Protein AF-A0A950UQK8-F1 (afdb_monomer)

Sequence (560 aa):
MSLSPPRFLVRRRLIAIAVALPVVETLILWLVGMESALGIAPQASAPAPFDVFHDLRWLLVYHRSWIGLVLEAAAFVVFRTLVTTLMVRAAWPEGEKLPPLRRTVTGSAGFVVVAALLLSPWVALLFGMAVVSISWLFFVALPGALAVMALVHHGAIERGWWRHMPPLRTVGWVGLSFLVLSVDGALLSVTPPLFRLPIAAVAGLFNAWAWFGIVHAVAGRPTPRFIPAPAGLVAVVVVVVGGAAIGFETVTSRAQLNHAAHAVSVRRPESGKPVLIVSGFGTHWSGDETRRLPGAFDERRFSYRGVGADGLPLWYEENDTHRSLVDLVRAMGAQVNAFHQQTGRTVSIVAESEGSLVAKTYLAATPTAPVDELVMLSPLVRPARVYYPPNGHEGWGVAAGVELKGLTAGLKVISPIDLTPDTPLLRSIADNAPAVRDLLTCPLPGVEQLALFPLADAVASPHPTAVGIPASVVPAFHGGLLSSGAVHKTIALRLDGHKLPSYDIWSSVERVVRVSSSAWQVPPLPLSLNPAWGHPSGDTPSCASMAATLQQWVDAPTPG

Secondary structure (DSSP, 8-state):
---PPPTTTT-HHHHHHHHHHHHHHHHHHHHTT-GGGGGGGGGGGPSTTHHHHHHHHHHHHH--SHHHHHHHHHHHHHHHHHHHHHHHHHTPPTTS-PPPHHHHHHHHHHHHHHHHHHHHHHHHHHHHHHHH--THHHHHHHHHHHHHHHHHGGGGTSTTGGGSPPPHHHHHHHHHHHHHHHHHHHHHHHS-HHHHHHHHHHHHHHHHHHHHHHHHHHTT-PPP--S-HHHHHHHHHHHHHHHHHHHHHHHHHHHHHHHHHH-------SS-EEEEEE--TT--B-S-----SSSSEEEEEPPSS-B-TTSPBPPB-GGGGGS-HHHHHHHHHHHHHHHHHHHSSPEEEEEETHHHHHHHHHHHS-TT-SEEEEEEES--SS--SS--PPTT---TTHHHHHHHHHHHHHHTTT-S----TTSHHHHHHHHTHHHHTTGGGS--TT-EEEEEEEGGGGGSSPSP----S-EEEES--SS-GGG-HHHHHHHHHHHTTPPPPP-HHHHHHHHHHHHHHGGGSPPP--GGG-GGGT--SSSS--HHHHHHHHHHHHHSPPP-

Radius of gyration: 25.71 Å; Cα contacts (8 Å, |Δi|>4): 1001; chains: 1; bounding box: 66×49×79 Å

Foldseek 3Di:
DPPDPDPLVVLVQLLCLLLVQLLVVLVVCVVVVLLLQNLQSLQCLAQPPSNLLSLLLVLLQFAFDPVSSVVSVVVVLQVQLVSLLSLLQSLADDPFDDDDSVVLSVQSSVLSVVLNVQLNLLSLLLVLLQFQLALLSVLLSVLLNLLSRLARSCSSQDDLSQQFGQDVQLSVLSVVLLQLSLVLLLCSQPDPPVCSSVSSSVSSSSSSVSSNRRSVRNGPDDTDGDDGSVVSSVVSCCCSLVVSLVVVCVLVVVLVVLLVVQQDPDDQQPDAAAEEEAAAAQDWFPQDPGDQFPDNYRYAYQELVAADPLLHHDTGGRLSNLAALLVLLLRVLSNQVSSCVVNVAAYAYEYARHRLLSVLLNCLLPLPRSHQEYEYEAYRAQHQLGAEDPPPRTGRSPVSLVSQQVVQVVCVVPHVGRSRCPRNHSNNSNLASQQRRLSQLDDRPNHAYEYEHALSSLLSGAPDRDRNHHYAYDPDRGGSCSSDPVSSNQVNCVVVVHDGDHRPVSVVSSSSSNSSSSNVHRRGDFLQPGVSNVRDPDRHDDSNRSSVVSNCSNVDDDPD

Mean predicted aligned error: 7.01 Å

Nearest PDB structures (foldseek):
  3c5w-assembly1_P  TM=5.590E-01  e=2.310E-02  Homo sapiens
  3c5v-assembly1_A  TM=4.623E-01  e=3.802E-01  Homo sapiens
  5cwo-assembly2_B  TM=3.146E-01  e=9.529E+00  synthetic construct
  8tno-assembly2_B  TM=1.914E-01  e=2.348E+00  synthetic construct
  8wg4-assembly1_A  TM=2.113E-01  e=7.201E+00  Mus musculus

Structure (mmCIF, N/CA/C/O backbone):
data_AF-A0A950UQK8-F1
#
_entry.id   AF-A0A950UQK8-F1
#
loop_
_atom_site.group_PDB
_atom_site.id
_atom_site.type_symbol
_atom_site.label_atom_id
_atom_site.label_alt_id
_atom_site.label_comp_id
_atom_site.label_asym_id
_atom_site.label_entity_id
_atom_site.label_seq_id
_atom_site.pdbx_PDB_ins_code
_atom_site.Cartn_x
_atom_site.Cartn_y
_atom_site.Cartn_z
_atom_site.occupancy
_atom_site.B_iso_or_equiv
_atom_site.auth_seq_id
_atom_site.auth_comp_id
_atom_site.auth_asym_id
_atom_site.auth_atom_id
_atom_site.pdbx_PDB_model_num
ATOM 1 N N . MET A 1 1 ? 13.025 -27.886 -45.174 1.00 33.84 1 MET A N 1
ATOM 2 C CA . MET A 1 1 ? 12.678 -26.547 -44.647 1.00 33.84 1 MET A CA 1
ATOM 3 C C . MET A 1 1 ? 13.383 -26.371 -43.312 1.00 33.84 1 MET A C 1
ATOM 5 O O . MET A 1 1 ? 12.973 -26.982 -42.338 1.00 33.84 1 MET A O 1
ATOM 9 N N . SER A 1 2 ? 14.493 -25.630 -43.283 1.00 32.38 2 SER A N 1
ATOM 10 C CA . SER A 1 2 ? 15.154 -25.260 -42.027 1.00 32.38 2 SER A CA 1
ATOM 11 C C . SER A 1 2 ? 14.316 -24.160 -41.377 1.00 32.38 2 SER A C 1
ATOM 13 O O . SER A 1 2 ? 14.207 -23.067 -41.933 1.00 32.38 2 SER A O 1
ATOM 15 N N . LEU A 1 3 ? 13.643 -24.469 -40.269 1.00 33.81 3 LEU A N 1
ATOM 16 C CA . LEU A 1 3 ? 12.956 -23.469 -39.456 1.00 33.81 3 LEU A CA 1
ATOM 17 C C . LEU A 1 3 ? 14.035 -22.617 -38.787 1.00 33.81 3 LEU A C 1
ATOM 19 O O . LEU A 1 3 ? 14.560 -22.979 -37.735 1.00 33.81 3 LEU A O 1
ATOM 23 N N . SER A 1 4 ? 14.401 -21.502 -39.419 1.00 44.94 4 SER A N 1
ATOM 24 C CA . SER A 1 4 ? 15.221 -20.487 -38.767 1.00 44.94 4 SER A CA 1
ATOM 25 C C . SER A 1 4 ? 14.539 -20.107 -37.449 1.00 44.94 4 SER A C 1
ATOM 27 O O . SER A 1 4 ? 13.348 -19.774 -37.471 1.00 44.94 4 SER A O 1
ATOM 29 N N . PRO A 1 5 ? 15.239 -20.169 -36.304 1.00 51.97 5 PRO A N 1
ATOM 30 C CA . PRO A 1 5 ? 14.638 -19.818 -35.028 1.00 51.97 5 PRO A CA 1
ATOM 31 C C . PRO A 1 5 ? 14.075 -18.389 -35.101 1.00 51.97 5 PRO A C 1
ATOM 33 O O . PRO A 1 5 ? 14.669 -17.539 -35.778 1.00 51.97 5 PRO A O 1
ATOM 36 N N . PRO A 1 6 ? 12.943 -18.094 -34.430 1.00 61.78 6 PRO A N 1
ATOM 37 C CA . PRO A 1 6 ? 12.400 -16.743 -34.390 1.00 61.78 6 PRO A CA 1
ATOM 38 C C . PRO A 1 6 ? 13.512 -15.751 -34.033 1.00 61.78 6 PRO A C 1
ATOM 40 O O . PRO A 1 6 ? 14.268 -16.000 -33.095 1.00 61.78 6 PRO A O 1
ATOM 43 N N . ARG A 1 7 ? 13.615 -14.628 -34.766 1.00 69.31 7 ARG A N 1
ATOM 44 C CA . ARG A 1 7 ? 14.711 -13.631 -34.652 1.00 69.31 7 ARG A CA 1
ATOM 45 C C . ARG A 1 7 ? 15.016 -13.192 -33.207 1.00 69.31 7 ARG A C 1
ATOM 47 O O . ARG A 1 7 ? 16.131 -12.784 -32.902 1.00 69.31 7 ARG A O 1
ATOM 54 N N . PHE A 1 8 ? 14.038 -13.312 -32.312 1.00 71.75 8 PHE A N 1
ATOM 55 C CA . PHE A 1 8 ? 14.167 -13.113 -30.871 1.00 71.75 8 PHE A CA 1
ATOM 56 C C . PHE A 1 8 ? 15.116 -14.111 -30.171 1.00 71.75 8 PHE A C 1
ATOM 58 O O . PHE A 1 8 ? 15.968 -13.687 -29.395 1.00 71.75 8 PHE A O 1
ATOM 65 N N . LEU A 1 9 ? 15.040 -15.416 -30.470 1.00 71.44 9 LEU A N 1
ATOM 66 C CA . LEU A 1 9 ? 15.818 -16.466 -29.783 1.00 71.44 9 LEU A CA 1
ATOM 67 C C . LEU A 1 9 ? 17.330 -16.371 -30.041 1.00 71.44 9 LEU A C 1
ATOM 69 O O . LEU A 1 9 ? 18.135 -16.939 -29.305 1.00 71.44 9 LEU A O 1
ATOM 73 N N . VAL A 1 10 ? 17.734 -15.620 -31.067 1.00 76.00 10 VAL A N 1
ATOM 74 C CA . VAL A 1 10 ? 19.145 -15.348 -31.376 1.00 76.00 10 VAL A CA 1
ATOM 75 C C . VAL A 1 10 ? 19.724 -14.259 -30.453 1.00 76.00 10 VAL A C 1
ATOM 77 O O . VAL A 1 10 ? 20.942 -14.151 -30.293 1.00 76.00 10 VAL A O 1
ATOM 80 N N . ARG A 1 11 ? 18.882 -13.487 -29.748 1.00 85.44 11 ARG A N 1
ATOM 81 C CA . ARG A 1 11 ? 19.290 -12.387 -28.854 1.00 85.44 11 ARG A CA 1
ATOM 82 C C . ARG A 1 11 ? 19.714 -12.882 -27.466 1.00 85.44 11 ARG A C 1
ATOM 84 O O . ARG A 1 11 ? 19.197 -12.437 -26.443 1.00 85.44 11 ARG A O 1
ATOM 91 N N . ARG A 1 12 ? 20.727 -13.756 -27.415 1.00 91.75 12 ARG A N 1
ATOM 92 C CA . ARG A 1 12 ? 21.231 -14.380 -26.172 1.00 91.75 12 ARG A CA 1
ATOM 93 C C . ARG A 1 12 ? 21.592 -13.373 -25.078 1.00 91.75 12 ARG A C 1
ATOM 95 O O . ARG A 1 12 ? 21.318 -13.625 -23.914 1.00 91.75 12 ARG A O 1
ATOM 102 N N . ARG A 1 13 ? 22.176 -12.225 -25.445 1.00 93.12 13 ARG A N 1
ATOM 103 C CA . ARG A 1 13 ? 22.549 -11.170 -24.484 1.00 93.12 13 ARG A CA 1
ATOM 104 C C . ARG A 1 13 ? 21.331 -10.515 -23.831 1.00 93.12 13 ARG A C 1
ATOM 106 O O . ARG A 1 13 ? 21.347 -10.309 -22.627 1.00 93.12 13 ARG A O 1
ATOM 113 N N . LEU A 1 14 ? 20.290 -10.221 -24.613 1.00 96.00 14 LEU A N 1
ATOM 114 C CA . LEU A 1 14 ? 19.048 -9.634 -24.104 1.00 96.00 14 LEU A CA 1
ATOM 115 C C . LEU A 1 14 ? 18.368 -10.593 -23.122 1.00 96.00 14 LEU A C 1
ATOM 117 O O . LEU A 1 14 ? 18.035 -10.201 -22.011 1.00 96.00 14 LEU A O 1
ATOM 121 N N . ILE A 1 15 ? 18.247 -11.862 -23.521 1.00 97.38 15 ILE A N 1
ATOM 122 C CA . ILE A 1 15 ? 17.676 -12.925 -22.689 1.00 97.38 15 ILE A CA 1
ATOM 123 C C . ILE A 1 15 ? 18.478 -13.093 -21.395 1.00 97.38 15 ILE A C 1
ATOM 125 O O . ILE A 1 15 ? 17.893 -13.081 -20.320 1.00 97.38 15 ILE A O 1
ATOM 129 N N . ALA A 1 16 ? 19.807 -13.199 -21.482 1.00 96.62 16 ALA A N 1
ATOM 130 C CA . ALA A 1 16 ? 20.654 -13.409 -20.311 1.00 96.62 16 ALA A CA 1
ATOM 131 C C . ALA A 1 16 ? 20.479 -12.301 -19.262 1.00 96.62 16 ALA A C 1
ATOM 133 O O . ALA A 1 16 ? 20.294 -12.607 -18.090 1.00 96.62 16 ALA A O 1
ATOM 134 N N . ILE A 1 17 ? 20.485 -11.029 -19.676 1.00 95.81 17 ILE A N 1
ATOM 135 C CA . ILE A 1 17 ? 20.321 -9.902 -18.745 1.00 95.81 17 ILE A CA 1
ATOM 136 C C . ILE A 1 17 ? 18.895 -9.879 -18.180 1.00 95.81 17 ILE A C 1
ATOM 138 O O . ILE A 1 17 ? 18.715 -9.717 -16.974 1.00 95.81 17 ILE A O 1
ATOM 142 N N . ALA A 1 18 ? 17.880 -10.061 -19.032 1.00 98.06 18 ALA A N 1
ATOM 143 C CA . ALA A 1 18 ? 16.486 -9.961 -18.609 1.00 98.06 18 ALA A CA 1
ATOM 144 C C . ALA A 1 18 ? 16.057 -11.103 -17.683 1.00 98.06 18 ALA A C 1
ATOM 146 O O . ALA A 1 18 ? 15.212 -10.885 -16.822 1.00 98.06 18 ALA A O 1
ATOM 147 N N . VAL A 1 19 ? 16.661 -12.283 -17.825 1.00 98.50 19 VAL A N 1
ATOM 148 C CA . VAL A 1 19 ? 16.455 -13.438 -16.941 1.00 98.50 19 VAL A CA 1
ATOM 149 C C . VAL A 1 19 ? 17.264 -13.316 -15.655 1.00 98.50 19 VAL A C 1
ATOM 151 O O . VAL A 1 19 ? 16.740 -13.603 -14.582 1.00 98.50 19 VAL A O 1
ATOM 154 N N . ALA A 1 20 ? 18.524 -12.880 -15.736 1.00 98.19 20 ALA A N 1
ATOM 155 C CA . ALA A 1 20 ? 19.404 -12.847 -14.571 1.00 98.19 20 ALA A CA 1
ATOM 156 C C . ALA A 1 20 ? 18.876 -11.929 -13.462 1.00 98.19 20 ALA A C 1
ATOM 158 O O . ALA A 1 20 ? 18.896 -12.331 -12.304 1.00 98.19 20 ALA A O 1
ATOM 159 N N . LEU A 1 21 ? 18.385 -10.731 -13.798 1.00 98.00 21 LEU A N 1
ATOM 160 C CA . LEU A 1 21 ? 17.964 -9.749 -12.792 1.00 98.00 21 LEU A CA 1
ATOM 161 C C . LEU A 1 21 ? 16.798 -10.251 -11.908 1.00 98.00 21 LEU A C 1
ATOM 163 O O . LEU A 1 21 ? 17.007 -10.331 -10.698 1.00 98.00 21 LEU A O 1
ATOM 167 N N . PRO A 1 22 ? 15.635 -10.684 -12.444 1.00 98.31 22 PRO A N 1
ATOM 168 C CA . PRO A 1 22 ? 14.558 -11.225 -11.615 1.00 98.31 22 PRO A CA 1
ATOM 169 C C . PRO A 1 22 ? 14.953 -12.477 -10.834 1.00 98.31 22 PRO A C 1
ATOM 171 O O . PRO A 1 22 ? 14.518 -12.645 -9.699 1.00 98.31 22 PRO A O 1
ATOM 174 N N . VAL A 1 23 ? 15.768 -13.366 -11.416 1.00 98.56 23 VAL A N 1
ATOM 175 C CA . VAL A 1 23 ? 16.213 -14.598 -10.741 1.00 98.56 23 VAL A CA 1
ATOM 176 C C . VAL A 1 23 ? 17.109 -14.273 -9.550 1.00 98.56 23 VAL A C 1
ATOM 178 O O . VAL A 1 23 ? 16.911 -14.831 -8.471 1.00 98.56 23 VAL A O 1
ATOM 181 N N . VAL A 1 24 ? 18.071 -13.364 -9.729 1.00 98.25 24 VAL A N 1
ATOM 182 C CA . VAL A 1 24 ? 18.973 -12.924 -8.658 1.00 98.25 24 VAL A CA 1
ATOM 183 C C . VAL A 1 24 ? 18.189 -12.217 -7.559 1.00 98.25 24 VAL A C 1
ATOM 185 O O . VAL A 1 24 ? 18.371 -12.548 -6.391 1.00 98.25 24 VAL A O 1
ATOM 188 N N . GLU A 1 25 ? 17.282 -11.305 -7.908 1.00 98.00 25 GLU A N 1
ATOM 189 C CA . GLU A 1 25 ? 16.465 -10.615 -6.909 1.00 98.00 25 GLU A CA 1
ATOM 190 C C . GLU A 1 25 ? 15.546 -11.584 -6.156 1.00 98.00 25 GLU A C 1
ATOM 192 O O . GLU A 1 25 ? 15.537 -11.587 -4.929 1.00 98.00 25 GLU A O 1
ATOM 197 N N . THR A 1 26 ? 14.862 -12.488 -6.861 1.00 97.69 26 THR A N 1
ATOM 198 C CA . THR A 1 26 ? 14.027 -13.533 -6.240 1.00 97.69 26 THR A CA 1
ATOM 199 C C . THR A 1 26 ? 14.838 -14.395 -5.271 1.00 97.69 26 THR A C 1
ATOM 201 O O . THR A 1 26 ? 14.363 -14.702 -4.178 1.00 97.69 26 THR A O 1
ATOM 204 N N . LEU A 1 27 ? 16.067 -14.769 -5.644 1.00 97.06 27 LEU A N 1
ATOM 205 C CA . LEU A 1 27 ? 16.968 -15.530 -4.780 1.00 97.06 27 LEU A CA 1
ATOM 206 C C . LEU A 1 27 ? 17.356 -14.733 -3.528 1.00 97.06 27 LEU A C 1
ATOM 208 O O . LEU A 1 27 ? 17.284 -15.275 -2.430 1.00 97.06 27 LEU A O 1
ATOM 212 N N . ILE A 1 28 ? 17.730 -13.459 -3.674 1.00 96.31 28 ILE A N 1
ATOM 213 C CA . ILE A 1 28 ? 18.092 -12.591 -2.544 1.00 96.31 28 ILE A CA 1
ATOM 214 C C . ILE A 1 28 ? 16.907 -12.437 -1.588 1.00 96.31 28 ILE A C 1
ATOM 216 O O . ILE A 1 28 ? 17.054 -12.679 -0.392 1.00 96.31 28 ILE A O 1
ATOM 220 N N . LEU A 1 29 ? 15.726 -12.091 -2.107 1.00 94.19 29 LEU A N 1
ATOM 221 C CA . LEU A 1 29 ? 14.520 -11.913 -1.296 1.00 94.19 29 LEU A CA 1
ATOM 222 C C . LEU A 1 29 ? 14.137 -13.196 -0.564 1.00 94.19 29 LEU A C 1
ATOM 224 O O . LEU A 1 29 ? 13.754 -13.148 0.604 1.00 94.19 29 LEU A O 1
ATOM 228 N N . TRP A 1 30 ? 14.282 -14.344 -1.225 1.00 91.44 30 TRP A N 1
ATOM 229 C CA . TRP A 1 30 ? 14.035 -15.634 -0.600 1.00 91.44 30 TRP A CA 1
ATOM 230 C C . TRP A 1 30 ? 15.038 -15.940 0.521 1.00 91.44 30 TRP A C 1
ATOM 232 O O . TRP A 1 30 ? 14.618 -16.335 1.605 1.00 91.44 30 TRP A O 1
ATOM 242 N N . LEU A 1 31 ? 16.338 -15.711 0.300 1.00 92.88 31 LEU A N 1
ATOM 243 C CA . LEU A 1 31 ? 17.385 -15.958 1.301 1.00 92.88 31 LEU A CA 1
ATOM 244 C C . LEU A 1 31 ? 17.282 -15.034 2.523 1.00 92.88 31 LEU A C 1
ATOM 246 O O . LEU A 1 31 ? 17.641 -15.443 3.624 1.00 92.88 31 LEU A O 1
ATOM 250 N N . VAL A 1 32 ? 16.789 -13.808 2.336 1.00 90.31 32 VAL A N 1
ATOM 251 C CA . VAL A 1 32 ? 16.598 -12.817 3.411 1.00 90.31 32 VAL A CA 1
ATOM 252 C C . VAL A 1 32 ? 15.221 -12.962 4.089 1.00 90.31 32 VAL A C 1
ATOM 254 O O . VAL A 1 32 ? 14.932 -12.260 5.050 1.00 90.31 32 VAL A O 1
ATOM 257 N N . GLY A 1 33 ? 14.360 -13.879 3.629 1.00 87.31 33 GLY A N 1
ATOM 258 C CA . GLY A 1 33 ? 13.033 -14.113 4.221 1.00 87.31 33 GLY A CA 1
ATOM 259 C C . GLY A 1 33 ? 11.972 -13.067 3.848 1.00 87.31 33 GLY A C 1
ATOM 260 O O . GLY A 1 33 ? 10.885 -13.036 4.420 1.00 87.31 33 GLY A O 1
ATOM 261 N N . MET A 1 34 ? 12.235 -12.225 2.848 1.00 87.81 34 MET A N 1
ATOM 262 C CA . MET A 1 34 ? 11.324 -11.173 2.384 1.00 87.81 34 MET A CA 1
ATOM 263 C C . MET A 1 34 ? 10.265 -11.696 1.400 1.00 87.81 34 MET A C 1
ATOM 265 O O . MET A 1 34 ? 10.113 -11.194 0.284 1.00 87.81 34 MET A O 1
ATOM 269 N N . GLU A 1 35 ? 9.494 -12.705 1.807 1.00 86.62 35 GLU A N 1
ATOM 270 C CA . GLU A 1 35 ? 8.572 -13.401 0.896 1.00 86.62 35 GLU A CA 1
ATOM 271 C C . GLU A 1 35 ? 7.468 -12.496 0.330 1.00 86.62 35 GLU A C 1
ATOM 273 O O . GLU A 1 35 ? 7.089 -12.606 -0.834 1.00 86.62 35 GLU A O 1
ATOM 278 N N . SER A 1 36 ? 7.001 -11.535 1.126 1.00 85.00 36 SER A N 1
ATOM 279 C CA . SER A 1 36 ? 5.980 -10.559 0.715 1.00 85.00 36 SER A CA 1
ATOM 280 C C . SER A 1 36 ? 6.441 -9.585 -0.378 1.00 85.00 36 SER A C 1
ATOM 282 O O . SER A 1 36 ? 5.597 -8.942 -1.002 1.00 85.00 36 SER A O 1
ATOM 284 N N . ALA A 1 37 ? 7.751 -9.491 -0.635 1.00 91.75 37 ALA A N 1
ATOM 285 C CA . ALA A 1 37 ? 8.328 -8.701 -1.720 1.00 91.75 37 ALA A CA 1
ATOM 286 C C . ALA A 1 37 ? 8.614 -9.537 -2.982 1.00 91.75 37 ALA A C 1
ATOM 288 O O . ALA A 1 37 ? 8.940 -8.975 -4.021 1.00 91.75 37 ALA A O 1
ATOM 289 N N . LEU A 1 38 ? 8.453 -10.867 -2.960 1.00 93.12 38 LEU A N 1
ATOM 290 C CA . LEU A 1 38 ? 8.748 -11.704 -4.135 1.00 93.12 38 LEU A CA 1
ATOM 291 C C . LEU A 1 38 ? 7.942 -11.293 -5.374 1.00 93.12 38 LEU A C 1
ATOM 293 O O . LEU A 1 38 ? 8.436 -11.400 -6.492 1.00 93.12 38 LEU A O 1
ATOM 297 N N . GLY A 1 39 ? 6.727 -10.774 -5.178 1.00 93.31 39 GLY A N 1
ATOM 298 C CA . GLY A 1 39 ? 5.852 -10.366 -6.272 1.00 93.31 39 GLY A CA 1
ATOM 299 C C . GLY A 1 39 ? 6.403 -9.228 -7.141 1.00 93.31 39 GLY A C 1
ATOM 300 O O . GLY A 1 39 ? 5.963 -9.075 -8.279 1.00 93.31 39 GLY A O 1
ATOM 301 N N . ILE A 1 40 ? 7.365 -8.439 -6.643 1.00 95.69 40 ILE A N 1
ATOM 302 C CA . ILE A 1 40 ? 7.918 -7.291 -7.380 1.00 95.69 40 ILE A CA 1
ATOM 303 C C . ILE A 1 40 ? 9.186 -7.632 -8.175 1.00 95.69 40 ILE A C 1
ATOM 305 O O . ILE A 1 40 ? 9.461 -6.951 -9.162 1.00 95.69 40 ILE A O 1
ATOM 309 N N . ALA A 1 41 ? 9.886 -8.723 -7.838 1.00 96.94 41 ALA A N 1
ATOM 310 C CA . ALA A 1 41 ? 11.154 -9.128 -8.461 1.00 96.94 41 ALA A CA 1
ATOM 311 C C . ALA A 1 41 ? 11.120 -9.271 -10.003 1.00 96.94 41 ALA A C 1
ATOM 313 O O . ALA A 1 41 ? 12.096 -8.895 -10.658 1.00 96.94 41 ALA A O 1
ATOM 314 N N . PRO A 1 42 ? 10.025 -9.736 -10.647 1.00 98.00 42 PRO A N 1
ATOM 315 C CA . PRO A 1 42 ? 9.900 -9.727 -12.109 1.00 98.00 42 PRO A CA 1
ATOM 316 C C . PRO A 1 42 ? 10.138 -8.360 -12.758 1.00 98.00 42 PRO A C 1
ATOM 318 O O . PRO A 1 42 ? 10.544 -8.287 -13.918 1.00 98.00 42 PRO A O 1
ATOM 321 N N . GLN A 1 43 ? 9.908 -7.266 -12.032 1.00 98.19 43 GLN A N 1
ATOM 322 C CA . GLN A 1 43 ? 10.031 -5.915 -12.572 1.00 98.19 43 GLN A CA 1
ATOM 323 C C . GLN A 1 43 ? 11.476 -5.422 -12.665 1.00 98.19 43 GLN A C 1
ATOM 325 O O . GLN A 1 43 ? 11.731 -4.467 -13.396 1.00 98.19 43 GLN A O 1
ATOM 330 N N . ALA A 1 44 ? 12.433 -6.112 -12.035 1.00 97.94 44 ALA A N 1
ATOM 331 C CA . ALA A 1 44 ? 13.855 -5.770 -12.057 1.00 97.94 44 ALA A CA 1
ATOM 332 C C . ALA A 1 44 ? 14.420 -5.574 -13.476 1.00 97.94 44 ALA A C 1
ATOM 334 O O . ALA A 1 44 ? 15.304 -4.737 -13.693 1.00 97.94 44 ALA A O 1
ATOM 335 N N . SER A 1 45 ? 13.903 -6.336 -14.448 1.00 98.19 45 SER A N 1
ATOM 336 C CA . SER A 1 45 ? 14.273 -6.263 -15.868 1.00 98.19 45 SER A CA 1
ATOM 337 C C . SER A 1 45 ? 13.130 -5.878 -16.808 1.00 98.19 45 SER A C 1
ATOM 339 O O . SER A 1 45 ? 13.304 -5.958 -18.030 1.00 98.19 45 SER A O 1
ATOM 341 N N . ALA A 1 46 ? 11.972 -5.487 -16.272 1.00 98.00 46 ALA A N 1
ATOM 342 C CA . ALA A 1 46 ? 10.807 -5.156 -17.081 1.00 98.00 46 ALA A CA 1
ATOM 343 C C . ALA A 1 46 ? 11.091 -3.990 -18.046 1.00 98.00 46 ALA A C 1
ATOM 345 O O . ALA A 1 46 ? 12.027 -3.214 -17.838 1.00 98.00 46 ALA A O 1
ATOM 346 N N . PRO A 1 47 ? 10.309 -3.850 -19.129 1.00 96.75 47 PRO A N 1
ATOM 347 C CA . PRO A 1 47 ? 10.423 -2.700 -20.007 1.00 96.75 47 PRO A CA 1
ATOM 348 C C . PRO A 1 47 ? 10.284 -1.378 -19.260 1.00 96.75 47 PRO A C 1
ATOM 350 O O . PRO A 1 47 ? 9.427 -1.223 -18.390 1.00 96.75 47 PRO A O 1
ATOM 353 N N . ALA A 1 48 ? 11.094 -0.399 -19.643 1.00 93.88 48 ALA A N 1
ATOM 354 C CA . ALA A 1 48 ? 10.987 0.935 -19.082 1.00 93.88 48 ALA A CA 1
ATOM 355 C C . ALA A 1 48 ? 9.571 1.525 -19.277 1.00 93.88 48 ALA A C 1
ATOM 357 O O . ALA A 1 48 ? 9.017 1.396 -20.371 1.00 93.88 48 ALA A O 1
ATOM 358 N N . PRO A 1 49 ? 8.987 2.204 -18.265 1.00 96.12 49 PRO A N 1
ATOM 359 C CA . PRO A 1 49 ? 9.564 2.539 -16.961 1.00 96.12 49 PRO A CA 1
ATOM 360 C C . PRO A 1 49 ? 9.061 1.658 -15.797 1.00 96.12 49 PRO A C 1
ATOM 362 O O . PRO A 1 49 ? 9.105 2.100 -14.649 1.00 96.12 49 PRO A O 1
ATOM 365 N N . PHE A 1 50 ? 8.579 0.431 -16.044 1.00 98.44 50 PHE A N 1
ATOM 366 C CA . PHE A 1 50 ? 8.197 -0.488 -14.953 1.00 98.44 50 PHE A CA 1
ATOM 367 C C . PHE A 1 50 ? 9.375 -0.775 -14.013 1.00 98.44 50 PHE A C 1
ATOM 369 O O . PHE A 1 50 ? 9.208 -0.887 -12.803 1.00 98.44 50 PHE A O 1
ATOM 376 N N . ASP A 1 51 ? 10.578 -0.827 -14.570 1.00 97.75 51 ASP A N 1
ATOM 377 C CA . ASP A 1 51 ? 11.817 -1.069 -13.847 1.00 97.75 51 ASP A CA 1
ATOM 378 C C . ASP A 1 51 ? 12.295 0.141 -13.016 1.00 97.75 51 ASP A C 1
ATOM 380 O O . ASP A 1 51 ? 12.822 -0.016 -11.918 1.00 97.75 51 ASP A O 1
ATOM 384 N N . VAL A 1 52 ? 12.034 1.364 -13.482 1.00 98.44 52 VAL A N 1
ATOM 385 C CA . VAL A 1 52 ? 12.205 2.597 -12.693 1.00 98.44 52 VAL A CA 1
ATOM 386 C C . VAL A 1 52 ? 11.205 2.640 -11.534 1.00 98.44 52 VAL A C 1
ATOM 388 O O . VAL A 1 52 ? 11.574 2.968 -10.410 1.00 98.44 52 VAL A O 1
ATOM 391 N N . PHE A 1 53 ? 9.944 2.279 -11.787 1.00 98.50 53 PHE A N 1
ATOM 392 C CA . PHE A 1 53 ? 8.910 2.200 -10.751 1.00 98.50 53 PHE A CA 1
ATOM 393 C C . PHE A 1 53 ? 9.221 1.143 -9.686 1.00 98.50 53 PHE A C 1
ATOM 395 O O . PHE A 1 53 ? 8.946 1.337 -8.503 1.00 98.50 53 PHE A O 1
ATOM 402 N N . HIS A 1 54 ? 9.797 0.017 -10.100 1.00 98.38 54 HIS A N 1
ATOM 403 C CA . HIS A 1 54 ? 10.330 -1.001 -9.207 1.00 98.38 54 HIS A CA 1
ATOM 404 C C . HIS A 1 54 ? 11.382 -0.435 -8.252 1.00 98.38 54 HIS A C 1
ATOM 406 O O . HIS A 1 54 ? 11.205 -0.499 -7.036 1.00 98.38 54 HIS A O 1
ATOM 412 N N . ASP A 1 55 ? 12.431 0.184 -8.786 1.00 98.06 55 ASP A N 1
ATOM 413 C CA . ASP A 1 55 ? 13.539 0.672 -7.964 1.00 98.06 55 ASP A CA 1
ATOM 414 C C . ASP A 1 55 ? 13.135 1.817 -7.040 1.00 98.06 55 ASP A C 1
ATOM 416 O O . ASP A 1 55 ? 13.597 1.882 -5.904 1.00 98.06 55 ASP A O 1
ATOM 420 N N . LEU A 1 56 ? 12.244 2.704 -7.494 1.00 98.19 56 LEU A N 1
ATOM 421 C CA . LEU A 1 56 ? 11.723 3.785 -6.659 1.00 98.19 56 LEU A CA 1
ATOM 422 C C . LEU A 1 56 ? 11.014 3.264 -5.407 1.00 98.19 56 LEU A C 1
ATOM 424 O O . LEU A 1 56 ? 11.137 3.872 -4.347 1.00 98.19 56 LEU A O 1
ATOM 428 N N . ARG A 1 57 ? 10.287 2.143 -5.507 1.00 97.62 57 ARG A N 1
ATOM 429 C CA . ARG A 1 57 ? 9.616 1.528 -4.351 1.00 97.62 57 ARG A CA 1
ATOM 430 C C . ARG A 1 57 ? 10.621 1.011 -3.328 1.00 97.62 57 ARG A C 1
ATOM 432 O O . ARG A 1 57 ? 10.386 1.168 -2.134 1.00 97.62 57 ARG A O 1
ATOM 439 N N . TRP A 1 58 ? 11.742 0.453 -3.780 1.00 97.56 58 TRP A N 1
ATOM 440 C CA . TRP A 1 58 ? 12.854 0.092 -2.902 1.00 97.56 58 TRP A CA 1
ATOM 441 C C . TRP A 1 58 ? 13.508 1.331 -2.292 1.00 97.56 58 TRP A C 1
ATOM 443 O O . TRP A 1 58 ? 13.617 1.417 -1.071 1.00 97.56 58 TRP A O 1
ATOM 453 N N . LEU A 1 59 ? 13.869 2.316 -3.120 1.00 97.38 59 LEU A N 1
ATOM 454 C CA . LEU A 1 59 ? 14.534 3.543 -2.686 1.00 97.38 59 LEU A CA 1
ATOM 455 C C . LEU A 1 59 ? 13.710 4.275 -1.626 1.00 97.38 59 LEU A C 1
ATOM 457 O O . LEU A 1 59 ? 14.237 4.596 -0.569 1.00 97.38 59 LEU A O 1
ATOM 461 N N . LEU A 1 60 ? 12.412 4.494 -1.857 1.00 96.69 60 LEU A N 1
ATOM 462 C CA . LEU A 1 60 ? 11.553 5.246 -0.938 1.00 96.69 60 LEU A CA 1
ATOM 463 C C . LEU A 1 60 ? 11.273 4.523 0.388 1.00 96.69 60 LEU A C 1
ATOM 465 O O . LEU A 1 60 ? 10.995 5.192 1.379 1.00 96.69 60 LEU A O 1
ATOM 469 N N . VAL A 1 61 ? 11.404 3.196 0.452 1.00 96.81 61 VAL A N 1
ATOM 470 C CA . VAL A 1 61 ? 11.292 2.444 1.716 1.00 96.81 61 VAL A CA 1
ATOM 471 C C . VAL A 1 61 ? 12.635 2.352 2.449 1.00 96.81 61 VAL A C 1
ATOM 473 O O . VAL A 1 61 ? 12.672 2.484 3.672 1.00 96.81 61 VAL A O 1
ATOM 476 N N . TYR A 1 62 ? 13.736 2.147 1.720 1.00 95.38 62 TYR A N 1
ATOM 477 C CA . TYR A 1 62 ? 15.026 1.722 2.278 1.00 95.38 62 TYR A CA 1
ATOM 478 C C . TYR A 1 62 ? 16.121 2.801 2.337 1.00 95.38 62 TYR A C 1
ATOM 480 O O . TYR A 1 62 ? 17.289 2.474 2.514 1.00 95.38 62 TYR A O 1
ATOM 488 N N . HIS A 1 63 ? 15.775 4.082 2.282 1.00 92.31 63 HIS A N 1
ATOM 489 C CA . HIS A 1 63 ? 16.736 5.152 2.570 1.00 92.31 63 HIS A CA 1
ATOM 490 C C . HIS A 1 63 ? 16.578 5.634 4.020 1.00 92.31 63 HIS A C 1
ATOM 492 O O . HIS A 1 63 ? 15.462 5.712 4.538 1.00 92.31 63 HIS A O 1
ATOM 498 N N . ARG A 1 64 ? 17.691 5.971 4.687 1.00 93.81 64 ARG A N 1
ATOM 499 C CA . ARG A 1 64 ? 17.702 6.372 6.113 1.00 93.81 64 ARG A CA 1
ATOM 500 C C . ARG A 1 64 ? 18.027 7.838 6.381 1.00 93.81 64 ARG A C 1
ATOM 502 O O . ARG A 1 64 ? 17.726 8.320 7.465 1.00 93.81 64 ARG A O 1
ATOM 509 N N . SER A 1 65 ? 18.677 8.520 5.447 1.00 95.81 65 SER A N 1
ATOM 510 C CA . SER A 1 65 ? 19.149 9.902 5.595 1.00 95.81 65 SER A CA 1
ATOM 511 C C . SER A 1 65 ? 19.122 10.623 4.254 1.00 95.81 65 SER A C 1
ATOM 513 O O . SER A 1 65 ? 19.060 9.974 3.207 1.00 95.81 65 SER A O 1
ATOM 515 N N . TRP A 1 66 ? 19.217 11.952 4.256 1.00 96.00 66 TRP A N 1
ATOM 516 C CA . TRP A 1 66 ? 19.260 12.732 3.012 1.00 96.00 66 TRP A CA 1
ATOM 517 C C . TRP A 1 66 ? 20.531 12.478 2.200 1.00 96.00 66 TRP A C 1
ATOM 519 O O . TRP A 1 66 ? 20.475 12.370 0.977 1.00 96.00 66 TRP A O 1
ATOM 529 N N . ILE A 1 67 ? 21.679 12.331 2.870 1.00 96.06 67 ILE A N 1
ATOM 530 C CA . ILE A 1 67 ? 22.943 11.985 2.202 1.00 96.06 67 ILE A CA 1
ATOM 531 C C . ILE A 1 67 ? 22.855 10.573 1.618 1.00 96.06 67 ILE A C 1
ATOM 533 O O . ILE A 1 67 ? 23.224 10.367 0.462 1.00 96.06 67 ILE A O 1
ATOM 537 N N . GLY A 1 68 ? 22.330 9.619 2.397 1.00 94.81 68 GLY A N 1
ATOM 538 C CA . GLY A 1 68 ? 22.083 8.253 1.939 1.00 94.81 68 GLY A CA 1
ATOM 539 C C . GLY A 1 68 ? 21.179 8.237 0.712 1.00 94.81 68 GLY A C 1
ATOM 540 O O . GLY A 1 68 ? 21.562 7.671 -0.304 1.00 94.81 68 GLY A O 1
ATOM 541 N N . LEU A 1 69 ? 20.066 8.974 0.751 1.00 95.19 69 LEU A N 1
ATOM 542 C CA . LEU A 1 69 ? 19.151 9.125 -0.379 1.00 95.19 69 LEU A CA 1
ATOM 543 C C . LEU A 1 69 ? 19.863 9.646 -1.630 1.00 95.19 69 LEU A C 1
ATOM 545 O O . LEU A 1 69 ? 19.650 9.102 -2.705 1.00 95.19 69 LEU A O 1
ATOM 549 N N . VAL A 1 70 ? 20.705 10.680 -1.524 1.00 96.62 70 VAL A N 1
ATOM 550 C CA . VAL A 1 70 ? 21.437 11.215 -2.688 1.00 96.62 70 VAL A CA 1
ATOM 551 C C . VAL A 1 70 ? 22.377 10.162 -3.278 1.00 96.62 70 VAL A C 1
ATOM 553 O O . VAL A 1 70 ? 22.420 9.997 -4.498 1.00 96.62 70 VAL A O 1
ATOM 556 N N . LEU A 1 71 ? 23.113 9.433 -2.433 1.00 97.31 71 LEU A N 1
ATOM 557 C CA . LEU A 1 71 ? 24.038 8.387 -2.874 1.00 97.31 71 LEU A CA 1
ATOM 558 C C . LEU A 1 71 ? 23.301 7.183 -3.479 1.00 97.31 71 LEU A C 1
ATOM 560 O O . LEU A 1 71 ? 23.686 6.702 -4.545 1.00 97.31 71 LEU A O 1
ATOM 564 N N . GLU A 1 72 ? 22.226 6.726 -2.841 1.00 96.69 72 GLU A N 1
ATOM 565 C CA . GLU A 1 72 ? 21.384 5.618 -3.298 1.00 96.69 72 GLU A CA 1
ATOM 566 C C . GLU A 1 72 ? 20.627 5.985 -4.576 1.00 96.69 72 GLU A C 1
ATOM 568 O O . GLU A 1 72 ? 20.607 5.192 -5.513 1.00 96.69 72 GLU A O 1
ATOM 573 N N . ALA A 1 73 ? 20.092 7.205 -4.681 1.00 97.00 73 ALA A N 1
ATOM 574 C CA . ALA A 1 73 ? 19.473 7.715 -5.901 1.00 97.00 73 ALA A CA 1
ATOM 575 C C . ALA A 1 73 ? 20.495 7.822 -7.041 1.00 97.00 73 ALA A C 1
ATOM 577 O O . ALA A 1 73 ? 20.188 7.463 -8.178 1.00 97.00 73 ALA A O 1
ATOM 578 N N . ALA A 1 74 ? 21.726 8.263 -6.761 1.00 97.88 74 ALA A N 1
ATOM 579 C CA . ALA A 1 74 ? 22.795 8.282 -7.756 1.00 97.88 74 ALA A CA 1
ATOM 580 C C . ALA A 1 74 ? 23.166 6.861 -8.213 1.00 97.88 74 ALA A C 1
ATOM 582 O O . ALA A 1 74 ? 23.279 6.617 -9.417 1.00 97.88 74 ALA A O 1
ATOM 583 N N . ALA A 1 75 ? 23.302 5.913 -7.281 1.00 97.44 75 ALA A N 1
ATOM 584 C CA . ALA A 1 75 ? 23.562 4.508 -7.587 1.00 97.44 75 ALA A CA 1
ATOM 585 C C . ALA A 1 75 ? 22.423 3.885 -8.409 1.00 97.44 75 ALA A C 1
ATOM 587 O O . ALA A 1 75 ? 22.690 3.246 -9.427 1.00 97.44 75 ALA A O 1
ATOM 588 N N . PHE A 1 76 ? 21.170 4.146 -8.029 1.00 96.81 76 PHE A N 1
ATOM 589 C CA . PHE A 1 76 ? 19.964 3.787 -8.774 1.00 96.81 76 PHE A CA 1
ATOM 590 C C . PHE A 1 76 ? 20.018 4.327 -10.209 1.00 96.81 76 PHE A C 1
ATOM 592 O O . PHE A 1 76 ? 19.909 3.553 -11.160 1.00 96.81 76 PHE A O 1
ATOM 599 N N . VAL A 1 77 ? 20.260 5.631 -10.389 1.00 98.12 77 VAL A N 1
ATOM 600 C CA . VAL A 1 77 ? 20.331 6.250 -11.720 1.00 98.12 77 VAL A CA 1
ATOM 601 C C . VAL A 1 77 ? 21.443 5.617 -12.551 1.00 98.12 77 VAL A C 1
ATOM 603 O O . VAL A 1 77 ? 21.214 5.301 -13.720 1.00 98.12 77 VAL A O 1
ATOM 606 N N . VAL A 1 78 ? 22.629 5.391 -11.979 1.00 98.38 78 VAL A N 1
ATOM 607 C CA . VAL A 1 78 ? 23.753 4.752 -12.683 1.00 98.38 78 VAL A CA 1
ATOM 608 C C . VAL A 1 78 ? 23.400 3.322 -13.086 1.00 98.38 78 VAL A C 1
ATOM 610 O O . VAL A 1 78 ? 23.480 2.990 -14.271 1.00 98.38 78 VAL A O 1
ATOM 613 N N . PHE A 1 79 ? 22.971 2.491 -12.136 1.00 97.88 79 PHE A N 1
ATOM 614 C CA . PHE A 1 79 ? 22.600 1.097 -12.371 1.00 97.88 79 PHE A CA 1
ATOM 615 C C . PHE A 1 79 ? 21.519 0.984 -13.448 1.00 97.88 79 PHE A C 1
ATOM 617 O O . PHE A 1 79 ? 21.706 0.306 -14.462 1.00 97.88 79 PHE A O 1
ATOM 624 N N . ARG A 1 80 ? 20.422 1.725 -13.282 1.00 97.88 80 ARG A N 1
ATOM 625 C CA . ARG A 1 80 ? 19.277 1.685 -14.188 1.00 97.88 80 ARG A CA 1
ATOM 626 C C . ARG A 1 80 ? 19.627 2.234 -15.569 1.00 97.88 80 ARG A C 1
ATOM 628 O O . ARG A 1 80 ? 19.236 1.652 -16.576 1.00 97.88 80 ARG A O 1
ATOM 635 N N . THR A 1 81 ? 20.455 3.279 -15.653 1.00 98.25 81 THR A N 1
ATOM 636 C CA . THR A 1 81 ? 20.984 3.775 -16.937 1.00 98.25 81 THR A CA 1
ATOM 637 C C . THR A 1 81 ? 21.779 2.700 -17.672 1.00 98.25 81 THR A C 1
ATOM 639 O O . THR A 1 81 ? 21.618 2.545 -18.888 1.00 98.25 81 THR A O 1
ATOM 642 N N . LEU A 1 82 ? 22.638 1.963 -16.960 1.00 98.00 82 LEU A N 1
ATOM 643 C CA . LEU A 1 82 ? 23.449 0.892 -17.539 1.00 98.00 82 LEU A CA 1
ATOM 644 C C . LEU A 1 82 ? 22.564 -0.250 -18.042 1.00 98.00 82 LEU A C 1
ATOM 646 O O . LEU A 1 82 ? 22.681 -0.624 -19.211 1.00 98.00 82 LEU A O 1
ATOM 650 N N . VAL A 1 83 ? 21.649 -0.754 -17.208 1.00 97.81 83 VAL A N 1
ATOM 651 C CA . VAL A 1 83 ? 20.725 -1.840 -17.573 1.00 97.81 83 VAL A CA 1
ATOM 652 C C . VAL A 1 83 ? 19.872 -1.441 -18.774 1.00 97.81 83 VAL A C 1
ATOM 654 O O . VAL A 1 83 ? 19.892 -2.139 -19.788 1.00 97.81 83 VAL A O 1
ATOM 657 N N . THR A 1 84 ? 19.214 -0.282 -18.730 1.00 97.44 84 THR A N 1
ATOM 658 C CA . THR A 1 84 ? 18.380 0.216 -19.834 1.00 97.44 84 THR A CA 1
ATOM 659 C C . THR A 1 84 ? 19.187 0.388 -21.117 1.00 97.44 84 THR A C 1
ATOM 661 O O . THR A 1 84 ? 18.757 -0.049 -22.186 1.00 97.44 84 THR A O 1
ATOM 664 N N . THR A 1 85 ? 20.403 0.937 -21.032 1.00 97.25 85 THR A N 1
ATOM 665 C CA . THR A 1 85 ? 21.295 1.056 -22.196 1.00 97.25 85 THR A CA 1
ATOM 666 C C . THR A 1 85 ? 21.626 -0.314 -22.786 1.00 97.25 85 THR A C 1
ATOM 668 O O . THR A 1 85 ? 21.597 -0.480 -24.008 1.00 97.25 85 THR A O 1
ATOM 671 N N . LEU A 1 86 ? 21.949 -1.300 -21.945 1.00 96.88 86 LEU A N 1
ATOM 672 C CA . LEU A 1 86 ? 22.263 -2.656 -22.391 1.00 96.88 86 LEU A CA 1
ATOM 673 C C . LEU A 1 86 ? 21.046 -3.329 -23.037 1.00 96.88 86 LEU A C 1
ATOM 675 O O . LEU A 1 86 ? 21.196 -3.882 -24.128 1.00 96.88 86 LEU A O 1
ATOM 679 N N . MET A 1 87 ? 19.858 -3.219 -22.434 1.00 97.00 87 MET A N 1
ATOM 680 C CA . MET A 1 87 ? 18.609 -3.763 -22.982 1.00 97.00 87 MET A CA 1
ATOM 681 C C . MET A 1 87 ? 18.281 -3.149 -24.342 1.00 97.00 87 MET A C 1
ATOM 683 O O . MET A 1 87 ? 18.121 -3.879 -25.320 1.00 97.00 87 MET A O 1
ATOM 687 N N . VAL A 1 88 ? 18.272 -1.814 -24.443 1.00 95.69 88 VAL A N 1
ATOM 688 C CA . VAL A 1 88 ? 17.966 -1.093 -25.691 1.00 95.69 88 VAL A CA 1
ATOM 689 C C . VAL A 1 88 ? 18.938 -1.481 -26.803 1.00 95.69 88 VAL A C 1
ATOM 691 O O . VAL A 1 88 ? 18.524 -1.746 -27.931 1.00 95.69 88 VAL A O 1
ATOM 694 N N . ARG A 1 89 ? 20.241 -1.552 -26.503 1.00 95.19 89 ARG A N 1
ATOM 695 C CA . ARG A 1 89 ? 21.254 -1.919 -27.504 1.00 95.19 89 ARG A CA 1
ATOM 696 C C . ARG A 1 89 ? 21.178 -3.393 -27.894 1.00 95.19 89 ARG A C 1
ATOM 698 O O . ARG A 1 89 ? 21.357 -3.703 -29.068 1.00 95.19 89 ARG A O 1
ATOM 705 N N . ALA A 1 90 ? 20.914 -4.291 -26.944 1.00 95.44 90 ALA A N 1
ATOM 706 C CA . ALA A 1 90 ? 20.770 -5.722 -27.211 1.00 95.44 90 ALA A CA 1
ATOM 707 C C . ALA A 1 90 ? 19.488 -6.048 -27.999 1.00 95.44 90 ALA A C 1
ATOM 709 O O . ALA A 1 90 ? 19.469 -7.014 -28.763 1.00 95.44 90 ALA A O 1
ATOM 710 N N . ALA A 1 91 ? 18.449 -5.227 -27.840 1.00 95.19 91 ALA A N 1
ATOM 711 C CA . ALA A 1 91 ? 17.173 -5.326 -28.537 1.00 95.19 91 ALA A CA 1
ATOM 712 C C . ALA A 1 91 ? 17.126 -4.564 -29.875 1.00 95.19 91 ALA A C 1
ATOM 714 O O . ALA A 1 91 ? 16.107 -4.627 -30.560 1.00 95.19 91 ALA A O 1
ATOM 715 N N . TRP A 1 92 ? 18.185 -3.845 -30.266 1.00 94.69 92 TRP A N 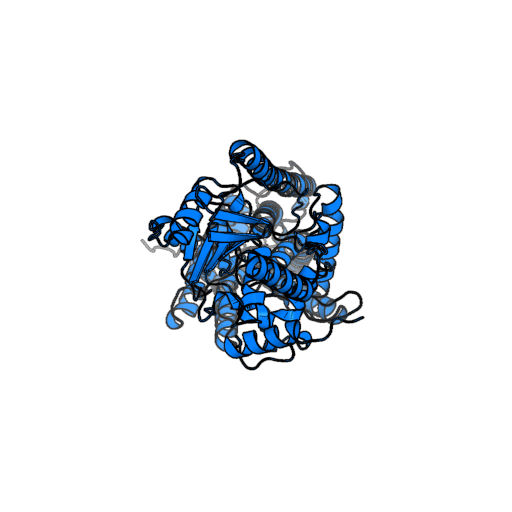1
ATOM 716 C CA . TRP A 1 92 ? 18.158 -2.985 -31.453 1.00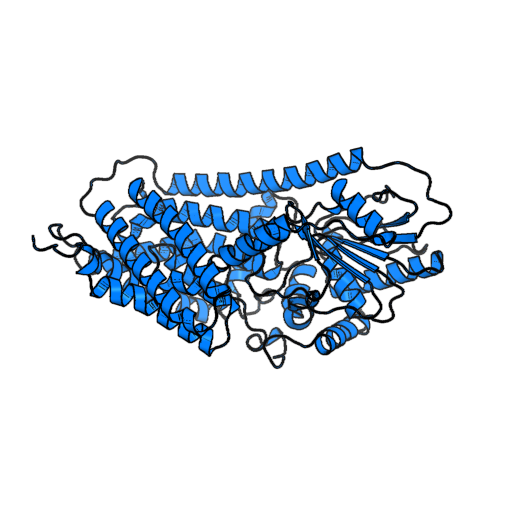 94.69 92 TRP A CA 1
ATOM 717 C C . TRP A 1 92 ? 17.980 -3.782 -32.764 1.00 94.69 92 TRP A C 1
ATOM 719 O O . TRP A 1 92 ? 18.634 -4.823 -32.926 1.00 94.69 92 TRP A O 1
ATOM 729 N N . PRO A 1 93 ? 17.145 -3.323 -33.722 1.00 91.69 93 PRO A N 1
ATOM 730 C CA . PRO A 1 93 ? 16.891 -4.061 -34.957 1.00 91.69 93 PRO A CA 1
ATOM 731 C C . PRO A 1 93 ? 18.135 -4.264 -35.819 1.00 91.69 93 PRO A C 1
ATOM 733 O O . PRO A 1 93 ? 18.972 -3.375 -35.964 1.00 91.69 93 PRO A O 1
ATOM 736 N N . GLU A 1 94 ? 18.235 -5.446 -36.425 1.00 85.44 94 GLU A N 1
ATOM 737 C CA . GLU A 1 94 ? 19.225 -5.722 -37.468 1.00 85.44 94 GLU A CA 1
ATOM 738 C C . GLU A 1 94 ? 18.866 -4.936 -38.735 1.00 85.44 94 GLU A C 1
ATOM 740 O O . GLU A 1 94 ? 17.715 -4.948 -39.166 1.00 85.44 94 GLU A O 1
ATOM 745 N N . GLY A 1 95 ? 19.844 -4.240 -39.319 1.00 83.31 95 GLY A N 1
ATOM 746 C CA . GLY A 1 95 ? 19.655 -3.393 -40.504 1.00 83.31 95 GLY A CA 1
ATOM 747 C C . GLY A 1 95 ? 19.393 -1.914 -40.200 1.00 83.31 95 GLY A C 1
ATOM 748 O O . GLY A 1 95 ? 19.604 -1.077 -41.071 1.00 83.31 95 GLY A O 1
ATOM 749 N N . GLU A 1 96 ? 19.034 -1.570 -38.962 1.00 88.38 96 GLU A N 1
ATOM 750 C CA . GLU A 1 96 ? 18.897 -0.178 -38.528 1.00 88.38 96 GLU A CA 1
ATOM 751 C C . GLU A 1 96 ? 20.216 0.374 -37.978 1.00 88.38 96 GLU A C 1
ATOM 753 O O . GLU A 1 96 ? 20.971 -0.315 -37.282 1.00 88.38 96 GLU A O 1
ATOM 758 N N . LYS A 1 97 ? 20.493 1.659 -38.228 1.00 89.62 97 LYS A N 1
ATOM 759 C CA . LYS A 1 97 ? 21.716 2.299 -37.724 1.00 89.62 97 LYS A CA 1
ATOM 760 C C . LYS A 1 97 ? 21.653 2.445 -36.203 1.00 89.62 97 LYS A C 1
ATOM 762 O O . LYS A 1 97 ? 20.957 3.314 -35.677 1.00 89.62 97 LYS A O 1
ATOM 767 N N . LEU A 1 98 ? 22.435 1.631 -35.497 1.00 90.44 98 LEU A N 1
ATOM 768 C CA . LEU A 1 98 ? 22.549 1.692 -34.042 1.00 90.44 98 LEU A CA 1
ATOM 769 C C . LEU A 1 98 ? 23.098 3.062 -33.587 1.00 90.44 98 LEU A C 1
ATOM 771 O O . LEU A 1 98 ? 24.144 3.501 -34.081 1.00 90.44 98 LEU A O 1
ATOM 775 N N . PRO A 1 99 ? 22.454 3.745 -32.622 1.00 90.62 99 PRO A N 1
ATOM 776 C CA . PRO A 1 99 ? 22.963 4.993 -32.081 1.00 90.62 99 PRO A CA 1
ATOM 777 C C . PRO A 1 99 ? 24.340 4.818 -31.415 1.00 90.62 99 PRO A C 1
ATOM 779 O O . PRO A 1 99 ? 24.627 3.761 -30.837 1.00 90.62 99 PRO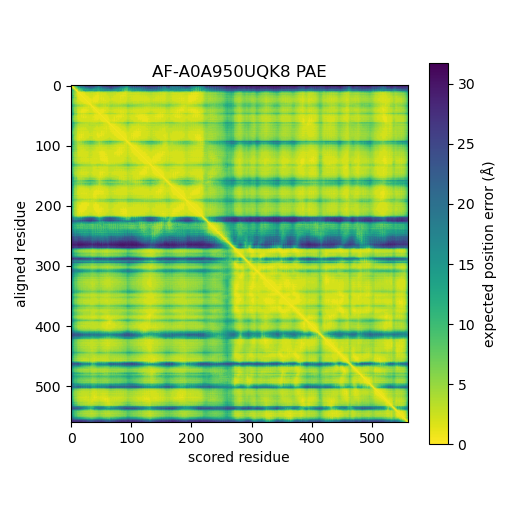 A O 1
ATOM 782 N N . PRO A 1 100 ? 25.197 5.859 -31.427 1.00 93.56 100 PRO A N 1
ATOM 783 C CA . PRO A 1 100 ? 26.451 5.847 -30.678 1.00 93.56 100 PRO A CA 1
ATOM 784 C C . PRO A 1 100 ? 26.218 5.565 -29.189 1.00 93.56 100 PRO A C 1
ATOM 786 O O . PRO A 1 100 ? 25.258 6.078 -28.615 1.00 93.56 100 PRO A O 1
ATOM 789 N N . LEU A 1 101 ? 27.121 4.819 -28.542 1.00 94.81 101 LEU A N 1
ATOM 790 C CA . LEU A 1 101 ? 26.967 4.415 -27.135 1.00 94.81 101 LEU A CA 1
ATOM 791 C C . LEU A 1 101 ? 26.710 5.610 -26.211 1.00 94.81 101 LEU A C 1
ATOM 793 O O . LEU A 1 101 ? 25.728 5.610 -25.476 1.00 94.81 101 LEU A O 1
ATOM 797 N N . ARG A 1 102 ? 27.526 6.668 -26.323 1.00 94.88 102 ARG A N 1
ATOM 798 C CA . ARG A 1 102 ? 27.367 7.907 -25.543 1.00 94.88 102 ARG A CA 1
ATOM 799 C C . ARG A 1 102 ? 25.951 8.474 -25.641 1.00 94.88 102 ARG A C 1
ATOM 801 O O . ARG A 1 102 ? 25.419 8.962 -24.658 1.00 94.88 102 ARG A O 1
ATOM 808 N N . ARG A 1 103 ? 25.340 8.402 -26.826 1.00 91.56 103 ARG A N 1
ATOM 809 C CA . ARG A 1 103 ? 23.988 8.907 -27.076 1.00 91.56 103 ARG A CA 1
ATOM 810 C C . ARG A 1 103 ? 22.922 8.033 -26.420 1.00 91.56 103 ARG A C 1
ATOM 812 O O . ARG A 1 103 ? 21.959 8.590 -25.906 1.00 91.56 103 ARG A O 1
ATOM 819 N N . THR A 1 104 ? 23.074 6.711 -26.451 1.00 93.00 104 THR A N 1
ATOM 820 C CA . THR A 1 104 ? 22.153 5.806 -25.748 1.00 93.00 104 THR A CA 1
ATOM 821 C C . THR A 1 104 ? 22.264 5.987 -24.236 1.00 93.00 104 THR A C 1
ATOM 823 O O . THR A 1 104 ? 21.238 6.080 -23.574 1.00 93.00 104 THR A O 1
ATOM 826 N N . VAL A 1 105 ? 23.486 6.123 -23.709 1.00 96.38 105 VAL A N 1
ATOM 827 C CA . VAL A 1 105 ? 23.734 6.339 -22.274 1.00 96.38 105 VAL A CA 1
ATOM 828 C C . VAL A 1 105 ? 23.113 7.650 -21.803 1.00 96.38 105 VAL A C 1
ATOM 830 O O . VAL A 1 105 ? 22.331 7.641 -20.861 1.00 96.38 105 VAL A O 1
ATOM 833 N N . THR A 1 106 ? 23.394 8.776 -22.469 1.00 94.62 106 THR A N 1
ATOM 834 C CA . THR A 1 106 ? 22.846 10.070 -22.029 1.00 94.62 106 THR A CA 1
ATOM 835 C C . THR A 1 106 ? 21.332 10.159 -22.202 1.00 94.62 106 THR A C 1
ATOM 837 O O . THR A 1 106 ? 20.666 10.764 -21.368 1.00 94.62 106 THR A O 1
ATOM 840 N N . GLY A 1 107 ? 20.779 9.541 -23.252 1.00 93.06 107 GLY A N 1
ATOM 841 C CA . GLY A 1 107 ? 19.331 9.430 -23.441 1.00 93.06 107 GLY A CA 1
ATOM 842 C C . GLY A 1 107 ? 18.666 8.601 -22.343 1.00 93.06 107 GLY A C 1
ATOM 843 O O . GLY A 1 107 ? 17.696 9.057 -21.748 1.00 93.06 107 GLY A O 1
ATOM 844 N N . SER A 1 108 ? 19.238 7.435 -22.025 1.00 95.69 108 SER A N 1
ATOM 845 C CA . SER A 1 108 ? 18.743 6.558 -20.957 1.00 95.69 108 SER A CA 1
ATOM 846 C C . SER A 1 108 ? 18.844 7.234 -19.593 1.00 95.69 108 SER A C 1
ATOM 848 O O . SER A 1 108 ? 17.876 7.203 -18.849 1.00 95.69 108 SER A O 1
ATOM 850 N N . ALA A 1 109 ? 19.954 7.913 -19.288 1.00 96.69 109 ALA A N 1
ATOM 851 C CA . ALA A 1 109 ? 20.122 8.636 -18.027 1.00 96.69 109 ALA A CA 1
ATOM 852 C C . ALA A 1 109 ? 19.086 9.752 -17.861 1.00 96.69 109 ALA A C 1
ATOM 854 O O . ALA A 1 109 ? 18.409 9.824 -16.838 1.00 96.69 109 ALA A O 1
ATOM 855 N N . GLY A 1 110 ? 18.918 10.593 -18.889 1.00 95.75 110 GLY A N 1
ATOM 856 C CA . GLY A 1 110 ? 17.906 11.648 -18.870 1.00 95.75 110 GLY A CA 1
ATOM 857 C C . GLY A 1 110 ? 16.492 11.086 -18.723 1.00 95.75 110 GLY A C 1
ATOM 858 O O . GLY A 1 110 ? 15.696 11.618 -17.955 1.00 95.75 110 GLY A O 1
ATOM 859 N N . PHE A 1 111 ? 16.192 9.982 -19.411 1.00 95.81 111 PHE A N 1
ATOM 860 C CA . PHE A 1 111 ? 14.917 9.290 -19.271 1.00 95.81 111 PHE A CA 1
ATOM 861 C C . PHE A 1 111 ? 14.706 8.725 -17.861 1.00 95.81 111 PHE A C 1
ATOM 863 O O . PHE A 1 111 ? 13.649 8.961 -17.294 1.00 95.81 111 PHE A O 1
ATOM 870 N N . VAL A 1 112 ? 15.687 8.023 -17.286 1.00 97.69 112 VAL A N 1
ATOM 871 C CA . VAL A 1 112 ? 15.590 7.426 -15.944 1.00 97.69 112 VAL A CA 1
ATOM 872 C C . VAL A 1 112 ? 15.306 8.496 -14.897 1.00 97.69 112 VAL A C 1
ATOM 874 O O . VAL A 1 112 ? 14.397 8.319 -14.095 1.00 97.69 112 VAL A O 1
ATOM 877 N N . VAL A 1 113 ? 16.014 9.630 -14.944 1.00 97.44 113 VAL A N 1
ATOM 878 C CA . VAL A 1 113 ? 15.777 10.753 -14.021 1.00 97.44 113 VAL A CA 1
ATOM 879 C C . VAL A 1 113 ? 14.364 11.314 -14.186 1.00 97.44 113 VAL A C 1
ATOM 881 O O . VAL A 1 113 ? 13.653 11.486 -13.200 1.00 97.44 113 VAL A O 1
ATOM 884 N N . VAL A 1 114 ? 13.922 11.570 -15.420 1.00 96.00 114 VAL A N 1
ATOM 885 C CA . VAL A 1 114 ? 12.577 12.117 -15.665 1.00 96.00 114 VAL A CA 1
ATOM 886 C C . VAL A 1 114 ? 11.487 11.122 -15.265 1.00 96.00 114 VAL A C 1
ATOM 888 O O . VAL A 1 114 ? 10.529 11.509 -14.605 1.00 96.00 114 VAL A O 1
ATOM 891 N N . ALA A 1 115 ? 11.627 9.847 -15.625 1.00 96.62 115 ALA A N 1
ATOM 892 C CA . ALA A 1 115 ? 10.690 8.800 -15.242 1.00 96.62 115 ALA A CA 1
ATOM 893 C C . ALA A 1 115 ? 10.626 8.651 -13.719 1.00 96.62 115 ALA A C 1
ATOM 895 O O . ALA A 1 115 ? 9.530 8.541 -13.181 1.00 96.62 115 ALA A O 1
ATOM 896 N N . ALA A 1 116 ? 11.768 8.722 -13.029 1.00 97.75 116 ALA A N 1
ATOM 897 C CA . ALA A 1 116 ? 11.815 8.675 -11.576 1.00 97.75 116 ALA A CA 1
ATOM 898 C C . ALA A 1 116 ? 11.022 9.836 -10.953 1.00 97.75 116 ALA A C 1
ATOM 900 O O . ALA A 1 116 ? 10.152 9.614 -10.118 1.00 97.75 116 ALA A O 1
ATOM 901 N N . LEU A 1 117 ? 11.233 11.066 -11.430 1.00 96.19 117 LEU A N 1
ATOM 902 C CA . LEU A 1 117 ? 10.491 12.238 -10.953 1.00 96.19 117 LEU A CA 1
ATOM 903 C C . LEU A 1 117 ? 8.981 12.137 -11.221 1.00 96.19 117 LEU A C 1
ATOM 905 O O . LEU A 1 117 ? 8.181 12.485 -10.360 1.00 96.19 117 LEU A O 1
ATOM 909 N N . LEU A 1 118 ? 8.581 11.655 -12.401 1.00 95.06 118 LEU A N 1
ATOM 910 C CA . LEU A 1 118 ? 7.166 11.515 -12.764 1.00 95.06 118 LEU A CA 1
ATOM 911 C C . LEU A 1 118 ? 6.462 10.376 -12.016 1.00 95.06 118 LEU A C 1
ATOM 913 O O . LEU A 1 118 ? 5.243 10.417 -11.850 1.00 95.06 118 LEU A O 1
ATOM 917 N N . LEU A 1 119 ? 7.210 9.348 -11.611 1.00 97.12 119 LEU A N 1
ATOM 918 C CA . LEU A 1 119 ? 6.674 8.171 -10.935 1.00 97.12 119 LEU A CA 1
ATOM 919 C C . LEU A 1 119 ? 6.709 8.273 -9.405 1.00 97.12 119 LEU A C 1
ATOM 921 O O . LEU A 1 119 ? 5.892 7.613 -8.761 1.00 97.12 119 LEU A O 1
ATOM 925 N N . SER A 1 120 ? 7.592 9.104 -8.839 1.00 97.19 120 SER A N 1
ATOM 926 C CA . SER A 1 120 ? 7.752 9.288 -7.386 1.00 97.19 120 SER A CA 1
ATOM 927 C C . SER A 1 120 ? 6.431 9.565 -6.660 1.00 97.19 120 SER A C 1
ATOM 929 O O . SER A 1 120 ? 6.133 8.821 -5.724 1.00 97.19 120 SER A O 1
ATOM 931 N N . PRO A 1 121 ? 5.550 10.475 -7.141 1.00 95.12 121 PRO A N 1
ATOM 932 C CA . PRO A 1 121 ? 4.309 10.781 -6.430 1.00 95.12 121 PRO A CA 1
ATOM 933 C C . PRO A 1 121 ? 3.401 9.564 -6.251 1.00 95.12 121 PRO A C 1
ATOM 935 O O . PRO A 1 121 ? 2.788 9.371 -5.203 1.00 95.12 121 PRO A O 1
ATOM 938 N N . TRP A 1 122 ? 3.331 8.702 -7.266 1.00 95.81 122 TRP A N 1
ATOM 939 C CA . TRP A 1 122 ? 2.508 7.497 -7.219 1.00 95.81 122 TRP A CA 1
ATOM 940 C C . TRP A 1 122 ? 3.120 6.441 -6.298 1.00 95.81 122 TRP A C 1
ATOM 942 O O . TRP A 1 122 ? 2.391 5.764 -5.577 1.00 95.81 122 TRP A O 1
ATOM 952 N N . VAL A 1 123 ? 4.452 6.330 -6.265 1.00 97.56 123 VAL A N 1
ATOM 953 C CA . VAL A 1 123 ? 5.141 5.467 -5.296 1.00 97.56 123 VAL A CA 1
ATOM 954 C C . VAL A 1 123 ? 4.940 5.976 -3.870 1.00 97.56 123 VAL A C 1
ATOM 956 O O . VAL A 1 123 ? 4.683 5.165 -2.983 1.00 97.56 123 VAL A O 1
ATOM 959 N N . ALA A 1 124 ? 4.975 7.289 -3.643 1.00 95.81 124 ALA A N 1
ATOM 960 C CA . ALA A 1 124 ? 4.673 7.880 -2.345 1.00 95.81 124 ALA A CA 1
ATOM 961 C C . ALA A 1 124 ? 3.236 7.565 -1.900 1.00 95.81 124 ALA A C 1
ATOM 963 O O . ALA A 1 124 ? 3.032 7.177 -0.754 1.00 95.81 124 ALA A O 1
ATOM 964 N N . LEU A 1 125 ? 2.242 7.609 -2.797 1.00 93.56 125 LEU A N 1
ATOM 965 C CA . LEU A 1 125 ? 0.877 7.162 -2.476 1.00 93.56 125 LEU A CA 1
ATOM 966 C C . LEU A 1 125 ? 0.812 5.663 -2.131 1.00 93.56 125 LEU A C 1
ATOM 968 O O . LEU A 1 125 ? 0.132 5.291 -1.172 1.00 93.56 125 LEU A O 1
ATOM 972 N N . LEU A 1 126 ? 1.543 4.798 -2.849 1.00 95.94 126 LEU A N 1
ATOM 973 C CA . LEU A 1 126 ? 1.650 3.375 -2.490 1.00 95.94 126 LEU A CA 1
ATOM 974 C C . LEU A 1 126 ? 2.342 3.162 -1.138 1.00 95.94 126 LEU A C 1
ATOM 976 O O . LEU A 1 126 ? 1.971 2.267 -0.379 1.00 95.94 126 LEU A O 1
ATOM 980 N N . PHE A 1 127 ? 3.336 3.987 -0.821 1.00 96.00 127 PHE A N 1
ATOM 981 C CA . PHE A 1 127 ? 3.980 4.006 0.483 1.00 96.00 127 PHE A CA 1
ATOM 982 C C . PHE A 1 127 ? 2.980 4.427 1.568 1.00 96.00 127 PHE A C 1
ATOM 984 O O . PHE A 1 127 ? 2.861 3.741 2.580 1.00 96.00 127 PHE A O 1
ATOM 991 N N . GLY A 1 128 ? 2.196 5.485 1.338 1.00 93.56 128 GLY A N 1
ATOM 992 C CA . GLY A 1 128 ? 1.128 5.920 2.243 1.00 93.56 128 GLY A CA 1
ATOM 993 C C . GLY A 1 128 ? 0.107 4.813 2.490 1.00 93.56 128 GLY A C 1
ATOM 994 O O . GLY A 1 128 ? -0.236 4.526 3.633 1.00 93.56 128 GLY A O 1
ATOM 995 N N . MET A 1 129 ? -0.288 4.086 1.445 1.00 92.88 129 MET A N 1
ATOM 996 C CA . MET A 1 129 ? -1.130 2.897 1.584 1.00 92.88 129 MET A CA 1
ATOM 997 C C . MET A 1 129 ? -0.491 1.830 2.463 1.00 92.88 129 MET A C 1
ATOM 999 O O . MET A 1 129 ? -1.187 1.211 3.251 1.00 92.88 129 MET A O 1
ATOM 1003 N N . ALA A 1 130 ? 0.815 1.602 2.374 1.00 94.38 130 ALA A N 1
ATOM 1004 C CA . ALA A 1 130 ? 1.483 0.642 3.244 1.00 94.38 130 ALA A CA 1
ATOM 1005 C C . ALA A 1 130 ? 1.561 1.105 4.713 1.00 94.38 130 ALA A C 1
ATOM 1007 O O . ALA A 1 130 ? 1.730 0.263 5.597 1.00 94.38 130 ALA A O 1
ATOM 1008 N N . VAL A 1 131 ? 1.398 2.404 4.992 1.00 93.19 131 VAL A N 1
ATOM 1009 C CA . VAL A 1 131 ? 1.236 2.938 6.356 1.00 93.19 131 VAL A CA 1
ATOM 1010 C C . VAL A 1 131 ? -0.170 2.657 6.892 1.00 93.19 131 VAL A C 1
ATOM 1012 O O . VAL A 1 131 ? -0.297 2.156 8.004 1.00 93.19 131 VAL A O 1
ATOM 1015 N N . VAL A 1 132 ? -1.227 2.945 6.126 1.00 89.31 132 VAL A N 1
ATOM 1016 C CA . VAL A 1 132 ? -2.613 2.937 6.653 1.00 89.31 132 VAL A CA 1
ATOM 1017 C C . VAL A 1 132 ? -3.479 1.766 6.199 1.00 89.31 132 VAL A C 1
ATOM 1019 O O . VAL A 1 132 ? -4.497 1.479 6.809 1.00 89.31 132 VAL A O 1
ATOM 1022 N N . SER A 1 133 ? -3.070 1.057 5.153 1.00 90.50 133 SER A N 1
ATOM 1023 C CA . SER A 1 133 ? -3.813 -0.021 4.492 1.00 90.50 133 SER A CA 1
ATOM 1024 C C . SER A 1 133 ? -5.173 0.404 3.914 1.00 90.50 133 SER A C 1
ATOM 1026 O O . SER A 1 133 ? -6.159 -0.322 3.996 1.00 90.50 133 SER A O 1
ATOM 1028 N N . ILE A 1 134 ? -5.230 1.592 3.300 1.00 87.38 134 ILE A N 1
ATOM 1029 C CA . ILE A 1 134 ? -6.443 2.122 2.654 1.00 87.38 134 ILE A CA 1
ATOM 1030 C C . ILE A 1 134 ? -6.348 1.936 1.135 1.00 87.38 134 ILE A C 1
ATOM 1032 O O . ILE A 1 134 ? -5.524 2.572 0.473 1.00 87.38 134 ILE A O 1
ATOM 1036 N N . SER A 1 135 ? -7.229 1.109 0.564 1.00 88.88 135 SER A N 1
ATOM 1037 C CA . SER A 1 135 ? -7.200 0.740 -0.862 1.00 88.88 135 SER A CA 1
ATOM 1038 C C . SER A 1 135 ? -7.421 1.902 -1.837 1.00 88.88 135 SER A C 1
ATOM 1040 O O . SER A 1 135 ? -6.933 1.843 -2.963 1.00 88.88 135 SER A O 1
ATOM 1042 N N . TRP A 1 136 ? -8.064 2.998 -1.421 1.00 85.75 136 TRP A N 1
ATOM 1043 C CA . TRP A 1 136 ? -8.223 4.202 -2.251 1.00 85.75 136 TRP A CA 1
ATOM 1044 C C . TRP A 1 136 ? -6.895 4.719 -2.807 1.00 85.75 136 TRP A C 1
ATOM 1046 O O . TRP A 1 136 ? -6.807 5.030 -3.993 1.00 85.75 136 TRP A O 1
ATOM 1056 N N . LEU A 1 137 ? -5.837 4.718 -1.991 1.00 88.62 137 LEU A N 1
ATOM 1057 C CA . LEU A 1 137 ? -4.507 5.150 -2.421 1.00 88.62 137 LEU A CA 1
ATOM 1058 C C . LEU A 1 137 ? -3.959 4.276 -3.559 1.00 88.62 137 LEU A C 1
ATOM 1060 O O . LEU A 1 137 ? -3.266 4.790 -4.431 1.00 88.62 137 LEU A O 1
ATOM 1064 N N . PHE A 1 138 ? -4.322 2.990 -3.618 1.00 91.75 138 PHE A N 1
ATOM 1065 C CA . PHE A 1 138 ? -3.954 2.091 -4.718 1.00 91.75 138 PHE A CA 1
ATOM 1066 C C . PHE A 1 138 ? -4.655 2.480 -6.014 1.00 91.75 138 PHE A C 1
ATOM 1068 O O . PHE A 1 138 ? -4.022 2.565 -7.067 1.00 91.75 138 PHE A O 1
ATOM 1075 N N . PHE A 1 139 ? -5.962 2.736 -5.931 1.00 88.62 139 PHE A N 1
ATOM 1076 C CA . PHE A 1 139 ? -6.787 3.097 -7.082 1.00 88.62 139 PHE A CA 1
ATOM 1077 C C . PHE A 1 139 ? -6.469 4.489 -7.634 1.00 88.62 139 PHE A C 1
ATOM 1079 O O . PHE A 1 139 ? -6.771 4.754 -8.793 1.00 88.62 139 PHE A O 1
ATOM 1086 N N . VAL A 1 140 ? -5.808 5.352 -6.859 1.00 87.19 140 VAL A N 1
ATOM 1087 C CA . VAL A 1 140 ? -5.198 6.586 -7.377 1.00 87.19 140 VAL A CA 1
ATOM 1088 C C . VAL A 1 140 ? -3.806 6.305 -7.947 1.00 87.19 140 VAL A C 1
ATOM 1090 O O . VAL A 1 140 ? -3.512 6.658 -9.089 1.00 87.19 140 VAL A O 1
ATOM 1093 N N . ALA A 1 141 ? -2.951 5.641 -7.166 1.00 92.12 141 ALA A N 1
ATOM 1094 C CA . ALA A 1 141 ? -1.543 5.461 -7.487 1.00 92.12 141 ALA A CA 1
ATOM 1095 C C . ALA A 1 141 ? -1.303 4.639 -8.753 1.00 92.12 141 ALA A C 1
ATOM 1097 O O . ALA A 1 141 ? -0.578 5.076 -9.647 1.00 92.12 141 ALA A O 1
ATOM 1098 N N . LEU A 1 142 ? -1.892 3.445 -8.837 1.00 94.62 142 LEU A N 1
ATOM 1099 C CA . LEU A 1 142 ? -1.572 2.509 -9.908 1.00 94.62 142 LEU A CA 1
ATOM 1100 C C . LEU A 1 142 ? -2.083 2.998 -11.273 1.00 94.62 142 LEU A C 1
ATOM 1102 O O . LEU A 1 142 ? -1.281 3.014 -12.208 1.00 94.62 142 LEU A O 1
ATOM 1106 N N . PRO A 1 143 ? -3.340 3.460 -11.433 1.00 93.12 143 PRO A N 1
ATOM 1107 C CA . PRO A 1 143 ? -3.783 4.031 -12.704 1.00 93.12 143 PRO A CA 1
ATOM 1108 C C . PRO A 1 143 ? -2.966 5.257 -13.127 1.00 93.12 143 PRO A C 1
ATOM 1110 O O . PRO A 1 143 ? -2.608 5.366 -14.301 1.00 93.12 143 PRO A O 1
ATOM 1113 N N . GLY A 1 144 ? -2.611 6.136 -12.182 1.00 91.88 144 GLY A N 1
ATOM 1114 C CA . GLY A 1 144 ? -1.737 7.283 -12.440 1.00 91.88 144 GLY A CA 1
ATOM 1115 C C . GLY A 1 144 ? -0.357 6.863 -12.946 1.00 91.88 144 GLY A C 1
ATOM 1116 O O . GLY A 1 144 ? 0.080 7.315 -14.007 1.00 91.88 144 GLY A O 1
ATOM 1117 N N . ALA A 1 145 ? 0.290 5.924 -12.252 1.00 95.81 145 ALA A N 1
ATOM 1118 C CA . ALA A 1 145 ? 1.578 5.371 -12.657 1.00 95.81 145 ALA A CA 1
ATOM 1119 C C . ALA A 1 145 ? 1.510 4.698 -14.038 1.00 95.81 145 ALA A C 1
ATOM 1121 O O . ALA A 1 145 ? 2.360 4.967 -14.886 1.00 95.81 145 ALA A O 1
ATOM 1122 N N . LEU A 1 146 ? 0.483 3.883 -14.307 1.00 95.62 146 LEU A N 1
ATOM 1123 C CA . LEU A 1 146 ? 0.305 3.204 -15.596 1.00 95.62 146 LEU A CA 1
ATOM 1124 C C . LEU A 1 146 ? 0.080 4.184 -16.744 1.00 95.62 146 LEU A C 1
ATOM 1126 O O . LEU A 1 146 ? 0.615 3.983 -17.834 1.00 95.62 146 LEU A O 1
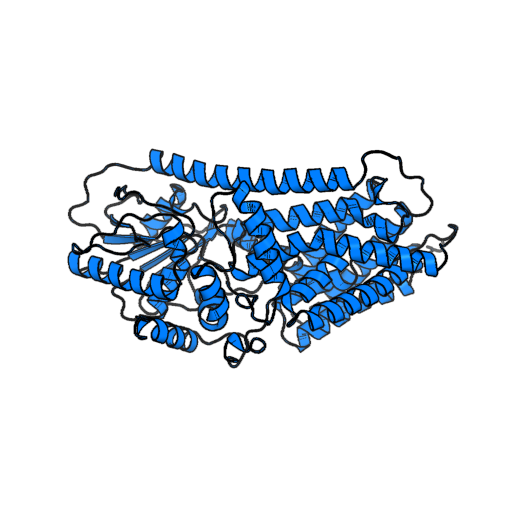ATOM 1130 N N . ALA A 1 147 ? -0.673 5.256 -16.511 1.00 92.69 147 ALA A N 1
ATOM 1131 C CA . ALA A 1 147 ? -0.874 6.292 -17.510 1.00 92.69 147 ALA A CA 1
ATOM 1132 C C . ALA A 1 147 ? 0.436 7.042 -17.811 1.00 92.69 147 ALA A C 1
ATOM 1134 O O . ALA A 1 147 ? 0.772 7.241 -18.980 1.00 92.69 147 ALA A O 1
ATOM 1135 N N . VAL A 1 148 ? 1.234 7.371 -16.785 1.00 93.31 148 VAL A N 1
ATOM 1136 C CA . VAL A 1 148 ? 2.591 7.919 -16.966 1.00 93.31 148 VAL A CA 1
ATOM 1137 C C . VAL A 1 148 ? 3.467 6.942 -17.756 1.00 93.31 148 VAL A C 1
ATOM 1139 O O . VAL A 1 148 ? 4.069 7.337 -18.755 1.00 93.31 148 VAL A O 1
ATOM 1142 N N . MET A 1 149 ? 3.503 5.662 -17.375 1.00 95.38 149 MET A N 1
ATOM 1143 C CA . MET A 1 149 ? 4.268 4.618 -18.069 1.00 95.38 149 MET A CA 1
ATOM 1144 C C . MET A 1 149 ? 3.867 4.513 -19.544 1.00 95.38 149 MET A C 1
ATOM 1146 O O . MET A 1 149 ? 4.728 4.525 -20.428 1.00 95.38 149 MET A O 1
ATOM 1150 N N . ALA A 1 150 ? 2.565 4.482 -19.827 1.00 93.50 150 ALA A N 1
ATOM 1151 C CA . ALA A 1 150 ? 2.035 4.422 -21.181 1.00 93.50 150 ALA A CA 1
ATOM 1152 C C . ALA A 1 150 ? 2.441 5.640 -22.017 1.00 93.50 150 ALA A C 1
ATOM 1154 O O . ALA A 1 150 ? 2.689 5.473 -23.206 1.00 93.50 150 ALA A O 1
ATOM 1155 N N . LEU A 1 151 ? 2.579 6.827 -21.419 1.00 91.06 151 LEU A N 1
ATOM 1156 C CA . LEU A 1 151 ? 2.983 8.047 -22.121 1.00 91.06 151 LEU A CA 1
ATOM 1157 C C . LEU A 1 151 ? 4.491 8.162 -22.360 1.00 91.06 151 LEU A C 1
ATOM 1159 O O . LEU A 1 151 ? 4.882 8.784 -23.345 1.00 91.06 151 LEU A O 1
ATOM 1163 N N . VAL A 1 152 ? 5.336 7.613 -21.478 1.00 93.00 152 VAL A N 1
ATOM 1164 C CA . VAL A 1 152 ? 6.785 7.898 -21.505 1.00 93.00 152 VAL A CA 1
ATOM 1165 C C . VAL A 1 152 ? 7.674 6.706 -21.871 1.00 93.00 152 VAL A C 1
ATOM 1167 O O . VAL A 1 152 ? 8.854 6.916 -22.133 1.00 93.00 152 VAL A O 1
ATOM 1170 N N . HIS A 1 153 ? 7.159 5.472 -21.931 1.00 93.62 153 HIS A N 1
ATOM 1171 C CA . HIS A 1 153 ? 7.955 4.242 -22.129 1.00 93.62 153 HIS A CA 1
ATOM 1172 C C . HIS A 1 153 ? 8.927 4.246 -23.327 1.00 93.62 153 HIS A C 1
ATOM 1174 O O . HIS A 1 153 ? 9.964 3.583 -23.285 1.00 93.62 153 HIS A O 1
ATOM 1180 N N . HIS A 1 154 ? 8.647 4.990 -24.403 1.00 91.50 154 HIS A N 1
ATOM 1181 C CA . HIS A 1 154 ? 9.545 5.107 -25.563 1.00 91.50 154 HIS A CA 1
ATOM 1182 C C . HIS A 1 154 ? 10.756 6.020 -25.318 1.00 91.50 154 HIS A C 1
ATOM 1184 O O . HIS A 1 154 ? 11.682 6.047 -26.134 1.00 91.50 154 HIS A O 1
ATOM 1190 N N . GLY A 1 155 ? 10.790 6.753 -24.203 1.00 90.38 155 GLY A N 1
ATOM 1191 C CA . GLY A 1 155 ? 11.761 7.816 -23.952 1.00 90.38 155 GLY A CA 1
ATOM 1192 C C . GLY A 1 155 ? 13.209 7.372 -23.763 1.00 90.38 155 GLY A C 1
ATOM 1193 O O . GLY A 1 155 ? 14.122 8.155 -24.028 1.00 90.38 155 GLY A O 1
ATOM 1194 N N . ALA A 1 156 ? 13.444 6.110 -23.396 1.00 89.19 156 ALA A N 1
ATOM 1195 C CA . ALA A 1 156 ? 14.787 5.525 -23.367 1.00 89.19 156 ALA A CA 1
ATOM 1196 C C . ALA A 1 156 ? 15.354 5.237 -24.774 1.00 89.19 156 ALA A C 1
ATOM 1198 O O . ALA A 1 156 ? 16.561 5.050 -24.942 1.00 89.19 156 ALA A O 1
ATOM 1199 N N . ILE A 1 157 ? 14.487 5.181 -25.789 1.00 91.56 157 ILE A N 1
ATOM 1200 C CA . ILE A 1 157 ? 14.816 4.733 -27.148 1.00 91.56 157 ILE A CA 1
ATOM 1201 C C . ILE A 1 157 ? 14.844 5.927 -28.107 1.00 91.56 157 ILE A C 1
ATOM 1203 O O . ILE A 1 157 ? 15.769 6.061 -28.913 1.00 91.56 157 ILE A O 1
ATOM 1207 N N . GLU A 1 158 ? 13.848 6.810 -28.009 1.00 87.38 158 GLU A N 1
ATOM 1208 C CA . GLU A 1 158 ? 13.653 7.938 -28.917 1.00 87.38 158 GLU A CA 1
ATOM 1209 C C . GLU A 1 158 ? 14.124 9.272 -28.320 1.00 87.38 158 GLU A C 1
ATOM 1211 O O . GLU A 1 158 ? 13.869 9.620 -27.167 1.00 87.38 158 GLU A O 1
ATOM 1216 N N . ARG A 1 159 ? 14.781 10.091 -29.148 1.00 82.00 159 ARG A N 1
ATOM 1217 C CA . ARG A 1 159 ? 15.130 11.467 -28.781 1.00 82.00 159 ARG A CA 1
ATOM 1218 C C . ARG A 1 159 ? 13.938 12.396 -28.928 1.00 82.00 159 ARG A C 1
ATOM 1220 O O . ARG A 1 159 ? 13.268 12.390 -29.950 1.00 82.00 159 ARG A O 1
ATOM 1227 N N . GLY A 1 160 ? 13.770 13.292 -27.958 1.00 81.38 160 GLY A N 1
ATOM 1228 C CA . GLY A 1 160 ? 12.668 14.250 -27.999 1.00 81.38 160 GLY A CA 1
ATOM 1229 C C . GLY A 1 160 ? 11.307 13.577 -27.847 1.00 81.38 160 GLY A C 1
ATOM 1230 O O . GLY A 1 160 ? 10.319 14.150 -28.285 1.00 81.38 160 GLY A O 1
ATOM 1231 N N . TRP A 1 161 ? 11.265 12.399 -27.213 1.00 84.25 161 TRP A N 1
ATOM 1232 C CA . TRP A 1 161 ? 10.060 11.619 -26.922 1.00 84.25 161 TRP A CA 1
ATOM 1233 C C . TRP A 1 161 ? 8.933 12.456 -26.310 1.00 84.25 161 TRP A C 1
ATOM 1235 O O . TRP A 1 161 ? 7.770 12.231 -26.599 1.00 84.25 161 TRP A O 1
ATOM 1245 N N . TRP A 1 162 ? 9.269 13.491 -25.539 1.00 83.38 162 TRP A N 1
ATOM 1246 C CA . TRP A 1 162 ? 8.305 14.415 -24.941 1.00 83.38 162 TRP A CA 1
ATOM 1247 C C . TRP A 1 162 ? 7.512 15.250 -25.965 1.00 83.38 162 TRP A C 1
ATOM 1249 O O . TRP A 1 162 ? 6.532 15.898 -25.603 1.00 83.38 162 TRP A O 1
ATOM 1259 N N . ARG A 1 163 ? 7.929 15.259 -27.237 1.00 83.56 163 ARG A N 1
ATOM 1260 C CA . ARG A 1 163 ? 7.250 15.937 -28.354 1.00 83.56 163 ARG A CA 1
ATOM 1261 C C . ARG A 1 163 ? 6.371 15.003 -29.186 1.00 83.56 163 ARG A C 1
ATOM 1263 O O . ARG A 1 163 ? 5.684 15.492 -30.082 1.00 83.56 163 ARG A O 1
ATOM 1270 N N . HIS A 1 164 ? 6.425 13.696 -28.941 1.00 80.12 164 HIS A N 1
ATOM 1271 C CA . HIS A 1 164 ? 5.786 12.695 -29.786 1.00 80.12 164 HIS A CA 1
ATOM 1272 C C . HIS A 1 164 ? 4.982 11.709 -28.945 1.00 80.12 164 HIS A C 1
ATOM 1274 O O . HIS A 1 164 ? 5.433 11.257 -27.893 1.00 80.12 164 HIS A O 1
ATOM 1280 N N . MET A 1 165 ? 3.810 11.331 -29.445 1.00 81.62 165 MET A N 1
ATOM 1281 C CA . MET A 1 165 ? 3.044 10.247 -28.847 1.00 81.62 165 MET A CA 1
ATOM 1282 C C . MET A 1 165 ? 3.732 8.900 -29.102 1.00 81.62 165 MET A C 1
ATOM 1284 O O . MET A 1 165 ? 4.292 8.690 -30.185 1.00 81.62 165 MET A O 1
ATOM 1288 N N . PRO A 1 166 ? 3.667 7.968 -28.139 1.00 86.56 166 PRO A N 1
ATOM 1289 C CA . PRO A 1 166 ? 4.164 6.623 -28.351 1.00 86.56 166 PRO A CA 1
ATOM 1290 C C . PRO A 1 166 ? 3.366 5.923 -29.461 1.00 86.56 166 PRO A C 1
ATOM 1292 O O . PRO A 1 166 ? 2.148 6.111 -29.564 1.00 86.56 166 PRO A O 1
ATOM 1295 N N . PRO A 1 167 ? 4.003 5.066 -30.276 1.00 86.75 167 PRO A N 1
ATOM 1296 C CA . PRO A 1 167 ? 3.276 4.201 -31.196 1.00 86.75 167 PRO A CA 1
ATOM 1297 C C . PRO A 1 167 ? 2.205 3.374 -30.462 1.00 86.75 167 PRO A C 1
ATOM 1299 O O . PRO A 1 167 ? 2.482 2.751 -29.443 1.00 86.75 167 PRO A O 1
ATOM 1302 N N . LEU A 1 168 ? 0.986 3.267 -31.003 1.00 88.88 168 LEU A N 1
ATOM 1303 C CA . LEU A 1 168 ? -0.096 2.508 -30.345 1.00 88.88 168 LEU A CA 1
ATOM 1304 C C . LEU A 1 168 ? 0.302 1.050 -30.043 1.00 88.88 168 LEU A C 1
ATOM 1306 O O . LEU A 1 168 ? -0.070 0.475 -29.023 1.00 88.88 168 LEU A O 1
ATOM 1310 N N . ARG A 1 169 ? 1.133 0.462 -30.910 1.00 91.06 169 ARG A N 1
ATOM 1311 C CA . ARG A 1 169 ? 1.689 -0.879 -30.711 1.00 91.06 169 ARG A CA 1
ATOM 1312 C C . ARG A 1 169 ? 2.526 -0.990 -29.432 1.00 91.06 169 ARG A C 1
ATOM 1314 O O . ARG A 1 169 ? 2.505 -2.039 -28.799 1.00 91.06 169 ARG A O 1
ATOM 1321 N N . THR A 1 170 ? 3.275 0.046 -29.063 1.00 92.81 170 THR A N 1
ATOM 1322 C CA . THR A 1 170 ? 4.105 0.032 -27.852 1.00 92.81 170 THR A CA 1
ATOM 1323 C C . THR A 1 170 ? 3.279 0.282 -26.597 1.00 92.81 170 THR A C 1
ATOM 1325 O O . THR A 1 170 ? 3.550 -0.341 -25.578 1.00 92.81 170 THR A O 1
ATOM 1328 N N . VAL A 1 171 ? 2.177 1.032 -26.697 1.00 93.31 171 VAL A N 1
ATOM 1329 C CA . VAL A 1 171 ? 1.152 1.077 -25.636 1.00 93.31 171 VAL A CA 1
ATOM 1330 C C . VAL A 1 171 ? 0.554 -0.315 -25.392 1.00 93.31 171 VAL A C 1
ATOM 1332 O O . VAL A 1 171 ? 0.414 -0.731 -24.244 1.00 93.31 171 VAL A O 1
ATOM 1335 N N . GLY A 1 172 ? 0.291 -1.087 -26.454 1.00 95.12 172 GLY A N 1
ATOM 1336 C CA . GLY A 1 172 ? -0.125 -2.490 -26.334 1.00 95.12 172 GLY A CA 1
ATOM 1337 C C . GLY A 1 172 ? 0.891 -3.363 -25.584 1.00 95.12 172 GLY A C 1
ATOM 1338 O O . GLY A 1 172 ? 0.502 -4.197 -24.771 1.00 95.12 172 GLY A O 1
ATOM 1339 N N . TRP A 1 173 ? 2.192 -3.131 -25.789 1.00 96.56 173 TRP A N 1
ATOM 1340 C CA . TRP A 1 173 ? 3.254 -3.797 -25.025 1.00 96.56 173 TRP A CA 1
ATOM 1341 C C . TRP A 1 173 ? 3.284 -3.396 -23.552 1.00 96.56 173 TRP A C 1
ATOM 1343 O O . TRP A 1 173 ? 3.518 -4.257 -22.706 1.00 96.56 173 TRP A O 1
ATOM 1353 N N . VAL A 1 174 ? 3.034 -2.124 -23.233 1.00 96.62 174 VAL A N 1
ATOM 1354 C CA . VAL A 1 174 ? 2.911 -1.654 -21.844 1.00 96.62 174 VAL A CA 1
ATOM 1355 C C . VAL A 1 174 ? 1.728 -2.338 -21.158 1.00 96.62 174 VAL A C 1
ATOM 1357 O O . VAL A 1 174 ? 1.897 -2.896 -20.076 1.00 96.62 174 VAL A O 1
ATOM 1360 N N . GLY A 1 175 ? 0.564 -2.381 -21.814 1.00 97.38 175 GLY A N 1
ATOM 1361 C CA . GLY A 1 175 ? -0.617 -3.083 -21.303 1.00 97.38 175 GLY A CA 1
ATOM 1362 C C . GLY A 1 175 ? -0.372 -4.579 -21.094 1.00 97.38 175 GLY A C 1
ATOM 1363 O O . GLY A 1 175 ? -0.697 -5.116 -20.038 1.00 97.38 175 GLY A O 1
ATOM 1364 N N . LEU A 1 176 ? 0.271 -5.250 -22.055 1.00 98.12 176 LEU A N 1
ATOM 1365 C CA . LEU A 1 176 ? 0.626 -6.664 -21.920 1.00 98.12 176 LEU A CA 1
ATOM 1366 C C . LEU A 1 176 ? 1.645 -6.898 -20.795 1.00 98.12 176 LEU A C 1
ATOM 1368 O O . LEU A 1 176 ? 1.509 -7.864 -20.051 1.00 98.12 176 LEU A O 1
ATOM 1372 N N . SER A 1 177 ? 2.627 -6.007 -20.637 1.00 98.31 177 SER A N 1
ATOM 1373 C CA . SER A 1 177 ? 3.613 -6.095 -19.554 1.00 98.31 177 SER A CA 1
ATOM 1374 C C . SER A 1 177 ? 2.954 -5.934 -18.190 1.00 98.31 177 SER A C 1
ATOM 1376 O O . SER A 1 177 ? 3.234 -6.720 -17.297 1.00 98.31 177 SER A O 1
ATOM 1378 N N . PHE A 1 178 ? 2.018 -4.994 -18.036 1.00 98.19 178 PHE A N 1
ATOM 1379 C CA . PHE A 1 178 ? 1.222 -4.857 -16.814 1.00 98.19 178 PHE A CA 1
ATOM 1380 C C . PHE A 1 178 ? 0.476 -6.154 -16.457 1.00 98.19 178 PHE A C 1
ATOM 1382 O O . PHE A 1 178 ? 0.528 -6.608 -15.311 1.00 98.19 178 PHE A O 1
ATOM 1389 N N . LEU A 1 179 ? -0.184 -6.781 -17.437 1.00 98.06 179 LEU A N 1
ATOM 1390 C CA . LEU A 1 179 ? -0.910 -8.034 -17.218 1.00 98.06 179 LEU A CA 1
ATOM 1391 C C . LEU A 1 179 ? 0.033 -9.168 -16.805 1.00 98.06 179 LEU A C 1
ATOM 1393 O O . LEU A 1 179 ? -0.227 -9.839 -15.808 1.00 98.06 179 LEU A O 1
ATOM 1397 N N . VAL A 1 180 ? 1.137 -9.356 -17.532 1.00 98.25 180 VAL A N 1
ATOM 1398 C CA . VAL A 1 180 ? 2.095 -10.433 -17.248 1.00 98.25 180 VAL A CA 1
ATOM 1399 C C . VAL A 1 180 ? 2.789 -10.219 -15.907 1.00 98.25 180 VAL A C 1
ATOM 1401 O O . VAL A 1 180 ? 2.811 -11.141 -15.106 1.00 98.25 180 VAL A O 1
ATOM 1404 N N . LEU A 1 181 ? 3.226 -9.000 -15.584 1.00 98.12 181 LEU A N 1
ATOM 1405 C CA . LEU A 1 181 ? 3.832 -8.696 -14.283 1.00 98.12 181 LEU A CA 1
ATOM 1406 C C . LEU A 1 181 ? 2.863 -8.922 -13.113 1.00 98.12 181 LEU A C 1
ATOM 1408 O O . LEU A 1 181 ? 3.288 -9.368 -12.050 1.00 98.12 181 LEU A O 1
ATOM 1412 N N . SER A 1 182 ? 1.565 -8.659 -13.301 1.00 97.19 182 SER A N 1
ATOM 1413 C CA . SER A 1 182 ? 0.539 -8.965 -12.290 1.00 97.19 182 SER A CA 1
ATOM 1414 C C . SER A 1 182 ? 0.376 -10.475 -12.084 1.00 97.19 182 SER A C 1
ATOM 1416 O O . SER A 1 182 ? 0.210 -10.936 -10.955 1.00 97.19 182 SER A O 1
ATOM 1418 N N . VAL A 1 183 ? 0.432 -11.255 -13.168 1.00 97.12 183 VAL A N 1
ATOM 1419 C CA . VAL A 1 183 ? 0.378 -12.724 -13.117 1.00 97.12 183 VAL A CA 1
ATOM 1420 C C . VAL A 1 183 ? 1.651 -13.295 -12.497 1.00 97.12 183 VAL A C 1
ATOM 1422 O O . VAL A 1 183 ? 1.559 -14.131 -11.605 1.00 97.12 183 VAL A O 1
ATOM 1425 N N . ASP A 1 184 ? 2.826 -12.823 -12.904 1.00 95.81 184 ASP A N 1
ATOM 1426 C CA . ASP A 1 184 ? 4.113 -13.268 -12.366 1.00 95.81 184 ASP A CA 1
ATOM 1427 C C . ASP A 1 184 ? 4.219 -12.956 -10.872 1.00 95.81 184 ASP A C 1
ATOM 1429 O O . ASP A 1 184 ? 4.632 -13.812 -10.087 1.00 95.81 184 ASP A O 1
ATOM 1433 N N . GLY A 1 185 ? 3.776 -11.763 -10.461 1.00 93.88 185 GLY A N 1
ATOM 1434 C CA . GLY A 1 185 ? 3.708 -11.390 -9.055 1.00 93.88 185 GLY A CA 1
ATOM 1435 C C . GLY A 1 185 ? 2.767 -12.291 -8.259 1.00 93.88 185 GLY A C 1
ATOM 1436 O O . GLY A 1 185 ? 3.150 -12.791 -7.200 1.00 93.88 185 GLY A O 1
ATOM 1437 N N . ALA A 1 186 ? 1.580 -12.584 -8.803 1.00 93.88 186 ALA A N 1
ATOM 1438 C CA . ALA A 1 186 ? 0.652 -13.537 -8.202 1.00 93.88 186 ALA A CA 1
ATOM 1439 C C . ALA A 1 186 ? 1.274 -14.927 -8.046 1.00 93.88 186 ALA A C 1
ATOM 1441 O O . ALA A 1 186 ? 1.219 -15.501 -6.958 1.00 93.88 186 ALA A O 1
ATOM 1442 N N . LEU A 1 187 ? 1.886 -15.452 -9.111 1.00 94.81 187 LEU A N 1
ATOM 1443 C CA . LEU A 1 187 ? 2.525 -16.763 -9.115 1.00 94.81 187 LEU A CA 1
ATOM 1444 C C . LEU A 1 187 ? 3.648 -16.823 -8.076 1.00 94.81 187 LEU A C 1
ATOM 1446 O O . LEU A 1 187 ? 3.667 -17.747 -7.265 1.00 94.81 187 LEU A O 1
ATOM 1450 N N . LEU A 1 188 ? 4.537 -15.830 -8.024 1.00 93.25 188 LEU A N 1
ATOM 1451 C CA . LEU A 1 188 ? 5.612 -15.795 -7.027 1.00 93.25 188 LEU A CA 1
ATOM 1452 C C . LEU A 1 188 ? 5.095 -15.694 -5.587 1.00 93.25 188 LEU A C 1
ATOM 1454 O O . LEU A 1 188 ? 5.730 -16.238 -4.684 1.00 93.25 188 LEU A O 1
ATOM 1458 N N . SER A 1 189 ? 3.944 -15.054 -5.369 1.00 88.56 189 SER A N 1
ATOM 1459 C CA . SER A 1 189 ? 3.336 -14.926 -4.041 1.00 88.56 189 SER A CA 1
ATOM 1460 C C . SER A 1 189 ? 2.665 -16.202 -3.524 1.00 88.56 189 SER A C 1
ATOM 1462 O O . SER A 1 189 ? 2.565 -16.362 -2.311 1.00 88.56 189 SER A O 1
ATOM 1464 N N . VAL A 1 190 ? 2.182 -17.095 -4.397 1.00 89.44 190 VAL A N 1
ATOM 1465 C CA . VAL A 1 190 ? 1.427 -18.298 -3.974 1.00 89.44 190 VAL A CA 1
ATOM 1466 C C . VAL A 1 190 ? 2.162 -19.613 -4.200 1.00 89.44 190 VAL A C 1
ATOM 1468 O O . VAL A 1 190 ? 1.744 -20.649 -3.685 1.00 89.44 190 VAL A O 1
ATOM 1471 N N . THR A 1 191 ? 3.228 -19.606 -4.998 1.00 90.00 191 THR A N 1
ATOM 1472 C CA . THR A 1 191 ? 3.865 -20.850 -5.429 1.00 90.00 191 THR A CA 1
ATOM 1473 C C . THR A 1 191 ? 4.909 -21.333 -4.412 1.00 90.00 191 THR A C 1
ATOM 1475 O O . THR A 1 191 ? 5.646 -20.517 -3.846 1.00 90.00 191 THR A O 1
ATOM 1478 N N . PRO A 1 192 ? 5.034 -22.661 -4.195 1.00 90.94 192 PRO A N 1
ATOM 1479 C CA . PRO A 1 192 ? 6.085 -23.229 -3.358 1.00 90.94 192 PRO A CA 1
ATOM 1480 C C . PRO A 1 192 ? 7.504 -22.781 -3.756 1.00 90.94 192 PRO A C 1
ATOM 1482 O O . PRO A 1 192 ? 7.761 -22.545 -4.944 1.00 90.94 192 PRO A O 1
ATOM 1485 N N . PRO A 1 193 ? 8.462 -22.756 -2.804 1.00 90.31 193 PRO A N 1
ATOM 1486 C CA . PRO A 1 193 ? 9.820 -22.254 -3.029 1.00 90.31 193 PRO A CA 1
ATOM 1487 C C . PRO A 1 193 ? 10.534 -22.830 -4.258 1.00 90.31 193 PRO A C 1
ATOM 1489 O O . PRO A 1 193 ? 11.203 -22.093 -4.979 1.00 90.31 193 PRO A O 1
ATOM 1492 N N . LEU A 1 194 ? 10.331 -24.121 -4.546 1.00 92.69 194 LEU A N 1
ATOM 1493 C CA . LEU A 1 194 ? 10.971 -24.832 -5.659 1.00 92.69 194 LEU A CA 1
ATOM 1494 C C . LEU A 1 194 ? 10.715 -24.188 -7.035 1.00 92.69 194 LEU A C 1
ATOM 1496 O O . LEU A 1 194 ? 11.563 -24.270 -7.921 1.00 92.69 194 LEU A O 1
ATOM 1500 N N . PHE A 1 195 ? 9.569 -23.533 -7.224 1.00 95.44 195 PHE A N 1
ATOM 1501 C CA . PHE A 1 195 ? 9.185 -22.949 -8.512 1.00 95.44 195 PHE A CA 1
ATOM 1502 C C . PHE A 1 195 ? 9.451 -21.444 -8.609 1.00 95.44 195 PHE A C 1
ATOM 1504 O O . PHE A 1 195 ? 9.303 -20.883 -9.694 1.00 95.44 195 PHE A O 1
ATOM 1511 N N . ARG A 1 196 ? 9.885 -20.786 -7.524 1.00 94.94 196 ARG A N 1
ATOM 1512 C CA . ARG A 1 196 ? 10.115 -19.331 -7.510 1.00 94.94 196 ARG A CA 1
ATOM 1513 C C . ARG A 1 196 ? 11.150 -18.910 -8.560 1.00 94.94 196 ARG A C 1
ATOM 1515 O O . ARG A 1 196 ? 10.882 -18.025 -9.366 1.00 94.94 196 ARG A O 1
ATOM 1522 N N . LEU A 1 197 ? 12.298 -19.591 -8.617 1.00 97.44 197 LEU A N 1
ATOM 1523 C CA . LEU A 1 197 ? 13.352 -19.277 -9.594 1.00 97.44 197 LEU A CA 1
ATOM 1524 C C . LEU A 1 197 ? 12.941 -19.599 -11.046 1.00 97.44 197 LEU A C 1
ATOM 1526 O O . LEU A 1 197 ? 13.154 -18.745 -11.908 1.00 97.44 197 LEU A O 1
ATOM 1530 N N . PRO A 1 198 ? 12.315 -20.758 -11.352 1.00 97.94 198 PRO A N 1
ATOM 1531 C CA . PRO A 1 198 ? 11.733 -21.000 -12.673 1.00 97.94 198 PRO A CA 1
ATOM 1532 C C . PRO A 1 198 ? 10.726 -19.933 -13.123 1.00 97.94 198 PRO A C 1
ATOM 1534 O O . PRO A 1 198 ? 10.814 -19.471 -14.260 1.00 97.94 198 PRO A O 1
ATOM 1537 N N . ILE A 1 199 ? 9.806 -19.507 -12.249 1.00 97.56 199 ILE A N 1
ATOM 1538 C CA . ILE A 1 199 ? 8.823 -18.458 -12.567 1.00 97.56 199 ILE A CA 1
ATOM 1539 C C . ILE A 1 199 ? 9.536 -17.138 -12.875 1.00 97.56 199 ILE A C 1
ATOM 1541 O O . ILE A 1 199 ? 9.280 -16.538 -13.917 1.00 97.56 199 ILE A O 1
ATOM 1545 N N . ALA A 1 200 ? 10.491 -16.725 -12.036 1.00 98.06 200 ALA A N 1
ATOM 1546 C CA . ALA A 1 200 ? 11.282 -15.518 -12.271 1.00 98.06 200 ALA A CA 1
ATOM 1547 C C . ALA A 1 200 ? 12.059 -15.573 -13.601 1.00 98.06 200 ALA A C 1
ATOM 1549 O O . ALA A 1 200 ? 12.169 -14.569 -14.308 1.00 98.06 200 ALA A O 1
ATOM 1550 N N . ALA A 1 201 ? 12.560 -16.752 -13.986 1.00 98.38 201 ALA A N 1
ATOM 1551 C CA . ALA A 1 201 ? 13.228 -16.936 -15.269 1.00 98.38 201 ALA A CA 1
ATOM 1552 C C . ALA A 1 201 ? 12.261 -16.800 -16.458 1.00 98.38 201 ALA A C 1
ATOM 1554 O O . ALA A 1 201 ? 12.603 -16.157 -17.452 1.00 98.38 201 ALA A O 1
ATOM 1555 N N . VAL A 1 202 ? 11.049 -17.355 -16.358 1.00 98.25 202 VAL A N 1
ATOM 1556 C CA . VAL A 1 202 ? 9.998 -17.198 -17.380 1.00 98.25 202 VAL A CA 1
ATOM 1557 C C . VAL A 1 202 ? 9.564 -15.736 -17.505 1.00 98.25 202 VAL A C 1
ATOM 1559 O O . VAL A 1 202 ? 9.484 -15.225 -18.625 1.00 98.25 202 VAL A O 1
ATOM 1562 N N . ALA A 1 203 ? 9.388 -15.038 -16.383 1.00 98.12 203 ALA A N 1
ATOM 1563 C CA . ALA A 1 203 ? 9.108 -13.606 -16.365 1.00 98.12 203 ALA A CA 1
ATOM 1564 C C . ALA A 1 203 ? 10.210 -12.807 -17.085 1.00 98.12 203 ALA A C 1
ATOM 1566 O O . ALA A 1 203 ? 9.944 -11.985 -17.962 1.00 98.12 203 ALA A O 1
ATOM 1567 N N . GLY A 1 204 ? 11.479 -13.122 -16.805 1.00 98.25 204 GLY A N 1
ATOM 1568 C CA . GLY A 1 204 ? 12.620 -12.517 -17.489 1.00 98.25 204 GLY A CA 1
ATOM 1569 C C . GLY A 1 204 ? 12.672 -12.795 -18.999 1.00 98.25 204 GLY A C 1
ATOM 1570 O O . GLY A 1 204 ? 13.054 -11.918 -19.779 1.00 98.25 204 GLY A O 1
ATOM 1571 N N . LEU A 1 205 ? 12.241 -13.981 -19.445 1.00 98.19 205 LEU A N 1
ATOM 1572 C CA . LEU A 1 205 ? 12.099 -14.294 -20.874 1.00 98.19 205 LEU A CA 1
ATOM 1573 C C . LEU A 1 205 ? 11.022 -13.430 -21.535 1.00 98.19 205 LEU A C 1
ATOM 1575 O O . LEU A 1 205 ? 11.247 -12.907 -22.632 1.00 98.19 205 LEU A O 1
ATOM 1579 N N . PHE A 1 206 ? 9.881 -13.247 -20.870 1.00 98.25 206 PHE A N 1
ATOM 1580 C CA . PHE A 1 206 ? 8.844 -12.335 -21.340 1.00 98.25 206 PHE A CA 1
ATOM 1581 C C . PHE A 1 206 ? 9.354 -10.887 -21.389 1.00 98.25 206 PHE A C 1
ATOM 1583 O O . PHE A 1 206 ? 9.182 -10.217 -22.409 1.00 98.25 206 PHE A O 1
ATOM 1590 N N . ASN A 1 207 ? 10.063 -10.421 -20.357 1.00 98.25 207 ASN A N 1
ATOM 1591 C CA . ASN A 1 207 ? 10.644 -9.077 -20.331 1.00 98.25 207 ASN A CA 1
ATOM 1592 C C . ASN A 1 207 ? 11.599 -8.844 -21.509 1.00 98.25 207 ASN A C 1
ATOM 1594 O O . ASN A 1 207 ? 11.516 -7.810 -22.175 1.00 98.25 207 ASN A O 1
ATOM 1598 N N . ALA A 1 208 ? 12.461 -9.817 -21.831 1.00 98.00 208 ALA A N 1
ATOM 1599 C CA . ALA A 1 208 ? 13.305 -9.757 -23.026 1.00 98.00 208 ALA A CA 1
ATOM 1600 C C . ALA A 1 208 ? 12.472 -9.603 -24.308 1.00 98.00 208 ALA A C 1
ATOM 1602 O O . ALA A 1 208 ? 12.826 -8.822 -25.196 1.00 98.00 208 ALA A O 1
ATOM 1603 N N . TRP A 1 209 ? 11.370 -10.346 -24.424 1.00 97.44 209 TRP A N 1
ATOM 1604 C CA . TRP A 1 209 ? 10.486 -10.290 -25.587 1.00 97.44 209 TRP A CA 1
ATOM 1605 C C . TRP A 1 209 ? 9.776 -8.937 -25.710 1.00 97.44 209 TRP A C 1
ATOM 1607 O O . TRP A 1 209 ? 9.735 -8.362 -26.801 1.00 97.44 209 TRP A O 1
ATOM 1617 N N . ALA A 1 210 ? 9.307 -8.382 -24.594 1.00 97.19 210 ALA A N 1
ATOM 1618 C CA . ALA A 1 210 ? 8.682 -7.069 -24.552 1.00 97.19 210 ALA A CA 1
ATOM 1619 C C . ALA A 1 210 ? 9.680 -5.948 -24.897 1.00 97.19 210 ALA A C 1
ATOM 1621 O O . ALA A 1 210 ? 9.379 -5.101 -25.743 1.00 97.19 210 ALA A O 1
ATOM 1622 N N . TRP A 1 211 ? 10.907 -5.990 -24.358 1.00 97.12 211 TRP A N 1
ATOM 1623 C CA . TRP A 1 211 ? 11.995 -5.085 -24.756 1.00 97.12 211 TRP A CA 1
ATOM 1624 C C . TRP A 1 211 ? 12.275 -5.154 -26.259 1.00 97.12 211 TRP A C 1
ATOM 1626 O O . TRP A 1 211 ? 12.341 -4.120 -26.928 1.00 97.12 211 TRP A O 1
ATOM 1636 N N . PHE A 1 212 ? 12.396 -6.365 -26.811 1.00 95.81 212 PHE A N 1
ATOM 1637 C CA . PHE A 1 212 ? 12.579 -6.571 -28.247 1.00 95.81 212 PHE A CA 1
ATOM 1638 C C . PHE A 1 212 ? 11.441 -5.933 -29.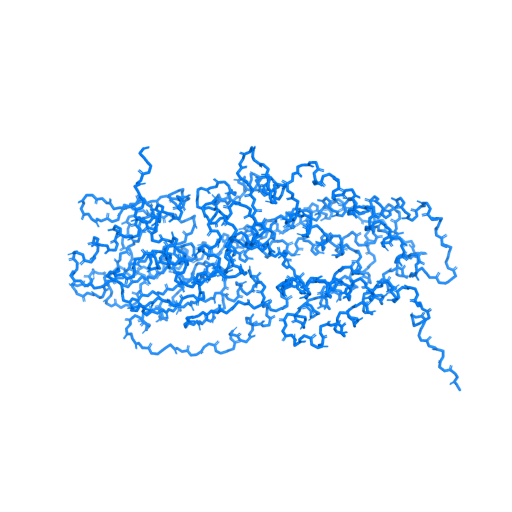057 1.00 95.81 212 PHE A C 1
ATOM 1640 O O . PHE A 1 212 ? 11.702 -5.182 -30.000 1.00 95.81 212 PHE A O 1
ATOM 1647 N N . GLY A 1 213 ? 10.190 -6.192 -28.666 1.00 94.06 213 GLY A N 1
ATOM 1648 C CA . GLY A 1 213 ? 8.994 -5.683 -29.331 1.00 94.06 213 GLY A CA 1
ATOM 1649 C C . GLY A 1 213 ? 8.869 -4.160 -29.302 1.00 94.06 213 GLY A C 1
ATOM 1650 O O . GLY A 1 213 ? 8.556 -3.561 -30.334 1.00 94.06 213 GLY A O 1
ATOM 1651 N N . ILE A 1 214 ? 9.151 -3.532 -28.157 1.00 95.00 214 ILE A N 1
ATOM 1652 C CA . ILE A 1 214 ? 9.097 -2.074 -27.992 1.00 95.00 214 ILE A CA 1
ATOM 1653 C C . ILE A 1 214 ? 10.214 -1.410 -28.799 1.00 95.00 214 ILE A C 1
ATOM 1655 O O . ILE A 1 214 ? 9.936 -0.531 -29.614 1.00 95.00 214 ILE A O 1
ATOM 1659 N N . VAL A 1 215 ? 11.463 -1.864 -28.653 1.00 94.69 215 VAL A N 1
ATOM 1660 C CA . VAL A 1 215 ? 12.606 -1.261 -29.359 1.00 94.69 215 VAL A CA 1
ATOM 1661 C C . VAL A 1 215 ? 12.439 -1.364 -30.875 1.00 94.69 215 VAL A C 1
ATOM 1663 O O . VAL A 1 215 ? 12.672 -0.380 -31.570 1.00 94.69 215 VAL A O 1
ATOM 1666 N N . HIS A 1 216 ? 11.953 -2.493 -31.401 1.00 92.44 216 HIS A N 1
ATOM 1667 C CA . HIS A 1 216 ? 11.685 -2.641 -32.840 1.00 92.44 216 HIS A CA 1
ATOM 1668 C C . HIS A 1 216 ? 10.517 -1.791 -33.346 1.00 92.44 216 HIS A C 1
ATOM 1670 O O . HIS A 1 216 ? 10.472 -1.449 -34.527 1.00 92.44 216 HIS A O 1
ATOM 1676 N N . ALA A 1 217 ? 9.544 -1.488 -32.490 1.00 90.88 217 ALA A N 1
ATOM 1677 C CA . ALA A 1 217 ? 8.411 -0.653 -32.865 1.00 90.88 217 ALA A CA 1
ATOM 1678 C C . ALA A 1 217 ? 8.753 0.846 -32.850 1.00 90.88 217 ALA A C 1
ATOM 1680 O O . ALA A 1 217 ? 8.111 1.602 -33.578 1.00 90.88 217 ALA A O 1
ATOM 1681 N N . VAL A 1 218 ? 9.752 1.259 -32.063 1.00 90.31 218 VAL A N 1
ATOM 1682 C CA . VAL A 1 218 ? 10.208 2.656 -31.967 1.00 90.31 218 VAL A CA 1
ATOM 1683 C C . VAL A 1 218 ? 11.373 2.950 -32.920 1.00 90.31 218 VAL A C 1
ATOM 1685 O O . VAL A 1 218 ? 11.404 4.001 -33.556 1.00 90.31 218 VAL A O 1
ATOM 1688 N N . ALA A 1 219 ? 12.344 2.042 -33.043 1.00 89.38 219 ALA A N 1
ATOM 1689 C CA . ALA A 1 219 ? 13.541 2.277 -33.845 1.00 89.38 219 ALA A CA 1
ATOM 1690 C C . ALA A 1 219 ? 13.212 2.458 -35.341 1.00 89.38 219 ALA A C 1
ATOM 1692 O O . ALA A 1 219 ? 12.472 1.672 -35.929 1.00 89.38 219 ALA A O 1
ATOM 1693 N N . GLY A 1 220 ? 13.787 3.500 -35.954 1.00 69.69 220 GLY A N 1
ATOM 1694 C CA . GLY A 1 220 ? 13.740 3.734 -37.404 1.00 69.69 220 GLY A CA 1
ATOM 1695 C C . GLY A 1 220 ? 12.426 4.305 -37.951 1.00 69.69 220 GLY A C 1
ATOM 1696 O O . GLY A 1 220 ? 12.319 4.517 -39.157 1.00 69.69 220 GLY A O 1
ATOM 1697 N N . ARG A 1 221 ? 11.423 4.588 -37.106 1.00 72.31 221 ARG A N 1
ATOM 1698 C CA . ARG A 1 221 ? 10.109 5.073 -37.561 1.00 72.31 221 ARG A CA 1
ATOM 1699 C C . ARG A 1 221 ? 9.894 6.552 -37.225 1.00 72.31 221 ARG A C 1
ATOM 1701 O O . ARG A 1 221 ? 10.089 6.932 -36.073 1.00 72.31 221 ARG A O 1
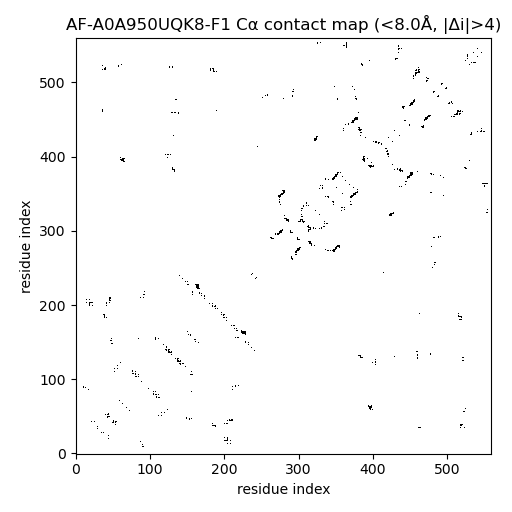ATOM 1708 N N . PRO A 1 222 ? 9.468 7.392 -38.187 1.00 64.62 222 PRO A N 1
ATOM 1709 C CA . PRO A 1 222 ? 9.043 8.751 -37.882 1.00 64.62 222 PRO A CA 1
ATOM 1710 C C . PRO A 1 222 ? 7.747 8.710 -37.065 1.00 64.62 222 PRO A C 1
ATOM 1712 O O . PRO A 1 222 ? 6.751 8.121 -37.488 1.00 64.62 222 PRO A O 1
ATOM 1715 N N . THR A 1 223 ? 7.762 9.329 -35.890 1.00 63.16 223 THR A N 1
ATOM 1716 C CA . THR A 1 223 ? 6.588 9.479 -35.029 1.00 63.16 223 THR A CA 1
ATOM 1717 C C . THR A 1 223 ? 5.819 10.751 -35.414 1.00 63.16 223 THR A C 1
ATOM 1719 O O . THR A 1 223 ? 6.422 11.810 -35.625 1.00 63.16 223 THR A O 1
ATOM 1722 N N . PRO A 1 224 ? 4.483 10.685 -35.573 1.00 63.75 224 PRO A N 1
ATOM 1723 C CA . PRO A 1 224 ? 3.683 11.866 -35.874 1.00 63.75 224 PRO A CA 1
ATOM 1724 C C . PRO A 1 224 ? 3.731 12.867 -34.708 1.00 63.75 224 PRO A C 1
ATOM 1726 O O . PRO A 1 224 ? 3.610 12.500 -33.539 1.00 63.75 224 PRO A O 1
ATOM 1729 N N . ARG A 1 225 ? 3.911 14.154 -35.028 1.00 62.62 225 ARG A N 1
ATOM 1730 C CA . ARG A 1 225 ? 3.936 15.257 -34.054 1.00 62.62 225 ARG A CA 1
ATOM 1731 C C . ARG A 1 225 ? 2.510 15.647 -33.674 1.00 62.62 225 ARG A C 1
ATOM 1733 O O . ARG A 1 225 ? 1.916 16.436 -34.395 1.00 62.62 225 ARG A O 1
ATOM 1740 N N . PHE A 1 226 ? 1.966 15.143 -32.571 1.00 66.62 226 PHE A N 1
ATOM 1741 C CA . PHE A 1 226 ? 0.717 15.665 -32.000 1.00 66.62 226 PHE A CA 1
ATOM 1742 C C . PHE A 1 226 ? 0.663 15.439 -30.482 1.00 66.62 226 PHE A C 1
ATOM 1744 O O . PHE A 1 226 ? 1.071 14.381 -30.022 1.00 66.62 226 PHE A O 1
ATOM 1751 N N . ILE A 1 227 ? 0.175 16.467 -29.766 1.00 63.19 227 ILE A N 1
ATOM 1752 C CA . ILE A 1 227 ? 0.121 16.689 -28.302 1.00 63.19 227 ILE A CA 1
ATOM 1753 C C . ILE A 1 227 ? 1.452 16.411 -27.564 1.00 63.19 227 ILE A C 1
ATOM 1755 O O . ILE A 1 227 ? 1.886 15.267 -27.463 1.00 63.19 227 ILE A O 1
ATOM 1759 N N . PRO A 1 228 ? 2.112 17.437 -26.988 1.00 66.62 228 PRO A N 1
ATOM 1760 C CA . PRO A 1 228 ? 3.343 17.229 -26.231 1.00 66.62 228 PRO A CA 1
ATOM 1761 C C . PRO A 1 228 ? 3.044 16.423 -24.954 1.00 66.62 228 PRO A C 1
ATOM 1763 O O . PRO A 1 228 ? 2.074 16.711 -24.252 1.00 66.62 228 PRO A O 1
ATOM 1766 N N . ALA A 1 229 ? 3.893 15.446 -24.622 1.00 71.38 229 ALA A N 1
ATOM 1767 C CA . ALA A 1 229 ? 3.738 14.568 -23.456 1.00 71.38 229 ALA A CA 1
ATOM 1768 C C . ALA A 1 229 ? 3.437 15.312 -22.134 1.00 71.38 229 ALA A C 1
ATOM 1770 O O . ALA A 1 229 ? 2.606 14.816 -21.376 1.00 71.38 229 ALA A O 1
ATOM 1771 N N . PRO A 1 230 ? 3.995 16.514 -21.860 1.00 76.62 230 PRO A N 1
ATOM 1772 C CA . PRO A 1 230 ? 3.587 17.334 -20.717 1.00 76.62 230 PRO A CA 1
ATOM 1773 C C . PRO A 1 230 ? 2.078 17.604 -20.617 1.00 76.62 230 PRO A C 1
ATOM 1775 O O . PRO A 1 230 ? 1.526 17.522 -19.527 1.00 76.62 230 PRO A O 1
ATOM 1778 N N . ALA A 1 231 ? 1.390 17.872 -21.731 1.00 76.56 231 ALA A N 1
ATOM 1779 C CA . ALA A 1 231 ? -0.058 18.094 -21.721 1.00 76.56 231 ALA A CA 1
ATOM 1780 C C . ALA A 1 231 ? -0.823 16.802 -21.391 1.00 76.56 231 ALA A C 1
ATOM 1782 O O . ALA A 1 231 ? -1.790 16.835 -20.633 1.00 76.56 231 ALA A O 1
ATOM 1783 N N . GLY A 1 232 ? -0.349 15.658 -21.899 1.00 77.06 232 GLY A N 1
ATOM 1784 C CA . GLY A 1 232 ? -0.872 14.343 -21.526 1.00 77.06 232 GLY A CA 1
ATOM 1785 C C . GLY A 1 232 ? -0.677 14.041 -20.038 1.00 77.06 232 GLY A C 1
ATOM 1786 O O . GLY A 1 232 ? -1.606 13.584 -19.386 1.00 77.06 232 GLY A O 1
ATOM 1787 N N . LEU A 1 233 ? 0.491 14.362 -19.477 1.00 79.88 233 LEU A N 1
ATOM 1788 C CA . LEU A 1 233 ? 0.783 14.179 -18.051 1.00 79.88 233 LEU A CA 1
ATOM 1789 C C . LEU A 1 233 ? -0.114 15.050 -17.163 1.00 79.88 233 LEU A C 1
ATOM 1791 O O . LEU A 1 233 ? -0.654 14.554 -16.178 1.00 79.88 233 LEU A O 1
ATOM 1795 N N . VAL A 1 234 ? -0.329 16.317 -17.532 1.00 80.25 234 VAL A N 1
ATOM 1796 C CA . VAL A 1 234 ? -1.276 17.196 -16.825 1.00 80.25 234 VAL A CA 1
ATOM 1797 C C . VAL A 1 234 ? -2.691 16.624 -16.893 1.00 80.25 234 VAL A C 1
ATOM 1799 O O . VAL A 1 234 ? -3.360 16.545 -15.867 1.00 80.25 234 VAL A O 1
ATOM 1802 N N . ALA A 1 235 ? -3.133 16.160 -18.066 1.00 79.00 235 ALA A N 1
ATOM 1803 C CA . ALA A 1 235 ? -4.440 15.527 -18.211 1.00 79.00 235 ALA A CA 1
ATOM 1804 C C . ALA A 1 235 ? -4.571 14.264 -17.343 1.00 79.00 235 ALA A C 1
ATOM 1806 O O . ALA A 1 235 ? -5.607 14.076 -16.716 1.00 79.00 235 ALA A O 1
ATOM 1807 N N . VAL A 1 236 ? -3.525 13.436 -17.244 1.00 79.81 236 VAL A N 1
ATOM 1808 C CA . VAL A 1 236 ? -3.501 12.264 -16.353 1.00 79.81 236 VAL A CA 1
ATOM 1809 C C . VAL A 1 236 ? -3.676 12.679 -14.900 1.00 79.81 236 VAL A C 1
ATOM 1811 O O . VAL A 1 236 ? -4.532 12.122 -14.222 1.00 79.81 236 VAL A O 1
ATOM 1814 N N . VAL A 1 237 ? -2.913 13.668 -14.429 1.00 77.06 237 VAL A N 1
ATOM 1815 C CA . VAL A 1 237 ? -3.039 14.163 -13.051 1.00 77.06 237 VAL A CA 1
ATOM 1816 C C . VAL A 1 237 ? -4.459 14.668 -12.802 1.00 77.06 237 VAL A C 1
ATOM 1818 O O . VAL A 1 237 ? -5.088 14.240 -11.842 1.00 77.06 237 VAL A O 1
ATOM 1821 N N . VAL A 1 238 ? -5.003 15.498 -13.694 1.00 76.38 238 VAL A N 1
ATOM 1822 C CA . VAL A 1 238 ? -6.362 16.045 -13.555 1.00 76.38 238 VAL A CA 1
ATOM 1823 C C . VAL A 1 238 ? -7.423 14.942 -13.555 1.00 76.38 238 VAL A C 1
ATOM 1825 O O . VAL A 1 238 ? -8.300 14.944 -12.698 1.00 76.38 238 VAL A O 1
ATOM 1828 N N . VAL A 1 239 ? -7.346 13.983 -14.480 1.00 79.50 239 VAL A N 1
ATOM 1829 C CA . VAL A 1 239 ? -8.347 12.914 -14.617 1.00 79.50 239 VAL A CA 1
ATOM 1830 C C . VAL A 1 239 ? -8.264 11.915 -13.467 1.00 79.50 239 VAL A C 1
ATOM 1832 O O . VAL A 1 239 ? -9.298 11.522 -12.938 1.00 79.50 239 VAL A O 1
ATOM 1835 N N . VAL A 1 240 ? -7.061 11.505 -13.063 1.00 76.06 240 VAL A N 1
ATOM 1836 C CA . VAL A 1 240 ? -6.878 10.507 -12.000 1.00 76.06 240 VAL A CA 1
ATOM 1837 C C . VAL A 1 240 ? -7.183 11.115 -10.635 1.00 76.06 240 VAL A C 1
ATOM 1839 O O . VAL A 1 240 ? -7.961 10.539 -9.880 1.00 76.06 240 VAL A O 1
ATOM 1842 N N . VAL A 1 241 ? -6.629 12.293 -10.330 1.00 68.81 241 VAL A N 1
ATOM 1843 C CA . VAL A 1 241 ? -6.869 12.965 -9.044 1.00 68.81 241 VAL A CA 1
ATOM 1844 C C . VAL A 1 241 ? -8.312 13.459 -8.960 1.00 68.81 241 VAL A C 1
ATOM 1846 O O . VAL A 1 241 ? -8.990 13.182 -7.975 1.00 68.81 241 VAL A O 1
ATOM 1849 N N . GLY A 1 242 ? -8.815 14.122 -10.007 1.00 67.50 242 GLY A N 1
ATOM 1850 C CA . GLY A 1 242 ? -10.201 14.591 -10.057 1.00 67.50 242 GLY A CA 1
ATOM 1851 C C . GLY A 1 242 ? -11.209 13.441 -10.040 1.00 67.50 242 GLY A C 1
ATOM 1852 O O . GLY A 1 242 ? -12.183 13.485 -9.295 1.00 67.50 242 GLY A O 1
ATOM 1853 N N . GLY A 1 243 ? -10.949 12.370 -10.796 1.00 71.56 243 GLY A N 1
ATOM 1854 C CA . GLY A 1 243 ? -11.790 11.173 -10.808 1.00 71.56 243 GLY A CA 1
ATOM 1855 C C . GLY A 1 243 ? -11.827 10.457 -9.459 1.00 71.56 243 GLY A C 1
ATOM 1856 O O . GLY A 1 243 ? -12.894 10.017 -9.035 1.00 71.56 243 GLY A O 1
ATOM 1857 N N . ALA A 1 244 ? -10.694 10.378 -8.755 1.00 68.12 244 ALA A N 1
ATOM 1858 C CA . ALA A 1 244 ? -10.634 9.790 -7.422 1.00 68.12 244 ALA A CA 1
ATOM 1859 C C . ALA A 1 244 ? -11.347 10.642 -6.366 1.00 68.12 244 ALA A C 1
ATOM 1861 O O . ALA A 1 244 ? -12.067 10.081 -5.545 1.00 68.12 244 ALA A O 1
ATOM 1862 N N . ALA A 1 245 ? -11.205 11.971 -6.414 1.00 65.44 245 ALA A N 1
ATOM 1863 C CA . ALA A 1 245 ? -11.923 12.880 -5.521 1.00 65.44 245 ALA A CA 1
ATOM 1864 C C . ALA A 1 245 ? -13.447 12.744 -5.692 1.00 65.44 245 ALA A C 1
ATOM 1866 O O . ALA A 1 245 ? -14.156 12.516 -4.715 1.00 65.44 245 ALA A O 1
ATOM 1867 N N . ILE A 1 246 ? -13.935 12.755 -6.941 1.00 65.94 246 ILE A N 1
ATOM 1868 C CA . ILE A 1 246 ? -15.359 12.547 -7.257 1.00 65.94 246 ILE A CA 1
ATOM 1869 C C . ILE A 1 246 ? -15.816 11.140 -6.841 1.00 65.94 246 ILE A C 1
ATOM 1871 O O . ILE A 1 246 ? -16.902 10.965 -6.290 1.00 65.94 246 ILE A O 1
ATOM 1875 N N . GLY A 1 247 ? -15.004 10.110 -7.094 1.00 63.09 247 GLY A N 1
ATOM 1876 C CA . GLY A 1 247 ? -15.309 8.734 -6.697 1.00 63.09 247 GLY A CA 1
ATOM 1877 C C . GLY A 1 247 ? -15.439 8.578 -5.181 1.00 63.09 247 GLY A C 1
ATOM 1878 O O . GLY A 1 247 ? -16.368 7.929 -4.704 1.00 63.09 247 GLY A O 1
ATOM 1879 N N . PHE A 1 248 ? -14.549 9.217 -4.427 1.00 64.69 248 PHE A N 1
ATOM 1880 C CA . PHE A 1 248 ? -14.575 9.216 -2.972 1.00 64.69 248 PHE A CA 1
ATOM 1881 C C . PHE A 1 248 ? -15.803 9.963 -2.432 1.00 64.69 248 PHE A C 1
ATOM 1883 O O . PHE A 1 248 ? -16.561 9.401 -1.643 1.00 64.69 248 PHE A O 1
ATOM 1890 N N . GLU A 1 249 ? -16.056 11.179 -2.925 1.00 62.28 249 GLU A N 1
ATOM 1891 C CA . GLU A 1 249 ? -17.221 11.985 -2.542 1.00 62.28 249 GLU A CA 1
ATOM 1892 C C . GLU A 1 249 ? -18.537 11.274 -2.875 1.00 62.28 249 GLU A C 1
ATOM 1894 O O . GLU A 1 249 ? -19.430 11.178 -2.046 1.00 62.28 249 GLU A O 1
ATOM 1899 N N . THR A 1 250 ? -18.671 10.680 -4.060 1.00 60.41 250 THR A N 1
ATOM 1900 C CA . THR A 1 250 ? -19.908 9.970 -4.422 1.00 60.41 250 THR A CA 1
ATOM 1901 C C . THR A 1 250 ? -20.179 8.750 -3.540 1.00 60.41 250 THR A C 1
ATOM 1903 O O . THR A 1 250 ? -21.346 8.453 -3.270 1.00 60.41 250 THR A O 1
ATOM 1906 N N . VAL A 1 251 ? -19.144 8.049 -3.062 1.00 62.28 251 VAL A N 1
ATOM 1907 C CA . VAL A 1 251 ? -19.299 6.944 -2.103 1.00 62.28 251 VAL A CA 1
ATOM 1908 C C . VAL A 1 251 ? -19.714 7.471 -0.728 1.00 62.28 251 VAL A C 1
ATOM 1910 O O . VAL A 1 251 ? -20.660 6.935 -0.146 1.00 62.28 251 VAL A O 1
ATOM 1913 N N . THR A 1 252 ? -19.088 8.541 -0.231 1.00 59.22 252 THR A N 1
ATOM 1914 C CA . THR A 1 252 ? -19.433 9.130 1.074 1.00 59.22 252 THR A CA 1
ATOM 1915 C C . THR A 1 252 ? -20.798 9.823 1.059 1.00 59.22 252 THR A C 1
ATOM 1917 O O . THR A 1 252 ? -21.600 9.610 1.967 1.00 59.22 252 THR A O 1
ATOM 1920 N N . SER A 1 253 ? -21.144 10.557 0.001 1.00 54.28 253 SER A N 1
ATOM 1921 C CA . SER A 1 253 ? -22.464 11.172 -0.172 1.00 54.28 253 SER A CA 1
ATOM 1922 C C . SER A 1 253 ? -23.566 10.129 -0.341 1.00 54.28 253 SER A C 1
ATOM 1924 O O . SER A 1 253 ? -24.644 10.285 0.226 1.00 54.28 253 SER A O 1
ATOM 1926 N N . ARG A 1 254 ? -23.330 9.024 -1.066 1.00 53.75 254 ARG A N 1
ATOM 1927 C CA . ARG A 1 254 ? -24.299 7.911 -1.105 1.00 53.75 254 ARG A CA 1
ATOM 1928 C C . ARG A 1 254 ? -24.443 7.242 0.254 1.00 53.75 254 ARG A C 1
ATOM 1930 O O . ARG A 1 254 ? -25.560 6.882 0.612 1.00 53.75 254 ARG A O 1
ATOM 1937 N N . ALA A 1 255 ? -23.358 7.109 1.014 1.00 54.78 255 ALA A N 1
ATOM 1938 C CA . ALA A 1 255 ? -23.429 6.634 2.389 1.00 54.78 255 ALA A CA 1
ATOM 1939 C C . ALA A 1 255 ? -24.294 7.566 3.257 1.00 54.78 255 ALA A C 1
ATOM 1941 O O . ALA A 1 255 ? -25.173 7.090 3.969 1.00 54.78 255 ALA A O 1
ATOM 1942 N N . GLN A 1 256 ? -24.141 8.887 3.125 1.00 52.00 256 GLN A N 1
ATOM 1943 C CA . GLN A 1 256 ? -24.971 9.893 3.806 1.00 52.00 256 GLN A CA 1
ATOM 1944 C C . GLN A 1 256 ? -26.444 9.885 3.354 1.00 52.00 256 GLN A C 1
ATOM 1946 O O . GLN A 1 256 ? -27.348 9.956 4.186 1.00 52.00 256 GLN A O 1
ATOM 1951 N N . LEU A 1 257 ? -26.721 9.745 2.057 1.00 48.78 257 LEU A N 1
ATOM 1952 C CA . LEU A 1 257 ? -28.092 9.654 1.536 1.00 48.78 257 LEU A CA 1
ATOM 1953 C C . LEU A 1 257 ? -28.783 8.360 1.987 1.00 48.78 257 LEU A C 1
ATOM 1955 O O . LEU A 1 257 ? -29.941 8.386 2.404 1.00 48.78 257 LEU A O 1
ATOM 1959 N N . ASN A 1 258 ? -28.060 7.238 1.983 1.00 50.53 258 ASN A N 1
ATOM 1960 C CA . ASN A 1 258 ? -28.549 5.978 2.541 1.00 50.53 258 ASN A CA 1
ATOM 1961 C C . ASN A 1 258 ? -28.721 6.069 4.068 1.00 50.53 258 ASN A C 1
ATOM 1963 O O . ASN A 1 258 ? -29.654 5.473 4.603 1.00 50.53 258 ASN A O 1
ATOM 1967 N N . HIS A 1 259 ? -27.890 6.853 4.771 1.00 49.12 259 HIS A N 1
ATOM 1968 C CA . HIS A 1 259 ? -28.085 7.154 6.192 1.00 49.12 259 HIS A CA 1
ATOM 1969 C C . HIS A 1 259 ? -29.417 7.864 6.448 1.00 49.12 259 HIS A C 1
ATOM 1971 O O . HIS A 1 259 ? -30.142 7.454 7.351 1.00 49.12 259 HIS A O 1
ATOM 1977 N N . ALA A 1 260 ? -29.772 8.870 5.645 1.00 49.22 260 ALA A N 1
ATOM 1978 C CA . ALA A 1 260 ? -31.055 9.561 5.775 1.00 49.22 260 ALA A CA 1
ATOM 1979 C C . ALA A 1 260 ? -32.249 8.645 5.444 1.00 49.22 260 ALA A C 1
ATOM 1981 O O . ALA A 1 260 ? -33.275 8.698 6.116 1.00 49.22 260 ALA A O 1
ATOM 1982 N N . ALA A 1 261 ? -32.106 7.764 4.447 1.00 42.81 261 ALA A N 1
ATOM 1983 C CA . ALA A 1 261 ? -33.167 6.848 4.020 1.00 42.81 261 ALA A CA 1
ATOM 1984 C C . ALA A 1 261 ? -33.386 5.642 4.960 1.00 42.81 261 ALA A C 1
ATOM 1986 O O . ALA A 1 261 ? -34.438 5.002 4.901 1.00 42.81 261 ALA A O 1
ATOM 1987 N N . HIS A 1 262 ? -32.407 5.299 5.803 1.00 47.19 262 HIS A N 1
ATOM 1988 C CA . HIS A 1 262 ? -32.468 4.155 6.726 1.00 47.19 262 HIS A CA 1
ATOM 1989 C C . HIS A 1 262 ? -32.468 4.541 8.209 1.00 47.19 262 HIS A C 1
ATOM 1991 O O . HIS A 1 262 ? -32.538 3.654 9.058 1.00 47.19 262 HIS A O 1
ATOM 1997 N N . ALA A 1 263 ? -32.442 5.836 8.537 1.00 50.59 263 ALA A N 1
ATOM 1998 C CA . ALA A 1 263 ? -32.686 6.319 9.890 1.00 50.59 263 ALA A CA 1
ATOM 1999 C C . ALA A 1 263 ? -34.155 6.066 10.267 1.00 50.59 263 ALA A C 1
ATOM 2001 O O . ALA A 1 263 ? -35.032 6.908 10.069 1.00 50.59 263 ALA A O 1
ATOM 2002 N N . VAL A 1 264 ? -34.450 4.880 10.797 1.00 49.12 264 VAL A N 1
ATOM 2003 C CA . VAL A 1 264 ? -35.781 4.595 11.330 1.00 49.12 264 VAL A CA 1
ATOM 2004 C C . VAL A 1 264 ? -35.869 5.258 12.704 1.00 49.12 264 VAL A C 1
ATOM 2006 O O . VAL A 1 264 ? -35.285 4.781 13.678 1.00 49.12 264 VAL A O 1
ATOM 2009 N N . SER A 1 265 ? -36.585 6.383 12.786 1.00 43.31 265 SER A N 1
ATOM 2010 C CA . SER A 1 265 ? -36.963 6.998 14.062 1.00 43.31 265 SER A CA 1
ATOM 2011 C C . SER A 1 265 ? -37.945 6.073 14.777 1.00 43.31 265 SER A C 1
ATOM 2013 O O . SER A 1 265 ? -39.157 6.132 14.582 1.00 43.31 265 SER A O 1
ATOM 2015 N N . VAL A 1 266 ? -37.412 5.140 15.558 1.00 49.78 266 VAL A N 1
ATOM 2016 C CA . VAL A 1 266 ? -38.206 4.274 16.425 1.00 49.78 266 VAL A CA 1
ATOM 2017 C C . VAL A 1 266 ? -37.718 4.501 17.849 1.00 49.78 266 VAL A C 1
ATOM 2019 O O . VAL A 1 266 ? -36.519 4.429 18.124 1.00 49.78 266 VAL A O 1
ATOM 2022 N N . ARG A 1 267 ? -38.662 4.742 18.761 1.00 52.88 267 ARG A N 1
ATOM 2023 C CA . ARG A 1 267 ? -38.473 4.866 20.216 1.00 52.88 267 ARG A CA 1
ATOM 2024 C C . ARG A 1 267 ? -37.495 3.810 20.751 1.00 52.88 267 ARG A C 1
ATOM 2026 O O . ARG A 1 267 ? -37.689 2.632 20.450 1.00 52.88 267 ARG A O 1
ATOM 2033 N N . ARG A 1 268 ? -36.452 4.227 21.489 1.00 57.44 268 ARG A N 1
ATOM 2034 C CA . ARG A 1 268 ? -35.415 3.353 22.085 1.00 57.44 268 ARG A CA 1
ATOM 2035 C C . ARG A 1 268 ? -36.085 2.117 22.710 1.00 57.44 268 ARG A C 1
ATOM 2037 O O . ARG A 1 268 ? -37.031 2.305 23.478 1.00 57.44 268 ARG A O 1
ATOM 2044 N N . PRO A 1 269 ? -35.693 0.882 22.343 1.00 60.62 269 PRO A N 1
ATOM 2045 C CA . PRO A 1 269 ? -36.280 -0.298 22.961 1.00 60.62 269 PRO A CA 1
ATOM 2046 C C . PRO A 1 269 ? -35.983 -0.266 24.464 1.00 60.62 269 PRO A C 1
ATOM 2048 O O . PRO A 1 269 ? -34.853 0.001 24.856 1.00 60.62 269 PRO A O 1
ATOM 2051 N N . GLU A 1 270 ? -36.992 -0.527 25.298 1.00 59.97 270 GLU A N 1
ATOM 2052 C CA . GLU A 1 270 ? -36.850 -0.504 26.766 1.00 59.97 270 GLU A CA 1
ATOM 2053 C C . GLU A 1 270 ? -35.858 -1.569 27.273 1.00 59.97 270 GLU A C 1
ATOM 2055 O O . GLU A 1 270 ? -35.292 -1.426 28.352 1.00 59.97 270 GLU A O 1
ATOM 2060 N N . SER A 1 271 ? -35.601 -2.612 26.473 1.00 67.94 271 SER A N 1
ATOM 2061 C CA . SER A 1 271 ? -34.625 -3.666 26.755 1.00 67.94 271 SER A CA 1
ATOM 2062 C C . SER A 1 271 ? -34.017 -4.219 25.456 1.00 67.94 271 SER A C 1
ATOM 2064 O O . SER A 1 271 ? -34.584 -5.116 24.828 1.00 67.94 271 SER A O 1
ATOM 2066 N N . GLY A 1 272 ? -32.869 -3.684 25.035 1.00 82.31 272 GLY A N 1
ATOM 2067 C CA . GLY A 1 272 ? -32.103 -4.176 23.884 1.00 82.31 272 GLY A CA 1
ATOM 2068 C C . GLY A 1 272 ? -30.715 -4.689 24.273 1.00 82.31 272 GLY A C 1
ATOM 2069 O O . GLY A 1 272 ? -30.228 -4.401 25.367 1.00 82.31 272 GLY A O 1
ATOM 2070 N N . LYS A 1 273 ? -30.071 -5.485 23.411 1.00 90.38 273 LYS A N 1
ATOM 2071 C CA . LYS A 1 273 ? -28.640 -5.824 23.569 1.00 90.38 273 LYS A CA 1
ATOM 2072 C C . LYS A 1 273 ? -27.818 -4.527 23.394 1.00 90.38 273 LYS A C 1
ATOM 2074 O O . LYS A 1 273 ? -28.075 -3.835 22.406 1.00 90.38 273 LYS A O 1
ATOM 2079 N N . PRO A 1 274 ? -26.903 -4.162 24.317 1.00 94.38 274 PRO A N 1
ATOM 2080 C CA . PRO A 1 274 ? -26.098 -2.945 24.184 1.00 94.38 274 PRO A CA 1
ATOM 2081 C C . PRO A 1 274 ? -25.118 -3.057 23.014 1.00 94.38 274 PRO A C 1
ATOM 2083 O O . PRO A 1 274 ? -24.309 -3.985 22.970 1.00 94.38 274 PRO A O 1
ATOM 2086 N N . VAL A 1 275 ? -25.179 -2.115 22.072 1.00 95.00 275 VAL A N 1
ATOM 2087 C CA . VAL A 1 275 ? -24.317 -2.099 20.883 1.00 95.00 275 VAL A CA 1
ATOM 2088 C C . VAL A 1 275 ? -23.639 -0.740 20.735 1.00 95.00 275 VAL A C 1
ATOM 2090 O O . VAL A 1 275 ? -24.302 0.280 20.552 1.00 95.00 275 VAL A O 1
ATOM 2093 N N . LEU A 1 276 ? -22.308 -0.725 20.778 1.00 95.69 276 LEU A N 1
ATOM 2094 C CA . LEU A 1 276 ? -21.493 0.461 20.536 1.00 95.69 276 LEU A CA 1
ATOM 2095 C C . LEU A 1 276 ? -21.076 0.528 19.058 1.00 95.69 276 LEU A C 1
ATOM 2097 O O . LEU A 1 276 ? -20.333 -0.325 18.571 1.00 95.69 276 LEU A O 1
ATOM 2101 N N . ILE A 1 277 ? -21.544 1.555 18.349 1.00 94.62 277 ILE A N 1
ATOM 2102 C CA . ILE A 1 277 ? -21.237 1.814 16.938 1.00 94.62 277 ILE A CA 1
ATOM 2103 C C . ILE A 1 277 ? -20.052 2.778 16.831 1.00 94.62 277 ILE A C 1
ATOM 2105 O O . ILE A 1 277 ? -20.144 3.932 17.255 1.00 94.62 277 ILE A O 1
ATOM 2109 N N . VAL A 1 278 ? -18.970 2.327 16.201 1.00 95.44 278 VAL A N 1
ATOM 2110 C CA . VAL A 1 278 ? -17.713 3.068 16.036 1.00 95.44 278 VAL A CA 1
ATOM 2111 C C . VAL A 1 278 ? -17.497 3.372 14.555 1.00 95.44 278 VAL A C 1
ATOM 2113 O O . VAL A 1 278 ? -17.318 2.462 13.745 1.00 95.44 278 VAL A O 1
ATOM 2116 N N . SER A 1 279 ? -17.551 4.651 14.188 1.00 92.25 279 SER A N 1
ATOM 2117 C CA . SER A 1 279 ? -17.287 5.109 12.815 1.00 92.25 279 SER A CA 1
ATOM 2118 C C . SER A 1 279 ? -15.789 5.026 12.466 1.00 92.25 279 SER A C 1
ATOM 2120 O O . SER A 1 279 ? -14.994 4.572 13.282 1.00 92.25 279 SER A O 1
ATOM 2122 N N . GLY A 1 280 ? -15.412 5.417 11.245 1.00 89.31 280 GLY A N 1
ATOM 2123 C CA . GLY A 1 280 ? -14.014 5.487 10.803 1.00 89.31 280 GLY A CA 1
ATOM 2124 C C . GLY A 1 280 ? -13.410 6.898 10.839 1.00 89.31 280 GLY A C 1
ATOM 2125 O O . GLY A 1 280 ? -14.047 7.855 11.290 1.00 89.31 280 GLY A O 1
ATOM 2126 N N . PHE A 1 281 ? -12.193 7.001 10.300 1.00 87.69 281 PHE A N 1
ATOM 2127 C CA . PHE A 1 281 ? -11.400 8.230 10.180 1.00 87.69 281 PHE A CA 1
ATOM 2128 C C . PHE A 1 281 ? -12.115 9.330 9.393 1.00 87.69 281 PHE A C 1
ATOM 2130 O O . PHE A 1 281 ? -12.781 9.043 8.394 1.00 87.69 281 PHE A O 1
ATOM 2137 N N . GLY A 1 282 ? -11.937 10.586 9.810 1.00 83.88 282 GLY A N 1
ATOM 2138 C CA . GLY A 1 282 ? -12.494 11.748 9.113 1.00 83.88 282 GLY A CA 1
ATOM 2139 C C . GLY A 1 282 ? -14.023 11.765 9.099 1.00 83.88 282 GLY A C 1
ATOM 2140 O O . GLY A 1 282 ? -14.623 12.241 8.145 1.00 83.88 282 GLY A O 1
ATOM 2141 N N . THR A 1 283 ? -14.671 11.191 10.118 1.00 86.44 283 THR A N 1
ATOM 2142 C CA . THR A 1 283 ? -16.128 11.283 10.295 1.00 86.44 283 THR A CA 1
ATOM 2143 C C . THR A 1 283 ? -16.485 12.348 11.324 1.00 86.44 283 THR A C 1
ATOM 2145 O O . THR A 1 283 ? -15.666 12.690 12.167 1.00 86.44 283 THR A O 1
ATOM 2148 N N . HIS A 1 284 ? -17.721 12.844 11.295 1.00 87.06 284 HIS A N 1
ATOM 2149 C CA . HIS A 1 284 ? -18.279 13.734 12.316 1.00 87.06 284 HIS A CA 1
ATOM 2150 C C . HIS A 1 284 ? -19.619 13.183 12.823 1.00 87.06 284 HIS A C 1
ATOM 2152 O O . HIS A 1 284 ? -20.262 12.358 12.160 1.00 87.06 284 HIS A O 1
ATOM 2158 N N . TRP A 1 285 ? -20.061 13.641 13.993 1.00 87.75 285 TRP A N 1
ATOM 2159 C CA . TRP A 1 285 ? -21.379 13.314 14.536 1.00 87.75 285 TRP A CA 1
ATOM 2160 C C . TRP A 1 285 ? -21.944 14.458 15.381 1.00 87.75 285 TRP A C 1
ATOM 2162 O O . TRP A 1 285 ? -21.324 14.897 16.347 1.00 87.75 285 TRP A O 1
ATOM 2172 N N . SER A 1 286 ? -23.167 14.877 15.047 1.00 85.44 286 SER A N 1
ATOM 2173 C CA . SER A 1 286 ? -23.875 16.024 15.634 1.00 85.44 286 SER A CA 1
ATOM 2174 C C . SER A 1 286 ? -24.586 15.752 16.965 1.00 85.44 286 SER A C 1
ATOM 2176 O O . SER A 1 286 ? -25.194 16.663 17.516 1.00 85.44 286 SER A O 1
ATOM 2178 N N . GLY A 1 287 ? -24.545 14.522 17.486 1.00 79.00 287 GLY A N 1
ATOM 2179 C CA . GLY A 1 287 ? -25.246 14.148 18.723 1.00 79.00 287 GLY A CA 1
ATOM 2180 C C . GLY A 1 287 ? -26.591 13.438 18.520 1.00 79.00 287 GLY A C 1
ATOM 2181 O O . GLY A 1 287 ? -27.139 12.900 19.479 1.00 79.00 287 GLY A O 1
ATOM 2182 N N . ASP A 1 288 ? -27.108 13.355 17.289 1.00 73.81 288 ASP A N 1
ATOM 2183 C CA . ASP A 1 288 ? -28.382 12.674 17.025 1.00 73.81 288 ASP A CA 1
ATOM 2184 C C . ASP A 1 288 ? -28.240 11.139 17.084 1.00 73.81 288 ASP A C 1
ATOM 2186 O O . ASP A 1 288 ? -27.517 10.522 16.285 1.00 73.81 288 ASP A O 1
ATOM 2190 N N . GLU A 1 289 ? -28.964 10.502 18.012 1.00 64.00 289 GLU A N 1
ATOM 2191 C CA . GLU A 1 289 ? -29.084 9.041 18.128 1.00 64.00 28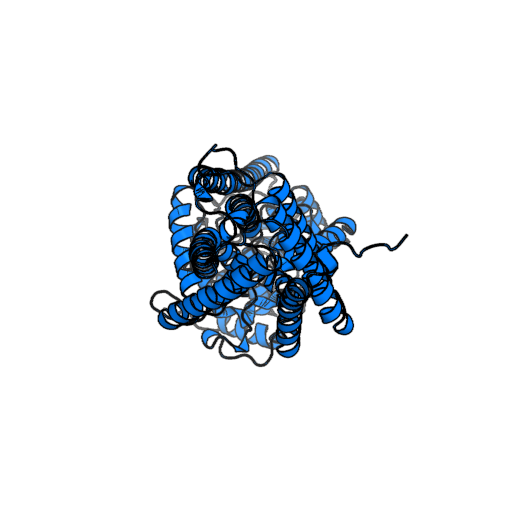9 GLU A CA 1
ATOM 2192 C C . GLU A 1 289 ? -30.050 8.492 17.061 1.00 64.00 289 GLU A C 1
ATOM 2194 O O . GLU A 1 289 ? -31.220 8.205 17.311 1.00 64.00 289 GLU A O 1
ATOM 2199 N N . THR A 1 290 ? -29.566 8.342 15.829 1.00 65.25 290 THR A N 1
ATOM 2200 C CA . THR A 1 290 ? -30.281 7.595 14.784 1.00 65.25 290 THR A CA 1
ATOM 2201 C C . THR A 1 290 ? -29.919 6.114 14.859 1.00 65.25 290 THR A C 1
ATOM 2203 O O . THR A 1 290 ? -28.743 5.756 14.734 1.00 65.25 290 THR A O 1
ATOM 2206 N N . ARG A 1 291 ? -30.926 5.245 15.042 1.00 69.81 291 ARG A N 1
ATOM 2207 C CA . ARG A 1 291 ? -30.737 3.789 14.951 1.00 69.81 291 ARG A CA 1
ATOM 2208 C C . ARG A 1 291 ? -30.271 3.401 13.554 1.00 69.81 291 ARG A C 1
ATOM 2210 O O . ARG A 1 291 ? -30.827 3.874 12.560 1.00 69.81 291 ARG A O 1
ATOM 2217 N N . ARG A 1 292 ? -29.260 2.536 13.494 1.00 71.12 292 ARG A N 1
ATOM 2218 C CA . ARG A 1 292 ? -28.669 2.037 12.247 1.00 71.12 292 ARG A CA 1
ATOM 2219 C C . ARG A 1 292 ? -28.970 0.571 12.003 1.00 71.12 292 ARG A C 1
ATOM 2221 O O . ARG A 1 292 ? -29.023 0.168 10.846 1.00 71.12 292 ARG A O 1
ATOM 2228 N N . LEU A 1 293 ? -29.130 -0.230 13.051 1.00 78.94 293 LEU A N 1
ATOM 2229 C CA . LEU A 1 293 ? -29.282 -1.669 12.913 1.00 78.94 293 LEU A CA 1
ATOM 2230 C C . LEU A 1 293 ? -30.763 -2.068 12.972 1.00 78.94 293 LEU A C 1
ATOM 2232 O O . LEU A 1 293 ? -31.510 -1.604 13.838 1.00 78.94 293 LEU A O 1
ATOM 2236 N N . PRO A 1 294 ? -31.223 -2.951 12.068 1.00 77.81 294 PRO A N 1
ATOM 2237 C CA . PRO A 1 294 ? -32.551 -3.526 12.179 1.00 77.81 294 PRO A CA 1
ATOM 2238 C C . PRO A 1 294 ? -32.580 -4.468 13.388 1.00 77.81 294 PRO A C 1
ATOM 2240 O O . PRO A 1 294 ? -31.867 -5.464 13.396 1.00 77.81 294 PRO A O 1
ATOM 2243 N N . GLY A 1 295 ? -33.398 -4.171 14.399 1.00 76.75 295 GLY A N 1
ATOM 2244 C CA . GLY A 1 295 ? -33.562 -5.041 15.568 1.00 76.75 295 GLY A CA 1
ATOM 2245 C C . GLY A 1 295 ? -33.836 -4.300 16.877 1.00 76.75 295 GLY A C 1
ATOM 2246 O O . GLY A 1 295 ? -34.005 -3.076 16.915 1.00 76.75 295 GLY A O 1
ATOM 2247 N N . ALA A 1 296 ? -33.893 -5.069 17.966 1.00 82.62 296 ALA A N 1
ATOM 2248 C CA . ALA A 1 296 ? -34.046 -4.573 19.333 1.00 82.62 296 ALA A CA 1
ATOM 2249 C C . ALA A 1 296 ? -32.670 -4.359 19.991 1.00 82.62 296 ALA A C 1
ATOM 2251 O O . ALA A 1 296 ? -32.334 -4.987 20.996 1.00 82.62 296 ALA A O 1
ATOM 2252 N N . PHE A 1 297 ? -31.860 -3.479 19.404 1.00 87.81 297 PHE A N 1
ATOM 2253 C CA . PHE A 1 297 ? -30.557 -3.087 19.943 1.00 87.81 297 PHE A CA 1
ATOM 2254 C C . PHE A 1 297 ? -30.670 -1.763 20.702 1.00 87.81 297 PHE A C 1
ATOM 2256 O O . PHE A 1 297 ? -31.360 -0.840 20.259 1.00 87.81 297 PHE A O 1
ATOM 2263 N N . ASP A 1 298 ? -29.999 -1.681 21.851 1.00 89.62 298 ASP A N 1
ATOM 2264 C CA . ASP A 1 298 ? -29.729 -0.406 22.511 1.00 89.62 298 ASP A CA 1
ATOM 2265 C C . ASP A 1 298 ? -28.443 0.143 21.889 1.00 89.62 298 ASP A C 1
ATOM 2267 O O . ASP A 1 298 ? -27.340 -0.243 22.267 1.00 89.62 298 ASP A O 1
ATOM 2271 N N . GLU A 1 299 ? -28.587 0.937 20.829 1.00 89.38 299 GLU A N 1
ATOM 2272 C CA . GLU A 1 299 ? -27.449 1.474 20.087 1.00 89.38 299 GLU A CA 1
ATOM 2273 C C . GLU A 1 299 ? -26.908 2.738 20.758 1.00 89.38 299 GLU A C 1
ATOM 2275 O O . GLU A 1 299 ? -27.655 3.657 21.097 1.00 89.38 299 GLU A O 1
ATOM 2280 N N . ARG A 1 300 ? -25.583 2.814 20.882 1.00 90.69 300 ARG A N 1
ATOM 2281 C CA . ARG A 1 300 ? -24.852 4.020 21.278 1.00 90.69 300 ARG A CA 1
ATOM 2282 C C . ARG A 1 300 ? -23.746 4.291 20.279 1.00 90.69 300 ARG A C 1
ATOM 2284 O O . ARG A 1 300 ? -23.113 3.362 19.785 1.00 90.69 300 ARG A O 1
ATOM 2291 N N . ARG A 1 301 ? -23.470 5.561 19.994 1.00 91.56 301 ARG A N 1
ATOM 2292 C CA . ARG A 1 301 ? -22.281 5.926 19.222 1.00 91.56 301 ARG A CA 1
ATOM 2293 C C . ARG A 1 301 ? -21.060 6.050 20.110 1.00 91.56 301 ARG A C 1
ATOM 2295 O O . ARG A 1 301 ? -21.137 6.627 21.188 1.00 91.56 301 ARG A O 1
ATOM 2302 N N . PHE A 1 302 ? -19.932 5.574 19.603 1.00 94.81 302 PHE A N 1
ATOM 2303 C CA . PHE A 1 302 ? -18.636 5.978 20.116 1.00 94.81 302 PHE A CA 1
ATOM 2304 C C . PHE A 1 302 ? -18.356 7.428 19.718 1.00 94.81 302 PHE A C 1
ATOM 2306 O O . PHE A 1 302 ? -18.479 7.798 18.548 1.00 94.81 302 PHE A O 1
ATOM 2313 N N . SER A 1 303 ? -17.961 8.232 20.696 1.00 95.62 303 SER A N 1
ATOM 2314 C CA . SER A 1 303 ? -17.466 9.582 20.489 1.00 95.62 303 SER A CA 1
ATOM 2315 C C . SER A 1 303 ? -15.947 9.607 20.528 1.00 95.62 303 SER A C 1
ATOM 2317 O O . SER A 1 303 ? -15.332 9.252 21.534 1.00 95.62 303 SER A O 1
ATOM 2319 N N . TYR A 1 304 ? -15.342 10.122 19.465 1.00 95.62 304 TYR A N 1
ATOM 2320 C CA . TYR A 1 304 ? -13.905 10.388 19.418 1.00 95.62 304 TYR A CA 1
ATOM 2321 C C . TYR A 1 304 ? -13.468 11.477 20.401 1.00 95.62 304 TYR A C 1
ATOM 2323 O O . TYR A 1 304 ? -12.323 11.494 20.857 1.00 95.62 304 TYR A O 1
ATOM 2331 N N . ARG A 1 305 ? -14.396 12.354 20.791 1.00 94.81 305 ARG A N 1
ATOM 2332 C CA . ARG A 1 305 ? -14.176 13.389 21.801 1.00 94.81 305 ARG A CA 1
ATOM 2333 C C . ARG A 1 305 ? -14.276 12.840 23.227 1.00 94.81 305 ARG A C 1
ATOM 2335 O O . ARG A 1 305 ? -13.577 13.323 24.115 1.00 94.81 305 ARG A O 1
ATOM 2342 N N . GLY A 1 306 ? -15.071 11.790 23.434 1.00 93.75 306 GLY A N 1
ATOM 2343 C CA . GLY A 1 306 ? -15.229 11.088 24.709 1.00 93.75 306 GLY A CA 1
ATOM 2344 C C . GLY A 1 306 ? -16.650 11.173 25.267 1.00 93.75 306 GLY A C 1
ATOM 2345 O O . GLY A 1 306 ? -17.608 11.411 24.537 1.00 93.75 306 GLY A O 1
ATOM 2346 N N . VAL A 1 307 ? -16.791 10.963 26.574 1.00 91.94 307 VAL A N 1
ATOM 2347 C CA . VAL A 1 307 ? -18.078 11.013 27.289 1.00 91.94 307 VAL A CA 1
ATOM 2348 C C . VAL A 1 307 ? -18.186 12.235 28.187 1.00 91.94 307 VAL A C 1
ATOM 2350 O O . VAL A 1 307 ? -17.188 12.703 28.734 1.00 91.94 307 VAL A O 1
ATOM 2353 N N . GLY A 1 308 ? -19.410 12.741 28.328 1.00 89.44 308 GLY A N 1
ATOM 2354 C CA . GLY A 1 308 ? -19.774 13.764 29.297 1.00 89.44 308 GLY A CA 1
ATOM 2355 C C . GLY A 1 308 ? -19.866 13.217 30.723 1.00 89.44 308 GLY A C 1
ATOM 2356 O O . GLY A 1 308 ? -19.719 12.020 30.975 1.00 89.44 308 GLY A O 1
ATOM 2357 N N . ALA A 1 309 ? -20.135 14.114 31.674 1.00 87.31 309 ALA A N 1
ATOM 2358 C CA . ALA A 1 309 ? -20.282 13.770 33.092 1.00 87.31 309 ALA A CA 1
ATOM 2359 C C . ALA A 1 309 ? -21.487 12.851 33.380 1.00 87.31 309 ALA A C 1
ATOM 2361 O O . ALA A 1 309 ? -21.524 12.172 34.401 1.00 87.31 309 ALA A O 1
ATOM 2362 N N . ASP A 1 310 ? -22.460 12.826 32.475 1.00 85.69 310 ASP A N 1
ATOM 2363 C CA . ASP A 1 310 ? -23.637 11.956 32.477 1.00 85.69 310 ASP A CA 1
ATOM 2364 C C . ASP A 1 310 ? -23.367 10.561 31.880 1.00 85.69 310 ASP A C 1
ATOM 2366 O O . ASP A 1 310 ? -24.272 9.728 31.821 1.00 85.69 310 ASP A O 1
ATOM 2370 N N . GLY A 1 311 ? -22.137 10.293 31.427 1.00 84.06 311 GLY A N 1
ATOM 2371 C CA . GLY A 1 311 ? -21.767 9.043 30.762 1.00 84.06 311 GLY A CA 1
ATOM 2372 C C . GLY A 1 311 ? -22.291 8.927 29.326 1.00 84.06 311 GLY A C 1
ATOM 2373 O O . GLY A 1 311 ? -22.182 7.851 28.724 1.00 84.06 311 GLY A O 1
ATOM 2374 N N . LEU A 1 312 ? -22.847 10.007 28.763 1.00 88.94 312 LEU A N 1
ATOM 2375 C CA . LEU A 1 312 ? -23.308 10.053 27.378 1.00 88.94 312 LEU A CA 1
ATOM 2376 C C . LEU A 1 312 ? -22.184 10.505 26.434 1.00 88.94 312 LEU A C 1
ATOM 2378 O O . LEU A 1 312 ? -21.328 11.308 26.815 1.00 88.94 312 LEU A O 1
ATOM 2382 N N . PRO A 1 313 ? -22.142 9.977 25.199 1.00 92.00 313 PRO A N 1
ATOM 2383 C CA . PRO A 1 313 ? -21.121 10.345 24.227 1.00 92.00 313 PRO A CA 1
ATOM 2384 C C . PRO A 1 313 ? -21.277 11.809 23.799 1.00 92.00 313 PRO A C 1
ATOM 2386 O O . PRO A 1 313 ? -22.377 12.272 23.501 1.00 92.00 313 PRO A O 1
ATOM 2389 N N . LEU A 1 314 ? -20.162 12.534 23.728 1.00 93.69 314 LEU A N 1
ATOM 2390 C CA . LEU A 1 314 ? -20.132 13.909 23.232 1.00 93.69 314 LEU A CA 1
ATOM 2391 C C . LEU A 1 314 ? -20.238 13.933 21.701 1.00 93.69 314 LEU A C 1
ATOM 2393 O O . LEU A 1 314 ? -19.733 13.037 21.022 1.00 93.69 314 LEU A O 1
ATOM 2397 N N . TRP A 1 315 ? -20.817 14.992 21.139 1.00 92.44 315 TRP A N 1
ATOM 2398 C CA . TRP A 1 315 ? -20.670 15.281 19.710 1.00 92.44 315 TRP A CA 1
ATOM 2399 C C . TRP A 1 315 ? -19.186 15.480 19.357 1.00 92.44 315 TRP A C 1
ATOM 2401 O O . TRP A 1 315 ? -18.394 15.921 20.200 1.00 92.44 315 TRP A O 1
ATOM 2411 N N . TYR A 1 316 ? -18.800 15.127 18.133 1.00 93.06 316 TYR A N 1
ATOM 2412 C CA . TYR A 1 316 ? -17.407 15.187 17.689 1.00 93.06 316 TYR A CA 1
ATOM 2413 C C . TYR A 1 316 ? -17.298 15.618 16.224 1.00 93.06 316 TYR A C 1
ATOM 2415 O O . TYR A 1 316 ? -18.194 15.362 15.415 1.00 93.06 316 TYR A O 1
ATOM 2423 N N . GLU A 1 317 ? -16.175 16.247 15.901 1.00 90.31 317 GLU A N 1
ATOM 2424 C CA . GLU A 1 317 ? -15.811 16.720 14.565 1.00 90.31 317 GLU A CA 1
ATOM 2425 C C . GLU A 1 317 ? -14.753 15.808 13.929 1.00 90.31 317 GLU A C 1
ATOM 2427 O O . GLU A 1 317 ? -14.114 15.006 14.612 1.00 90.31 317 GLU A O 1
ATOM 2432 N N . GLU A 1 318 ? -14.505 15.958 12.624 1.00 87.38 318 GLU A N 1
ATOM 2433 C CA . GLU A 1 318 ? -13.518 15.133 11.902 1.00 87.38 318 GLU A CA 1
ATOM 2434 C C . GLU A 1 318 ? -12.140 15.128 12.572 1.00 87.38 318 GLU A C 1
ATOM 2436 O O . GLU A 1 318 ? -11.520 14.075 12.712 1.00 87.38 318 GLU A O 1
ATOM 2441 N N . ASN A 1 319 ? -11.680 16.278 13.070 1.00 89.31 319 ASN A N 1
ATOM 2442 C CA . ASN A 1 319 ? -10.364 16.387 13.697 1.00 89.31 319 ASN A CA 1
ATOM 2443 C C . ASN A 1 319 ? -10.251 15.620 15.029 1.00 89.31 319 ASN A C 1
ATOM 2445 O O . ASN A 1 319 ? -9.141 15.283 15.442 1.00 89.31 319 ASN A O 1
ATOM 2449 N N . ASP A 1 320 ? -11.368 15.294 15.690 1.00 92.62 320 ASP A N 1
ATOM 2450 C CA . ASP A 1 320 ? -11.345 14.446 16.889 1.00 92.62 320 ASP A CA 1
ATOM 2451 C C . ASP A 1 320 ? -10.915 13.005 16.551 1.00 92.62 320 ASP A C 1
ATOM 2453 O O . ASP A 1 320 ? -10.362 12.312 17.408 1.00 92.62 320 ASP A O 1
ATOM 2457 N N . THR A 1 321 ? -11.083 12.568 15.294 1.00 91.62 321 THR A N 1
ATOM 2458 C CA . THR A 1 321 ? -10.592 11.261 14.808 1.00 91.62 321 THR A CA 1
ATOM 2459 C C . THR A 1 321 ? -9.067 11.204 14.676 1.00 91.62 321 THR A C 1
ATOM 2461 O O . THR A 1 321 ? -8.480 10.132 14.608 1.00 91.62 321 THR A O 1
ATOM 2464 N N . HIS A 1 322 ? -8.376 12.348 14.708 1.00 92.62 322 HIS A N 1
ATOM 2465 C CA . HIS A 1 322 ? -6.923 12.401 14.522 1.00 92.62 322 HIS A CA 1
ATOM 2466 C C . HIS A 1 322 ? -6.125 12.124 15.800 1.00 92.62 322 HIS A C 1
ATOM 2468 O O . HIS A 1 322 ? -4.892 12.139 15.755 1.00 92.62 322 HIS A O 1
ATOM 2474 N N . ARG A 1 323 ? -6.789 11.910 16.943 1.00 94.81 323 ARG A N 1
ATOM 2475 C CA . ARG A 1 323 ? -6.134 11.618 18.228 1.00 94.81 323 ARG A CA 1
ATOM 2476 C C . ARG A 1 323 ? -5.269 10.359 18.135 1.00 94.81 323 ARG A C 1
ATOM 2478 O O . ARG A 1 323 ? -5.486 9.493 17.295 1.00 94.81 323 ARG A O 1
ATOM 2485 N N . SER A 1 324 ? -4.270 10.252 19.011 1.00 94.94 324 SER A N 1
ATOM 2486 C CA . SER A 1 324 ? -3.391 9.081 19.015 1.00 94.94 324 SER A CA 1
ATOM 2487 C C . SER A 1 324 ? -4.189 7.798 19.275 1.00 94.94 324 SER A C 1
ATOM 2489 O O . SER A 1 324 ? -5.172 7.809 20.020 1.00 94.94 324 SER A O 1
ATOM 2491 N N . LEU A 1 325 ? -3.745 6.671 18.712 1.00 94.69 325 LEU A N 1
ATOM 2492 C CA . LEU A 1 325 ? -4.395 5.375 18.921 1.00 94.69 325 LEU A CA 1
ATOM 2493 C C . LEU A 1 325 ? -4.500 5.025 20.414 1.00 94.69 325 LEU A C 1
ATOM 2495 O O . LEU A 1 325 ? -5.507 4.475 20.847 1.00 94.69 325 LEU A O 1
ATOM 2499 N N . VAL A 1 326 ? -3.495 5.399 21.210 1.00 93.31 326 VAL A N 1
ATOM 2500 C CA . VAL A 1 326 ? -3.489 5.218 22.668 1.00 93.31 326 VAL A CA 1
ATOM 2501 C C . VAL A 1 326 ? -4.644 5.977 23.327 1.00 93.31 326 VAL A C 1
ATOM 2503 O O . VAL A 1 326 ? -5.395 5.406 24.118 1.00 93.31 326 VAL A O 1
ATOM 2506 N N . ASP A 1 327 ? -4.826 7.250 22.980 1.00 95.06 327 ASP A N 1
ATOM 2507 C CA . ASP A 1 327 ? -5.892 8.074 23.555 1.00 95.06 327 ASP A CA 1
ATOM 2508 C C . ASP A 1 327 ? -7.280 7.586 23.137 1.00 95.06 327 ASP A C 1
ATOM 2510 O O . ASP A 1 327 ? -8.213 7.604 23.943 1.00 95.06 327 ASP A O 1
ATOM 2514 N N . LEU A 1 328 ? -7.411 7.109 21.898 1.00 96.31 328 LEU A N 1
ATOM 2515 C CA . LEU A 1 328 ? -8.651 6.532 21.386 1.00 96.31 328 LEU A CA 1
ATOM 2516 C C . LEU A 1 328 ? -8.990 5.200 22.060 1.00 96.31 328 LEU A C 1
ATOM 2518 O O . LEU A 1 328 ? -10.149 4.963 22.395 1.00 96.31 328 LEU A O 1
ATOM 2522 N N . VAL A 1 329 ? -7.991 4.360 22.337 1.00 95.88 329 VAL A N 1
ATOM 2523 C CA . VAL A 1 329 ? -8.160 3.115 23.102 1.00 95.88 329 VAL A CA 1
ATOM 2524 C C . VAL A 1 329 ? -8.618 3.403 24.535 1.00 95.88 329 VAL A C 1
ATOM 2526 O O . VAL A 1 329 ? -9.543 2.755 25.026 1.00 95.88 329 VAL A O 1
ATOM 2529 N N . ARG A 1 330 ? -8.046 4.414 25.200 1.00 93.94 330 ARG A N 1
ATOM 2530 C CA . ARG A 1 330 ? -8.508 4.839 26.535 1.00 93.94 330 ARG A CA 1
ATOM 2531 C C . ARG A 1 330 ? -9.937 5.384 26.493 1.00 93.94 330 ARG A C 1
ATOM 2533 O O . ARG A 1 330 ? -10.755 5.035 27.344 1.00 93.94 330 ARG A O 1
ATOM 2540 N N . ALA A 1 331 ? -10.261 6.192 25.481 1.00 95.44 331 ALA A N 1
ATOM 2541 C CA . ALA A 1 331 ? -11.616 6.698 25.272 1.00 95.44 331 ALA A CA 1
ATOM 2542 C C . ALA A 1 331 ? -12.627 5.565 25.012 1.00 95.44 331 ALA A C 1
ATOM 2544 O O . ALA A 1 331 ? -13.762 5.651 25.485 1.00 95.44 331 ALA A O 1
ATOM 2545 N N . MET A 1 332 ? -12.219 4.501 24.307 1.00 97.38 332 MET A N 1
ATOM 2546 C CA . MET A 1 332 ? -13.020 3.287 24.099 1.00 97.38 332 MET A CA 1
ATOM 2547 C C . MET A 1 332 ? -13.315 2.601 25.429 1.00 97.38 332 MET A C 1
ATOM 2549 O O . MET A 1 332 ? -14.478 2.350 25.734 1.00 97.38 332 MET A O 1
ATOM 2553 N N . GLY A 1 333 ? -12.290 2.380 26.256 1.00 95.75 333 GLY A N 1
ATOM 2554 C CA . GLY A 1 333 ? -12.462 1.778 27.578 1.00 95.75 333 GLY A CA 1
ATOM 2555 C C . GLY A 1 333 ? -13.420 2.565 28.474 1.00 95.75 333 GLY A C 1
ATOM 2556 O O . GLY A 1 333 ? -14.325 1.979 29.066 1.00 95.75 333 GLY A O 1
ATOM 2557 N N . ALA A 1 334 ? -13.287 3.894 28.523 1.00 95.25 334 ALA A N 1
ATOM 2558 C CA . ALA A 1 334 ? -14.190 4.749 29.296 1.00 95.25 334 ALA A CA 1
ATOM 2559 C C . ALA A 1 334 ? -15.654 4.632 28.827 1.00 95.25 334 ALA A C 1
ATOM 2561 O O . ALA A 1 334 ? -16.563 4.515 29.648 1.00 95.25 334 ALA A O 1
ATOM 2562 N N . GLN A 1 335 ? -15.880 4.612 27.512 1.00 96.88 335 GLN A N 1
ATOM 2563 C CA . GLN A 1 335 ? -17.218 4.530 26.922 1.00 96.88 335 GLN A CA 1
ATOM 2564 C C . GLN A 1 335 ? -17.866 3.158 27.082 1.00 96.88 335 GLN A C 1
ATOM 2566 O O . GLN A 1 335 ? -19.046 3.075 27.421 1.00 96.88 335 GLN A O 1
ATOM 2571 N N . VAL A 1 336 ? -17.095 2.088 26.892 1.00 97.38 336 VAL A N 1
ATOM 2572 C CA . VAL A 1 336 ? -17.547 0.713 27.129 1.00 97.38 336 VAL A CA 1
ATOM 2573 C C . VAL A 1 336 ? -17.923 0.528 28.599 1.00 97.38 336 VAL A C 1
ATOM 2575 O O . VAL A 1 336 ? -19.001 0.013 28.885 1.00 97.38 336 VAL A O 1
ATOM 2578 N N . ASN A 1 337 ? -17.097 1.013 29.532 1.00 95.88 337 ASN A N 1
ATOM 2579 C CA . ASN A 1 337 ? -17.380 0.917 30.964 1.00 95.88 337 ASN A CA 1
ATOM 2580 C C . ASN A 1 337 ? -18.627 1.714 31.364 1.00 95.88 337 ASN A C 1
ATOM 2582 O O . ASN A 1 337 ? -19.469 1.186 32.087 1.00 95.88 337 ASN A O 1
ATOM 2586 N N . ALA A 1 338 ? -18.781 2.946 30.871 1.00 94.88 338 ALA A N 1
ATOM 2587 C CA . ALA A 1 338 ? -19.976 3.748 31.128 1.00 94.88 338 ALA A CA 1
ATOM 2588 C C . ALA A 1 338 ? -21.243 3.055 30.599 1.00 94.88 338 ALA A C 1
ATOM 2590 O O . ALA A 1 338 ? -22.262 2.992 31.289 1.00 94.88 338 ALA A O 1
ATOM 2591 N N . PHE A 1 339 ? -21.173 2.473 29.397 1.00 95.00 339 PHE A N 1
ATOM 2592 C CA . PHE A 1 339 ? -22.317 1.788 28.805 1.00 95.00 339 PHE A CA 1
ATOM 2593 C C . PHE A 1 339 ? -22.659 0.481 29.539 1.00 95.00 339 PHE A C 1
ATOM 2595 O O . PHE A 1 339 ? -23.831 0.203 29.816 1.00 95.00 339 PHE A O 1
ATOM 2602 N N . HIS A 1 340 ? -21.640 -0.283 29.932 1.00 95.50 340 HIS A N 1
ATOM 2603 C CA . HIS A 1 340 ? -21.795 -1.472 30.763 1.00 95.50 340 HIS A CA 1
ATOM 2604 C C . HIS A 1 340 ? -22.431 -1.139 32.121 1.00 95.50 340 HIS A C 1
ATOM 2606 O O . HIS A 1 340 ? -23.395 -1.787 32.516 1.00 95.50 340 HIS A O 1
ATOM 2612 N N . GLN A 1 341 ? -21.952 -0.099 32.811 1.00 94.38 341 GLN A N 1
ATOM 2613 C CA . GLN A 1 341 ? -22.484 0.319 34.115 1.00 94.38 341 GLN A CA 1
ATOM 2614 C C . GLN A 1 341 ? -23.947 0.765 34.035 1.00 94.38 341 GLN A C 1
ATOM 2616 O O . GLN A 1 341 ? -24.732 0.457 34.927 1.00 94.38 341 GLN A O 1
ATOM 2621 N N . GLN A 1 342 ? -24.326 1.458 32.960 1.00 92.06 342 GLN A N 1
ATOM 2622 C CA . GLN A 1 342 ? -25.697 1.927 32.776 1.00 92.06 342 GLN A CA 1
ATOM 2623 C C . GLN A 1 342 ? -26.678 0.795 32.448 1.00 92.06 342 GLN A C 1
ATOM 2625 O O . GLN A 1 342 ? -27.837 0.851 32.854 1.00 92.06 342 GLN A O 1
ATOM 2630 N N . THR A 1 343 ? -26.236 -0.216 31.697 1.00 92.69 343 THR A N 1
ATOM 2631 C CA . THR A 1 343 ? -27.108 -1.307 31.228 1.00 92.69 343 THR A CA 1
ATOM 2632 C C . THR A 1 343 ? -27.037 -2.562 32.093 1.00 92.69 343 THR A C 1
ATOM 2634 O O . THR A 1 343 ? -27.930 -3.403 32.015 1.00 92.69 343 THR A O 1
ATOM 2637 N N . GLY A 1 344 ? -25.978 -2.724 32.891 1.00 94.44 344 GLY A N 1
ATOM 2638 C CA . GLY A 1 344 ? -25.678 -3.946 33.641 1.00 94.44 344 GLY A CA 1
ATOM 2639 C C . GLY A 1 344 ? -25.337 -5.155 32.759 1.00 94.44 344 GLY A C 1
ATOM 2640 O O . GLY A 1 344 ? -25.365 -6.286 33.240 1.00 94.44 344 GLY A O 1
ATOM 2641 N N . ARG A 1 345 ? -25.059 -4.950 31.463 1.00 94.62 345 ARG A N 1
ATOM 2642 C CA . ARG A 1 345 ? -24.872 -6.010 30.455 1.00 94.62 345 ARG A CA 1
ATOM 2643 C C . ARG A 1 345 ? -23.562 -5.832 29.694 1.00 94.62 345 ARG A C 1
ATOM 2645 O O . ARG A 1 345 ? -23.029 -4.727 29.631 1.00 94.62 345 ARG A O 1
ATOM 2652 N N . THR A 1 346 ? -23.036 -6.912 29.123 1.00 96.19 346 THR A N 1
ATOM 2653 C CA . THR A 1 346 ? -21.906 -6.845 28.185 1.00 96.19 346 THR A CA 1
ATOM 2654 C C . THR A 1 346 ? -22.266 -6.013 26.957 1.00 96.19 346 THR A C 1
ATOM 2656 O O . THR A 1 346 ? -23.430 -5.948 26.549 1.00 96.19 346 THR A O 1
ATOM 2659 N N . VAL A 1 347 ? -21.262 -5.344 26.395 1.00 97.19 347 VAL A N 1
ATOM 2660 C CA . VAL A 1 347 ? -21.401 -4.466 25.232 1.00 97.19 347 VAL A CA 1
ATOM 2661 C C . VAL A 1 347 ? -20.879 -5.187 23.999 1.00 97.19 347 VAL A C 1
ATOM 2663 O O . VAL A 1 347 ? -19.767 -5.698 24.014 1.00 97.19 347 VAL A O 1
ATOM 2666 N N . SER A 1 348 ? -21.625 -5.164 22.901 1.00 97.56 348 SER A N 1
ATOM 2667 C CA . SER A 1 348 ? -21.095 -5.583 21.602 1.00 97.56 348 SER A CA 1
ATOM 2668 C C . SER A 1 348 ? -20.606 -4.374 20.813 1.00 97.56 348 SER A C 1
ATOM 2670 O O . SER A 1 348 ? -21.232 -3.315 20.838 1.00 97.56 348 SER A O 1
ATOM 2672 N N . ILE A 1 349 ? -19.492 -4.510 20.100 1.00 98.06 349 ILE A N 1
ATOM 2673 C CA . ILE A 1 349 ? -18.886 -3.415 19.336 1.00 98.06 349 ILE A CA 1
ATOM 2674 C C . ILE A 1 349 ? -19.042 -3.687 17.840 1.00 98.06 349 ILE A C 1
ATOM 2676 O O . ILE A 1 349 ? -18.646 -4.742 17.348 1.00 98.06 349 ILE A O 1
ATOM 2680 N N . VAL A 1 350 ? -19.563 -2.709 17.099 1.00 97.12 350 VAL A N 1
ATOM 2681 C CA . VAL A 1 350 ? -19.566 -2.708 15.630 1.00 97.12 350 VAL A CA 1
ATOM 2682 C C . VAL A 1 350 ? -18.741 -1.522 15.162 1.00 97.12 350 VAL A C 1
ATOM 2684 O O . VAL A 1 350 ? -19.111 -0.375 15.402 1.00 97.12 350 VAL A O 1
ATOM 2687 N N . ALA A 1 351 ? -17.625 -1.788 14.497 1.00 96.94 351 ALA A N 1
ATOM 2688 C CA . ALA A 1 351 ? -16.623 -0.776 14.210 1.00 96.94 351 ALA A CA 1
ATOM 2689 C C . ALA A 1 351 ? -16.206 -0.765 12.739 1.00 96.94 351 ALA A C 1
ATOM 2691 O O . ALA A 1 351 ? -16.149 -1.817 12.112 1.00 96.94 351 ALA A O 1
ATOM 2692 N N . GLU A 1 352 ? -15.874 0.402 12.183 1.00 94.12 352 GLU A N 1
ATOM 2693 C CA . GLU A 1 352 ? -15.464 0.553 10.779 1.00 94.12 352 GLU A CA 1
ATOM 2694 C C . GLU A 1 352 ? -14.079 1.187 10.620 1.00 94.12 352 GLU A C 1
ATOM 2696 O O . GLU A 1 352 ? -13.762 2.147 11.312 1.00 94.12 352 GLU A O 1
ATOM 2701 N N . SER A 1 353 ? -13.271 0.684 9.678 1.00 93.75 353 SER A N 1
ATOM 2702 C CA . SER A 1 353 ? -11.976 1.263 9.290 1.00 93.75 353 SER A CA 1
ATOM 2703 C C . SER A 1 353 ? -11.066 1.497 10.508 1.00 93.75 353 SER A C 1
ATOM 2705 O O . SER A 1 353 ? -10.763 0.549 11.235 1.00 93.75 353 SER A O 1
ATOM 2707 N N . GLU A 1 354 ? -10.655 2.736 10.776 1.00 93.94 354 GLU A N 1
ATOM 2708 C CA . GLU A 1 354 ? -9.926 3.130 11.986 1.00 93.94 354 GLU A CA 1
ATOM 2709 C C . GLU A 1 354 ? -10.610 2.662 13.279 1.00 93.94 354 GLU A C 1
ATOM 2711 O O . GLU A 1 354 ? -9.946 2.105 14.153 1.00 93.94 354 GLU A O 1
ATOM 2716 N N . GLY A 1 355 ? -11.932 2.807 13.396 1.00 95.94 355 GLY A N 1
ATOM 2717 C CA . GLY A 1 355 ? -12.677 2.360 14.568 1.00 95.94 355 GLY A CA 1
ATOM 2718 C C . GLY A 1 355 ? -12.487 0.867 14.843 1.00 95.94 355 GLY A C 1
ATOM 2719 O O . GLY A 1 355 ? -12.423 0.457 16.004 1.00 95.94 355 GLY A O 1
ATOM 2720 N N . SER A 1 356 ? -12.333 0.045 13.792 1.00 96.75 356 SER A N 1
ATOM 2721 C CA . SER A 1 356 ? -12.007 -1.381 13.949 1.00 96.75 356 SER A CA 1
ATOM 2722 C C . SER A 1 356 ? -10.629 -1.580 14.568 1.00 96.75 356 SER A C 1
ATOM 2724 O O . SER A 1 356 ? -10.478 -2.438 15.437 1.00 96.75 356 SER A O 1
ATOM 2726 N N . LEU A 1 357 ? -9.633 -0.785 14.161 1.00 96.44 357 LEU A N 1
ATOM 2727 C CA . LEU A 1 357 ? -8.303 -0.820 14.769 1.00 96.44 357 LEU A CA 1
ATOM 2728 C C . LEU A 1 357 ? -8.366 -0.386 16.239 1.00 96.44 357 LEU A C 1
ATOM 2730 O O . LEU A 1 357 ? -7.799 -1.079 17.082 1.00 96.44 357 LEU A O 1
ATOM 2734 N N . VAL A 1 358 ? -9.089 0.692 16.566 1.00 97.56 358 VAL A N 1
ATOM 2735 C CA . VAL A 1 358 ? -9.258 1.171 17.951 1.00 97.56 358 VAL A CA 1
ATOM 2736 C C . VAL A 1 358 ? -9.901 0.094 18.826 1.00 97.56 358 VAL A C 1
ATOM 2738 O O . VAL A 1 358 ? -9.341 -0.272 19.858 1.00 97.56 358 VAL A O 1
ATOM 2741 N N . ALA A 1 359 ? -11.038 -0.464 18.401 1.00 98.06 359 ALA A N 1
ATOM 2742 C CA . ALA A 1 359 ? -11.761 -1.488 19.155 1.00 98.06 359 ALA A CA 1
ATOM 2743 C C . ALA A 1 359 ? -10.926 -2.762 19.347 1.00 98.06 359 ALA A C 1
ATOM 2745 O O . ALA A 1 359 ? -10.832 -3.295 20.453 1.00 98.06 359 ALA A O 1
ATOM 2746 N N . LYS A 1 360 ? -10.272 -3.228 18.277 1.00 97.25 360 LYS A N 1
ATOM 2747 C CA . LYS A 1 360 ? -9.401 -4.404 18.318 1.00 97.25 360 LYS A CA 1
ATOM 2748 C C . LYS A 1 360 ? -8.214 -4.199 19.259 1.00 97.25 360 LYS A C 1
ATOM 2750 O O . LYS A 1 360 ? -7.880 -5.105 20.020 1.00 97.25 360 LYS A O 1
ATOM 2755 N N . THR A 1 361 ? -7.598 -3.020 19.207 1.00 97.12 361 THR A N 1
ATOM 2756 C CA . THR A 1 361 ? -6.466 -2.651 20.064 1.00 97.12 361 THR A CA 1
ATOM 2757 C C . THR A 1 361 ? -6.894 -2.572 21.525 1.00 97.12 361 THR A C 1
ATOM 2759 O O . THR A 1 361 ? -6.226 -3.155 22.370 1.00 97.12 361 THR A O 1
ATOM 2762 N N . TYR A 1 362 ? -8.039 -1.948 21.820 1.00 97.38 362 TYR A N 1
ATOM 2763 C CA . TYR A 1 362 ? -8.613 -1.898 23.167 1.00 97.38 362 TYR A CA 1
ATOM 2764 C C . TYR A 1 362 ? -8.839 -3.291 23.755 1.00 97.38 362 TYR A C 1
ATOM 2766 O O . TYR A 1 362 ? -8.378 -3.575 24.854 1.00 97.38 362 TYR A O 1
ATOM 2774 N N . LEU A 1 363 ? -9.485 -4.186 23.010 1.00 97.62 363 LEU A N 1
ATOM 2775 C CA . LEU A 1 363 ? -9.791 -5.527 23.510 1.00 97.62 363 LEU A CA 1
ATOM 2776 C C . LEU A 1 363 ? -8.541 -6.398 23.664 1.00 97.62 363 LEU A C 1
ATOM 2778 O O . LEU A 1 363 ? -8.469 -7.218 24.574 1.00 97.62 363 LEU A O 1
ATOM 2782 N N . ALA A 1 364 ? -7.534 -6.207 22.808 1.00 96.38 364 ALA A N 1
ATOM 2783 C CA . ALA A 1 364 ? -6.237 -6.857 22.979 1.00 96.38 364 ALA A CA 1
ATOM 2784 C C . ALA A 1 364 ? -5.479 -6.317 24.205 1.00 96.38 364 ALA A C 1
ATOM 2786 O O . ALA A 1 364 ? -4.801 -7.082 24.886 1.00 96.38 364 ALA A O 1
ATOM 2787 N N . ALA A 1 365 ? -5.620 -5.020 24.489 1.00 95.56 365 ALA A N 1
ATOM 2788 C CA . ALA A 1 365 ? -5.043 -4.336 25.643 1.00 95.56 365 ALA A CA 1
ATOM 2789 C C . ALA A 1 365 ? -5.852 -4.504 26.935 1.00 95.56 365 ALA A C 1
ATOM 2791 O O . ALA A 1 365 ? -5.461 -3.970 27.963 1.00 95.56 365 ALA A O 1
ATOM 2792 N N . THR A 1 366 ? -7.039 -5.108 26.899 1.00 95.19 366 THR A N 1
ATOM 2793 C CA . THR A 1 366 ? -7.906 -5.258 28.075 1.00 95.19 366 THR A CA 1
ATOM 2794 C C . THR A 1 366 ? -8.732 -6.540 27.938 1.00 95.19 366 THR A C 1
ATOM 2796 O O . THR A 1 366 ? -9.924 -6.484 27.634 1.00 95.19 366 THR A O 1
ATOM 2799 N N . PRO A 1 367 ? -8.130 -7.722 28.177 1.00 92.31 367 PRO A N 1
ATOM 2800 C CA . PRO A 1 367 ? -8.807 -9.011 27.988 1.00 92.31 367 PRO A CA 1
ATOM 2801 C C . PRO A 1 367 ? -10.036 -9.222 28.885 1.00 92.31 367 PRO A C 1
ATOM 2803 O O . PRO A 1 367 ? -10.861 -10.085 28.609 1.00 92.31 367 PRO A O 1
ATOM 2806 N N . THR A 1 368 ? -10.154 -8.453 29.971 1.00 93.88 368 THR A N 1
ATOM 2807 C CA . THR A 1 368 ? -11.283 -8.490 30.914 1.00 93.88 368 THR A CA 1
ATOM 2808 C C . THR A 1 368 ? -12.345 -7.428 30.622 1.00 93.88 368 THR A C 1
ATOM 2810 O O . THR A 1 368 ? -13.188 -7.161 31.479 1.00 93.88 368 THR A O 1
ATOM 2813 N N . ALA A 1 369 ? -12.284 -6.765 29.463 1.00 96.44 369 ALA A N 1
ATOM 2814 C CA . ALA A 1 369 ? -13.289 -5.791 29.057 1.00 96.44 369 ALA A CA 1
ATOM 2815 C C . ALA A 1 369 ? -14.693 -6.427 29.070 1.00 96.44 369 ALA A C 1
ATOM 2817 O O . ALA A 1 369 ? -14.831 -7.587 28.678 1.00 96.44 369 ALA A O 1
ATOM 2818 N N . PRO A 1 370 ? -15.750 -5.693 29.470 1.00 97.31 370 PRO A N 1
ATOM 2819 C CA . PRO A 1 370 ? -17.120 -6.205 29.485 1.00 97.31 370 PRO A CA 1
ATOM 2820 C C . PRO A 1 370 ? -17.720 -6.222 28.067 1.00 97.31 370 PRO A C 1
ATOM 2822 O O . PRO A 1 370 ? -18.773 -5.637 27.810 1.00 97.31 370 PRO A O 1
ATOM 2825 N N . VAL A 1 371 ? -17.027 -6.876 27.137 1.00 98.06 371 VAL A N 1
ATOM 2826 C CA . VAL A 1 371 ? -17.369 -6.986 25.719 1.00 98.06 371 VAL A CA 1
ATOM 2827 C C . VAL A 1 371 ? -17.405 -8.454 25.343 1.00 98.06 371 VAL A C 1
ATOM 2829 O O . VAL A 1 371 ? -16.458 -9.186 25.610 1.00 98.06 371 VAL A O 1
ATOM 2832 N N . ASP A 1 372 ? -18.494 -8.882 24.721 1.00 96.44 372 ASP A N 1
ATOM 2833 C CA . ASP A 1 372 ? -18.700 -10.269 24.297 1.00 96.44 372 ASP A CA 1
ATOM 2834 C C . ASP A 1 372 ? -18.531 -10.462 22.787 1.00 96.44 372 ASP A C 1
ATOM 2836 O O . ASP A 1 372 ? -18.268 -11.574 22.332 1.00 96.44 372 ASP A O 1
ATOM 2840 N N . GLU A 1 373 ? -18.639 -9.388 22.003 1.00 97.00 373 GLU A N 1
ATOM 2841 C CA . GLU A 1 373 ? -18.651 -9.466 20.548 1.00 97.00 373 GLU A CA 1
ATOM 2842 C C . GLU A 1 373 ? -18.034 -8.230 19.877 1.00 97.00 373 GLU A C 1
ATOM 2844 O O . GLU A 1 373 ? -18.283 -7.088 20.269 1.00 97.00 373 GLU A O 1
ATOM 2849 N N . LEU A 1 374 ? -17.249 -8.466 18.823 1.00 97.75 374 LEU A N 1
ATOM 2850 C CA . LEU A 1 374 ? -16.643 -7.457 17.958 1.00 97.75 374 LEU A CA 1
ATOM 2851 C C . LEU A 1 374 ? -16.928 -7.774 16.481 1.00 97.75 374 LEU A C 1
ATOM 2853 O O . LEU A 1 374 ? -16.405 -8.739 15.915 1.00 97.75 374 LEU A O 1
ATOM 2857 N N . VAL A 1 375 ? -17.680 -6.894 15.824 1.00 96.69 375 VAL A N 1
ATOM 2858 C CA . VAL A 1 375 ? -17.883 -6.890 14.373 1.00 96.69 375 VAL A CA 1
ATOM 2859 C C . VAL A 1 375 ? -17.059 -5.764 13.753 1.00 96.69 375 VAL A C 1
ATOM 2861 O O . VAL A 1 375 ? -17.318 -4.585 13.982 1.00 96.69 375 VAL A O 1
ATOM 2864 N N . MET A 1 376 ? -16.069 -6.124 12.946 1.00 96.88 376 MET A N 1
ATOM 2865 C CA . MET A 1 376 ? -15.197 -5.196 12.230 1.00 96.88 376 MET A CA 1
ATOM 2866 C C . MET A 1 376 ? -15.617 -5.070 10.771 1.00 96.88 376 MET A C 1
ATOM 2868 O O . MET A 1 376 ? -15.822 -6.067 10.079 1.00 96.88 376 MET A O 1
ATOM 2872 N N . LEU A 1 377 ? -15.690 -3.841 10.285 1.00 94.69 377 LEU A N 1
ATOM 2873 C CA . LEU A 1 377 ? -16.088 -3.485 8.931 1.00 94.69 377 LEU A CA 1
ATOM 2874 C C . LEU A 1 377 ? -14.924 -2.749 8.269 1.00 94.69 377 LEU A C 1
ATOM 2876 O O . LEU A 1 377 ? -14.454 -1.743 8.787 1.00 94.69 377 LEU A O 1
ATOM 2880 N N . SER A 1 378 ? -14.445 -3.220 7.121 1.00 93.69 378 SER A N 1
ATOM 2881 C CA . SER A 1 378 ? -13.255 -2.640 6.471 1.00 93.69 378 SER A CA 1
ATOM 2882 C C . SER A 1 378 ? -12.034 -2.504 7.405 1.00 93.69 378 SER A C 1
ATOM 2884 O O . SER A 1 378 ? -11.410 -1.443 7.413 1.00 93.69 378 SER A O 1
ATOM 2886 N N . PRO A 1 379 ? -11.687 -3.503 8.248 1.00 94.75 379 PRO A N 1
ATOM 2887 C CA . PRO A 1 379 ? -10.567 -3.337 9.167 1.00 94.75 379 PRO A CA 1
ATOM 2888 C C . PRO A 1 379 ? -9.244 -3.183 8.406 1.00 94.75 379 PRO A C 1
ATOM 2890 O O . PRO A 1 379 ? -9.036 -3.808 7.365 1.00 94.75 379 PRO A O 1
ATOM 2893 N N . LEU A 1 380 ? -8.330 -2.376 8.951 1.00 91.81 380 LEU A N 1
ATOM 2894 C CA . LEU A 1 380 ? -7.039 -2.083 8.321 1.00 91.81 380 LEU A CA 1
ATOM 2895 C C . LEU A 1 380 ? -6.168 -3.348 8.254 1.00 91.81 380 LEU A C 1
ATOM 2897 O O . LEU A 1 380 ? -5.759 -3.895 9.280 1.00 91.81 380 LEU A O 1
ATOM 2901 N N . VAL A 1 381 ? -5.867 -3.823 7.041 1.00 89.06 381 VAL A N 1
ATOM 2902 C CA . VAL A 1 381 ? -5.140 -5.086 6.839 1.00 89.06 381 VAL A CA 1
ATOM 2903 C C . VAL A 1 381 ? -3.640 -4.850 6.868 1.00 89.06 381 VAL A C 1
ATOM 2905 O O . VAL A 1 381 ? -3.059 -4.407 5.879 1.00 89.06 381 VAL A O 1
ATOM 2908 N N . ARG A 1 382 ? -2.993 -5.194 7.977 1.00 90.62 382 ARG A N 1
ATOM 2909 C CA . ARG A 1 382 ? -1.557 -4.974 8.173 1.00 90.62 382 ARG A CA 1
ATOM 2910 C C . ARG A 1 382 ? -1.132 -3.522 7.961 1.00 90.62 382 ARG A C 1
ATOM 2912 O O . ARG A 1 382 ? -0.407 -3.242 7.008 1.00 90.62 382 ARG A O 1
ATOM 2919 N N . PRO A 1 383 ? -1.586 -2.586 8.811 1.00 93.38 383 PRO A N 1
ATOM 2920 C CA . PRO A 1 383 ? -1.072 -1.225 8.779 1.00 93.38 383 PRO A CA 1
ATOM 2921 C C . PRO A 1 383 ? 0.414 -1.193 9.178 1.00 93.38 383 PRO A C 1
ATOM 2923 O O . PRO A 1 383 ? 0.976 -2.172 9.671 1.00 93.38 383 PRO A O 1
ATOM 2926 N N . ALA A 1 384 ? 1.053 -0.048 8.964 1.00 94.00 384 ALA A N 1
ATOM 2927 C CA . ALA A 1 384 ? 2.437 0.230 9.324 1.00 94.00 384 ALA A CA 1
ATOM 2928 C C . ALA A 1 384 ? 3.453 -0.763 8.733 1.00 94.00 384 ALA A C 1
ATOM 2930 O O . ALA A 1 384 ? 4.410 -1.136 9.409 1.00 94.00 384 ALA A O 1
ATOM 2931 N N . ARG A 1 385 ? 3.274 -1.217 7.480 1.00 93.88 385 ARG A N 1
ATOM 2932 C CA . ARG A 1 385 ? 4.260 -2.068 6.771 1.00 93.88 385 ARG A CA 1
ATOM 2933 C C . ARG A 1 385 ? 5.541 -1.324 6.425 1.00 93.88 385 ARG A C 1
ATOM 2935 O O . ARG A 1 385 ? 6.573 -1.959 6.250 1.00 93.88 385 ARG A O 1
ATOM 2942 N N . VAL A 1 386 ? 5.471 -0.005 6.317 1.00 95.19 386 VAL A N 1
ATOM 2943 C CA . VAL A 1 386 ? 6.607 0.894 6.095 1.00 95.19 386 VAL A CA 1
ATOM 2944 C C . VAL A 1 386 ? 6.671 1.916 7.227 1.00 95.19 386 VAL A C 1
ATOM 2946 O O . VAL A 1 386 ? 5.762 1.990 8.055 1.00 95.19 386 VAL A O 1
ATOM 2949 N N . TYR A 1 387 ? 7.752 2.686 7.278 1.00 95.88 387 TYR A N 1
ATOM 2950 C CA . TYR A 1 387 ? 7.990 3.687 8.312 1.00 95.88 387 TYR A CA 1
ATOM 2951 C C . TYR A 1 387 ? 8.474 4.990 7.696 1.00 95.88 387 TYR A C 1
ATOM 2953 O O . TYR A 1 387 ? 9.161 4.956 6.685 1.00 95.88 387 TYR A O 1
ATOM 2961 N N . TYR A 1 388 ? 8.160 6.105 8.346 1.00 94.88 388 TYR A N 1
ATOM 2962 C CA . TYR A 1 388 ? 8.755 7.415 8.108 1.00 94.88 388 TYR A CA 1
ATOM 2963 C C . TYR A 1 388 ? 9.039 8.065 9.470 1.00 94.88 388 TYR A C 1
ATOM 2965 O O . TYR A 1 388 ? 8.243 7.887 10.399 1.00 94.88 388 TYR A O 1
ATOM 2973 N N . PRO A 1 389 ? 10.146 8.804 9.634 1.00 93.50 389 PRO A N 1
ATOM 2974 C CA . PRO A 1 389 ? 10.467 9.483 10.880 1.00 93.50 389 PRO A CA 1
ATOM 2975 C C . PRO A 1 389 ? 9.580 10.723 11.118 1.00 93.50 389 PRO A C 1
ATOM 2977 O O . PRO A 1 389 ? 9.007 11.275 10.170 1.00 93.50 389 PRO A O 1
ATOM 2980 N N . PRO A 1 390 ? 9.474 11.188 12.377 1.00 91.50 390 PRO A N 1
ATOM 2981 C CA . PRO A 1 390 ? 8.881 12.482 12.707 1.00 91.50 390 PRO A CA 1
ATOM 2982 C C . P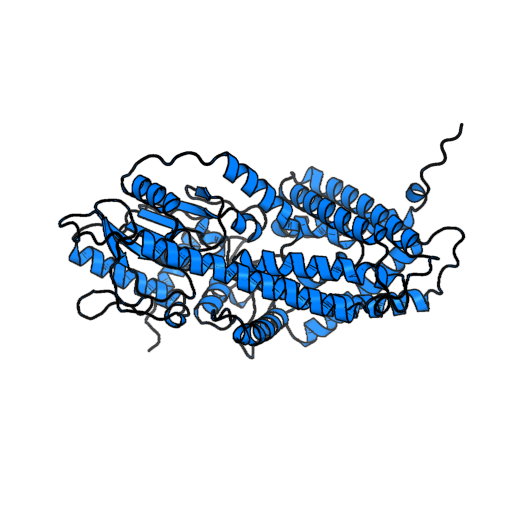RO A 1 390 ? 9.615 13.663 12.050 1.00 91.50 390 PRO A C 1
ATOM 2984 O O . PRO A 1 390 ? 10.749 13.542 11.583 1.00 91.50 390 PRO A O 1
ATOM 2987 N N . ASN A 1 391 ? 8.980 14.839 12.049 1.00 87.12 391 ASN A N 1
ATOM 2988 C CA . ASN A 1 391 ? 9.586 16.066 11.523 1.00 87.12 391 ASN A CA 1
ATOM 2989 C C . ASN A 1 391 ? 10.926 16.382 12.194 1.00 87.12 391 ASN A C 1
ATOM 2991 O O . ASN A 1 391 ? 11.045 16.323 13.412 1.00 87.12 391 ASN A O 1
ATOM 2995 N N . GLY A 1 392 ? 11.923 16.748 11.387 1.00 87.81 392 GLY A N 1
ATOM 2996 C CA . GLY A 1 392 ? 13.265 17.080 11.872 1.00 87.81 392 GLY A CA 1
ATOM 2997 C C . GLY A 1 392 ? 14.143 15.873 12.217 1.00 87.81 392 GLY A C 1
ATOM 2998 O O . GLY A 1 392 ? 15.300 16.068 12.575 1.00 87.81 392 GLY A O 1
ATOM 2999 N N . HIS A 1 393 ? 13.638 14.644 12.069 1.00 91.62 393 HIS A N 1
ATOM 3000 C CA . HIS A 1 393 ? 14.401 13.422 12.307 1.00 91.62 393 HIS A CA 1
ATOM 3001 C C . HIS A 1 393 ? 14.689 12.672 11.004 1.00 91.62 393 HIS A C 1
ATOM 3003 O O . HIS A 1 393 ? 13.873 12.634 10.083 1.00 91.62 393 HIS A O 1
ATOM 3009 N N . GLU A 1 394 ? 15.857 12.038 10.948 1.00 93.62 394 GLU A N 1
ATOM 3010 C CA . GLU A 1 394 ? 16.205 11.077 9.905 1.00 93.62 394 GLU A CA 1
ATOM 3011 C C . GLU A 1 394 ? 15.898 9.646 10.368 1.00 93.62 394 GLU A C 1
ATOM 3013 O O . GLU A 1 394 ? 15.870 9.332 11.559 1.00 93.62 394 GLU A O 1
ATOM 3018 N N . GLY A 1 395 ? 15.641 8.768 9.409 1.00 94.12 395 GLY A N 1
ATOM 3019 C CA . GLY A 1 395 ? 15.240 7.388 9.626 1.00 94.12 395 GLY A CA 1
ATOM 3020 C C . GLY A 1 395 ? 14.767 6.762 8.321 1.00 94.12 395 GLY A C 1
ATOM 3021 O O . GLY A 1 395 ? 14.719 7.427 7.284 1.00 94.12 395 GLY A O 1
ATOM 3022 N N . TRP A 1 396 ? 14.423 5.476 8.374 1.00 95.88 396 TRP A N 1
ATOM 3023 C CA . TRP A 1 396 ? 13.853 4.773 7.225 1.00 95.88 396 TRP A CA 1
ATOM 3024 C C . TRP A 1 396 ? 12.659 5.547 6.651 1.00 95.88 396 TRP A C 1
ATOM 3026 O O . TRP A 1 396 ? 11.785 5.955 7.413 1.00 95.88 396 TRP A O 1
ATOM 3036 N N . GLY A 1 397 ? 12.642 5.768 5.336 1.00 95.12 397 GLY A N 1
ATOM 3037 C CA . GLY A 1 397 ? 11.527 6.406 4.634 1.00 95.12 397 GLY A CA 1
ATOM 3038 C C . GLY A 1 397 ? 11.399 7.926 4.814 1.00 95.12 397 GLY A C 1
ATOM 3039 O O . GLY A 1 397 ? 10.323 8.468 4.567 1.00 95.12 397 GLY A O 1
ATOM 3040 N N . VAL A 1 398 ? 12.453 8.637 5.238 1.00 95.12 398 VAL A N 1
ATOM 3041 C CA . VAL A 1 398 ? 12.435 10.104 5.459 1.00 95.12 398 VAL A CA 1
ATOM 3042 C C . VAL A 1 398 ? 11.911 10.922 4.267 1.00 95.12 398 VAL A C 1
ATOM 3044 O O . VAL A 1 398 ? 10.987 11.719 4.421 1.00 95.12 398 VAL A O 1
ATOM 3047 N N . ALA A 1 399 ? 12.428 10.696 3.066 1.00 94.00 399 ALA A N 1
ATOM 3048 C CA . ALA A 1 399 ? 12.008 11.329 1.823 1.00 94.00 399 ALA A CA 1
ATOM 3049 C C . ALA A 1 399 ? 10.571 10.968 1.443 1.00 94.00 399 ALA A C 1
ATOM 3051 O O . ALA A 1 399 ? 9.827 11.852 1.036 1.00 94.00 399 ALA A O 1
ATOM 3052 N N . ALA A 1 400 ? 10.154 9.712 1.637 1.00 94.38 400 ALA A N 1
ATOM 3053 C CA . ALA A 1 400 ? 8.775 9.298 1.382 1.00 94.38 400 ALA A CA 1
ATOM 3054 C C . ALA A 1 400 ? 7.796 10.007 2.331 1.00 94.38 400 ALA A C 1
ATOM 3056 O O . ALA A 1 400 ? 6.740 10.469 1.905 1.00 94.38 400 ALA A O 1
ATOM 3057 N N . GLY A 1 401 ? 8.176 10.162 3.605 1.00 93.12 401 GLY A N 1
ATOM 3058 C CA . GLY A 1 401 ? 7.426 10.947 4.582 1.00 93.12 401 GLY A CA 1
ATOM 3059 C C . GLY A 1 401 ? 7.296 12.419 4.182 1.00 93.12 401 GLY A C 1
ATOM 3060 O O . GLY A 1 401 ? 6.207 12.981 4.281 1.00 93.12 401 GLY A O 1
ATOM 3061 N N . VAL A 1 402 ? 8.373 13.042 3.693 1.00 93.19 402 VAL A N 1
ATOM 3062 C CA . VAL A 1 402 ? 8.339 14.430 3.192 1.00 93.19 402 VAL A CA 1
ATOM 3063 C C . VAL A 1 402 ? 7.504 14.555 1.919 1.00 93.19 402 VAL A C 1
ATOM 3065 O O . VAL A 1 402 ? 6.693 15.474 1.813 1.00 93.19 402 VAL A O 1
ATOM 3068 N N . GLU A 1 403 ? 7.654 13.632 0.973 1.00 93.31 403 GLU A N 1
ATOM 3069 C CA . GLU A 1 403 ? 6.883 13.631 -0.270 1.00 93.31 403 GLU A CA 1
ATOM 3070 C C . GLU A 1 403 ? 5.386 13.470 0.013 1.00 93.31 403 GLU A C 1
ATOM 3072 O O . GLU A 1 403 ? 4.583 14.258 -0.483 1.00 93.31 403 GLU A O 1
ATOM 3077 N N . LEU A 1 404 ? 5.000 12.539 0.892 1.00 90.88 404 LEU A N 1
ATOM 3078 C CA . LEU A 1 404 ? 3.612 12.377 1.327 1.00 90.88 404 LEU A CA 1
ATOM 3079 C C . LEU A 1 404 ? 3.038 13.642 1.972 1.00 90.88 404 LEU A C 1
ATOM 3081 O O . LEU A 1 404 ? 1.883 13.986 1.714 1.00 90.88 404 LEU A O 1
ATOM 3085 N N . LYS A 1 405 ? 3.823 14.357 2.785 1.00 89.06 405 LYS A N 1
ATOM 3086 C CA . LYS A 1 405 ? 3.411 15.649 3.363 1.00 89.06 405 LYS A CA 1
ATOM 3087 C C . LYS A 1 405 ? 3.185 16.695 2.278 1.00 89.06 405 LYS A C 1
ATOM 3089 O O . LYS A 1 405 ? 2.171 17.383 2.303 1.00 89.06 405 LYS A O 1
ATOM 3094 N N . GLY A 1 406 ? 4.085 16.779 1.299 1.00 87.88 406 GLY A N 1
ATOM 3095 C CA . GLY A 1 406 ? 3.926 17.671 0.150 1.00 87.88 406 GLY A CA 1
ATOM 3096 C C . GLY A 1 406 ? 2.670 17.355 -0.670 1.00 87.88 406 GLY A C 1
ATOM 3097 O O . GLY A 1 406 ? 1.898 18.259 -0.989 1.00 87.88 406 GLY A O 1
ATOM 3098 N N . LEU A 1 407 ? 2.428 16.072 -0.958 1.00 85.94 407 LEU A N 1
ATOM 3099 C CA . LEU A 1 407 ? 1.251 15.622 -1.707 1.00 85.94 407 LEU A CA 1
ATOM 3100 C C . LEU A 1 407 ? -0.048 15.904 -0.949 1.00 85.94 407 LEU A C 1
ATOM 3102 O O . LEU A 1 407 ? -0.980 16.465 -1.520 1.00 85.94 407 LEU A O 1
ATOM 3106 N N . THR A 1 408 ? -0.109 15.565 0.338 1.00 80.62 408 THR A N 1
ATOM 3107 C CA . THR A 1 408 ? -1.300 15.802 1.173 1.00 80.62 408 THR A CA 1
ATOM 3108 C C . THR A 1 408 ? -1.576 17.291 1.367 1.00 80.62 408 THR A C 1
ATOM 3110 O O . THR A 1 408 ? -2.726 17.705 1.242 1.00 80.62 408 THR A O 1
ATOM 3113 N N . ALA A 1 409 ? -0.545 18.124 1.549 1.00 79.25 409 ALA A N 1
ATOM 3114 C CA . ALA A 1 409 ? -0.696 19.580 1.586 1.00 79.25 409 ALA A CA 1
ATOM 3115 C C . ALA A 1 409 ? -1.278 20.143 0.276 1.00 79.25 409 ALA A C 1
ATOM 3117 O O . ALA A 1 409 ? -2.135 21.023 0.320 1.00 79.25 409 ALA A O 1
ATOM 3118 N N . GLY A 1 410 ? -0.867 19.612 -0.882 1.00 71.69 410 GLY A N 1
ATOM 3119 C CA . GLY A 1 410 ? -1.454 19.976 -2.175 1.00 71.69 410 GLY A CA 1
ATOM 3120 C C . GLY A 1 410 ? -2.910 19.518 -2.332 1.00 71.69 410 GLY A C 1
ATOM 3121 O O . GLY A 1 410 ? -3.728 20.245 -2.893 1.00 71.69 410 GLY A O 1
ATOM 3122 N N . LEU A 1 411 ? -3.252 18.338 -1.801 1.00 67.62 411 LEU A N 1
ATOM 3123 C CA . LEU A 1 411 ? -4.600 17.762 -1.874 1.00 67.62 411 LEU A CA 1
ATOM 3124 C C . LEU A 1 411 ? -5.608 18.416 -0.917 1.00 67.62 411 LEU A C 1
ATOM 3126 O O . LEU A 1 411 ? -6.797 18.407 -1.225 1.00 67.62 411 LEU A O 1
ATOM 3130 N N . LYS A 1 412 ? -5.168 19.035 0.188 1.00 63.47 412 LYS A N 1
ATOM 3131 C CA . LYS A 1 412 ? -6.046 19.792 1.110 1.00 63.47 412 LYS A CA 1
ATOM 3132 C C . LYS A 1 412 ? -6.838 20.913 0.427 1.00 63.47 412 LYS A C 1
ATOM 3134 O O . LYS A 1 412 ? -7.863 21.339 0.940 1.00 63.47 412 LYS A O 1
ATOM 3139 N N . VAL A 1 413 ? -6.386 21.385 -0.736 1.00 60.41 413 VAL A N 1
ATOM 3140 C CA . VAL A 1 413 ? -7.105 22.389 -1.539 1.00 60.41 413 VAL A CA 1
ATOM 3141 C C . VAL A 1 413 ? -8.368 21.806 -2.195 1.00 60.41 413 VAL A C 1
ATOM 3143 O O . VAL A 1 413 ? -9.278 22.556 -2.534 1.00 60.41 413 VAL A O 1
ATOM 3146 N N . ILE A 1 414 ? -8.431 20.482 -2.380 1.00 49.50 414 ILE A N 1
ATOM 3147 C CA . ILE A 1 414 ? -9.477 19.798 -3.159 1.00 49.50 414 ILE A CA 1
ATOM 3148 C C . ILE A 1 414 ? -10.202 18.672 -2.405 1.00 49.50 414 ILE A C 1
ATOM 3150 O O . ILE A 1 414 ? -11.198 18.166 -2.912 1.00 49.50 414 ILE A O 1
ATOM 3154 N N . SER A 1 415 ? -9.725 18.264 -1.225 1.00 51.28 415 SER A N 1
ATOM 3155 C CA . SER A 1 415 ? -10.339 17.225 -0.388 1.00 51.28 415 SER A CA 1
ATOM 3156 C C . SER A 1 415 ? -10.440 17.697 1.066 1.00 51.28 415 SER A C 1
ATOM 3158 O O . SER A 1 415 ? -9.448 18.210 1.588 1.00 51.28 415 SER A O 1
ATOM 3160 N N . PRO A 1 416 ? -11.589 17.496 1.741 1.00 52.44 416 PRO A N 1
ATOM 3161 C CA . PRO A 1 416 ? -11.769 17.886 3.140 1.00 52.44 416 PRO A CA 1
ATOM 3162 C C . PRO A 1 416 ? -11.028 16.976 4.137 1.00 52.44 416 PRO A C 1
ATOM 3164 O O . PRO A 1 416 ? -10.757 17.404 5.252 1.00 52.44 416 PRO A O 1
ATOM 3167 N N . ILE A 1 417 ? -10.647 15.752 3.747 1.00 60.47 417 ILE A N 1
ATOM 3168 C CA . ILE A 1 417 ? -10.038 14.782 4.672 1.00 60.47 417 ILE A CA 1
ATOM 3169 C C . ILE A 1 417 ? -8.535 15.020 4.823 1.00 60.47 417 ILE A C 1
ATOM 3171 O O . ILE A 1 417 ? -7.768 14.921 3.858 1.00 60.47 417 ILE A O 1
ATOM 3175 N N . ASP A 1 418 ? -8.101 15.246 6.065 1.00 66.62 418 ASP A N 1
ATOM 3176 C CA . ASP A 1 418 ? -6.698 15.441 6.413 1.00 66.62 418 ASP A CA 1
ATOM 3177 C C . ASP A 1 418 ? -5.947 14.110 6.598 1.00 66.62 418 ASP A C 1
ATOM 3179 O O . ASP A 1 418 ? -5.805 13.592 7.700 1.00 66.62 418 ASP A O 1
ATOM 3183 N N . LEU A 1 419 ? -5.392 13.573 5.511 1.00 68.62 419 LEU A N 1
ATOM 3184 C CA . LEU A 1 419 ? -4.502 12.401 5.547 1.00 68.62 419 LEU A CA 1
ATOM 3185 C C . LEU A 1 419 ? -3.025 12.766 5.792 1.00 68.62 419 LEU A C 1
ATOM 3187 O O . LEU A 1 419 ? -2.128 12.051 5.336 1.00 68.62 419 LEU A O 1
ATOM 3191 N N . THR A 1 420 ? -2.736 13.888 6.462 1.00 78.06 420 THR A N 1
ATOM 3192 C CA . THR A 1 420 ? -1.344 14.294 6.711 1.00 78.06 420 THR A CA 1
ATOM 3193 C C . THR A 1 420 ? -0.627 13.223 7.547 1.00 78.06 420 THR A C 1
ATOM 3195 O O . THR A 1 420 ? -1.119 12.857 8.618 1.00 78.06 420 THR A O 1
ATOM 3198 N N . PRO A 1 421 ? 0.567 12.753 7.129 1.00 79.50 421 PRO A N 1
ATOM 3199 C CA . PRO A 1 421 ? 1.317 11.717 7.849 1.00 79.50 421 PRO A CA 1
ATOM 3200 C C . PRO A 1 421 ? 1.648 12.050 9.315 1.00 79.50 421 PRO A C 1
ATOM 3202 O O . PRO A 1 421 ? 1.945 11.155 10.099 1.00 79.50 421 PRO A O 1
ATOM 3205 N N . ASP A 1 422 ? 1.621 13.325 9.699 1.00 83.44 422 ASP A N 1
ATOM 3206 C CA . ASP A 1 422 ? 1.937 13.775 11.059 1.00 83.44 422 ASP A CA 1
ATOM 3207 C C . ASP A 1 422 ? 0.709 13.913 11.973 1.00 83.44 422 ASP A C 1
ATOM 3209 O O . ASP A 1 422 ? 0.845 14.389 13.100 1.00 83.44 422 ASP A O 1
ATOM 3213 N N . THR A 1 423 ? -0.487 13.509 11.531 1.00 88.94 423 THR A N 1
ATOM 3214 C CA . THR A 1 423 ? -1.627 13.414 12.455 1.00 88.94 423 THR A CA 1
ATOM 3215 C C . THR A 1 423 ? -1.289 12.438 13.595 1.00 88.94 423 THR A C 1
ATOM 3217 O O . THR A 1 423 ? -0.650 11.405 13.345 1.00 88.94 423 THR A O 1
ATOM 3220 N N . PRO A 1 424 ? -1.688 12.727 14.851 1.00 93.50 424 PRO A N 1
ATOM 3221 C CA . PRO A 1 424 ? -1.335 11.881 15.992 1.00 93.50 424 PRO A CA 1
ATOM 3222 C C . PRO A 1 424 ? -1.729 10.410 15.812 1.00 93.50 424 PRO A C 1
ATOM 3224 O O . PRO A 1 424 ? -0.964 9.522 16.193 1.00 93.50 424 PRO A O 1
ATOM 3227 N N . LEU A 1 425 ? -2.870 10.137 15.172 1.00 92.88 425 LEU A N 1
ATOM 3228 C CA . LEU A 1 425 ? -3.285 8.787 14.803 1.00 92.88 425 LEU A CA 1
ATOM 3229 C C . LEU A 1 425 ? -2.259 8.099 13.892 1.00 92.88 425 LEU A C 1
ATOM 3231 O O . LEU A 1 425 ? -1.719 7.056 14.265 1.00 92.88 425 LEU A O 1
ATOM 3235 N N . LEU A 1 426 ? -1.971 8.662 12.713 1.00 91.94 426 LEU A N 1
ATOM 3236 C CA . LEU A 1 426 ? -1.091 8.019 11.730 1.00 91.94 426 LEU A CA 1
ATOM 3237 C C . LEU A 1 426 ? 0.326 7.832 12.271 1.00 91.94 426 LEU A C 1
ATOM 3239 O O . LEU A 1 426 ? 0.924 6.768 12.093 1.00 91.94 426 LEU A O 1
ATOM 3243 N N . ARG A 1 427 ? 0.821 8.828 13.011 1.00 92.56 427 ARG A N 1
ATOM 3244 C CA . ARG A 1 427 ? 2.089 8.748 13.737 1.00 92.56 427 ARG A CA 1
ATOM 3245 C C . ARG A 1 427 ? 2.086 7.585 14.727 1.00 92.56 427 ARG A C 1
ATOM 3247 O O . ARG A 1 427 ? 2.986 6.751 14.679 1.00 92.56 427 ARG A O 1
ATOM 3254 N N . SER A 1 428 ? 1.044 7.472 15.555 1.00 93.69 428 SER A N 1
ATOM 3255 C CA . SER A 1 428 ? 0.930 6.384 16.532 1.00 93.69 428 SER A CA 1
ATOM 3256 C C . SER A 1 428 ? 0.841 5.001 15.879 1.00 93.69 428 SER A C 1
ATOM 3258 O O . SER A 1 428 ? 1.417 4.057 16.408 1.00 93.69 428 SER A O 1
ATOM 3260 N N . ILE A 1 429 ? 0.210 4.872 14.706 1.00 94.31 429 ILE A N 1
ATOM 3261 C CA . ILE A 1 429 ? 0.191 3.622 13.932 1.00 94.31 429 ILE A CA 1
ATOM 3262 C C . ILE A 1 429 ? 1.603 3.275 13.436 1.00 94.31 429 ILE A C 1
ATOM 3264 O O . ILE A 1 429 ? 2.059 2.146 13.617 1.00 94.31 429 ILE A O 1
ATOM 3268 N N . ALA A 1 430 ? 2.312 4.241 12.842 1.00 94.56 430 ALA A N 1
ATOM 3269 C CA . ALA A 1 430 ? 3.655 4.037 12.298 1.00 94.56 430 ALA A CA 1
ATOM 3270 C C . ALA A 1 430 ? 4.706 3.734 13.386 1.00 94.56 430 ALA A C 1
ATOM 3272 O O . ALA A 1 430 ? 5.557 2.862 13.193 1.00 94.56 430 ALA A O 1
ATOM 3273 N N . ASP A 1 431 ? 4.642 4.418 14.530 1.00 93.19 431 ASP A N 1
ATOM 3274 C CA . ASP A 1 431 ? 5.552 4.206 15.667 1.00 93.19 431 ASP A CA 1
ATOM 3275 C C . ASP A 1 431 ? 5.328 2.866 16.357 1.00 93.19 431 ASP A C 1
ATOM 3277 O O . ASP A 1 431 ? 6.273 2.251 16.841 1.00 93.19 431 ASP A O 1
ATOM 3281 N N . ASN A 1 432 ? 4.092 2.374 16.351 1.00 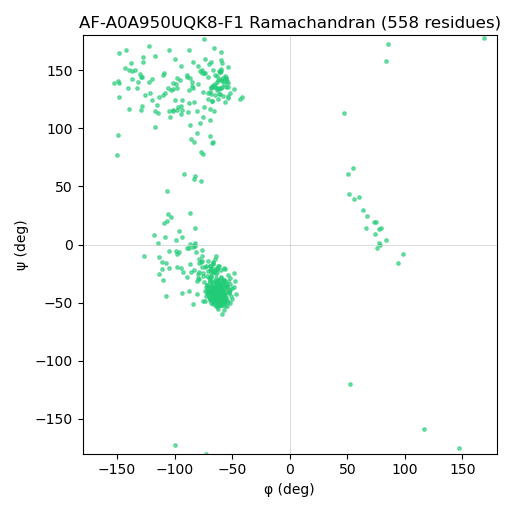93.00 432 ASN A N 1
ATOM 3282 C CA . ASN A 1 432 ? 3.722 1.166 17.073 1.00 93.00 432 ASN A CA 1
ATOM 3283 C C . ASN A 1 432 ? 3.508 -0.044 16.163 1.00 93.00 432 ASN A C 1
ATOM 3285 O O . ASN A 1 432 ? 2.790 -0.977 16.530 1.00 93.00 432 ASN A O 1
ATOM 3289 N N . ALA A 1 433 ? 4.157 -0.067 14.994 1.00 93.75 433 ALA A N 1
ATOM 3290 C CA . ALA A 1 433 ? 4.045 -1.159 14.031 1.00 93.75 433 ALA A CA 1
ATOM 3291 C C . ALA A 1 433 ? 4.165 -2.567 14.658 1.00 93.75 433 ALA A C 1
ATOM 3293 O O . ALA A 1 433 ? 3.336 -3.407 14.307 1.00 93.75 433 ALA A O 1
ATOM 3294 N N . PRO A 1 434 ? 5.090 -2.851 15.607 1.00 93.12 434 PRO A N 1
ATOM 3295 C CA . PRO A 1 434 ? 5.164 -4.171 16.241 1.00 93.12 434 PRO A CA 1
ATOM 3296 C C . PRO A 1 434 ? 3.879 -4.609 16.951 1.00 93.12 434 PRO A C 1
ATOM 3298 O O . PRO A 1 434 ? 3.601 -5.801 17.003 1.00 93.12 434 PRO A O 1
ATOM 3301 N N . ALA A 1 435 ? 3.100 -3.671 17.493 1.00 92.19 435 ALA A N 1
ATOM 3302 C CA . ALA A 1 435 ? 1.888 -3.970 18.252 1.00 92.19 435 ALA A CA 1
ATOM 3303 C C . ALA A 1 435 ? 0.631 -4.062 17.370 1.00 92.19 435 ALA A C 1
ATOM 3305 O O . ALA A 1 435 ? -0.316 -4.762 17.724 1.00 92.19 435 ALA A O 1
ATOM 3306 N N . VAL A 1 436 ? 0.608 -3.357 16.230 1.00 92.88 436 VAL A N 1
ATOM 3307 C CA . VAL A 1 436 ? -0.616 -3.196 15.417 1.00 92.88 436 VAL A CA 1
ATOM 3308 C C . VAL A 1 436 ? -0.563 -3.870 14.049 1.00 92.88 436 VAL A C 1
ATOM 3310 O O . VAL A 1 436 ? -1.615 -4.224 13.515 1.00 92.88 436 VAL A O 1
ATOM 3313 N N . ARG A 1 437 ? 0.629 -4.077 13.469 1.00 92.06 437 ARG A N 1
ATOM 3314 C CA . ARG A 1 437 ? 0.782 -4.573 12.091 1.00 92.06 437 ARG A CA 1
ATOM 3315 C C . ARG A 1 437 ? 0.120 -5.932 11.902 1.00 92.06 437 ARG A C 1
ATOM 3317 O O . ARG A 1 437 ? -0.610 -6.119 10.944 1.00 92.06 437 ARG A O 1
ATOM 3324 N N . ASP A 1 438 ? 0.313 -6.880 12.806 1.00 91.06 438 ASP A N 1
ATOM 3325 C CA . ASP A 1 438 ? -0.242 -8.230 12.640 1.00 91.06 438 ASP A CA 1
ATOM 3326 C C . ASP A 1 438 ? -1.390 -8.518 13.624 1.00 91.06 438 ASP A C 1
ATOM 3328 O O . ASP A 1 438 ? -1.793 -9.663 13.814 1.00 91.06 438 ASP A O 1
ATOM 3332 N N . LEU A 1 439 ? -1.994 -7.478 14.208 1.00 91.69 439 LEU A N 1
ATOM 3333 C CA . LEU A 1 439 ? -3.007 -7.612 15.260 1.00 91.69 439 LEU A CA 1
ATOM 3334 C C . LEU A 1 439 ? -4.282 -8.353 14.807 1.00 91.69 439 LEU A C 1
ATOM 3336 O O . LEU A 1 439 ? -4.905 -9.064 15.596 1.00 91.69 439 LEU A O 1
ATOM 3340 N N . LEU A 1 440 ? -4.663 -8.249 13.528 1.00 91.75 440 LEU A N 1
ATOM 3341 C CA . LEU A 1 440 ? -5.797 -9.004 12.963 1.00 91.75 440 LEU A CA 1
ATOM 3342 C C . LEU A 1 440 ? -5.553 -10.521 12.901 1.00 91.75 440 LEU A C 1
ATOM 3344 O O . LEU A 1 440 ? -6.503 -11.292 12.751 1.00 91.75 440 LEU A O 1
ATOM 3348 N N . THR A 1 441 ? -4.301 -10.965 13.023 1.00 91.44 441 THR A N 1
ATOM 3349 C CA . THR A 1 441 ? -3.965 -12.394 13.095 1.00 91.44 441 THR A CA 1
ATOM 3350 C C . THR A 1 441 ? -4.263 -12.988 14.474 1.00 91.44 441 THR A C 1
ATOM 3352 O O . THR A 1 441 ? -4.354 -14.205 14.612 1.00 91.44 441 THR A O 1
ATOM 3355 N N . CYS A 1 442 ? -4.467 -12.141 15.488 1.00 92.31 442 CYS A N 1
ATOM 3356 C CA . CYS A 1 442 ? -4.614 -12.566 16.870 1.00 92.31 442 CYS A CA 1
ATOM 3357 C C . CYS A 1 442 ? -6.076 -12.682 17.285 1.00 92.31 442 CYS A C 1
ATOM 3359 O O . CYS A 1 442 ? -6.775 -11.669 17.300 1.00 92.31 442 CYS A O 1
ATOM 3361 N N . PRO A 1 443 ? -6.574 -13.869 17.664 1.00 93.69 443 PRO A N 1
ATOM 3362 C CA . PRO A 1 443 ? -7.897 -13.980 18.261 1.00 93.69 443 PRO A CA 1
ATOM 3363 C C . PRO A 1 443 ? -7.933 -13.303 19.643 1.00 93.69 443 PRO A C 1
ATOM 3365 O O . PRO A 1 443 ? -6.925 -13.247 20.343 1.00 93.69 443 PRO A O 1
ATOM 3368 N N . LEU A 1 444 ? -9.100 -12.787 20.030 1.00 94.62 444 LEU A N 1
ATOM 3369 C CA . LEU A 1 444 ? -9.370 -12.220 21.348 1.00 94.62 444 LEU A CA 1
ATOM 3370 C C . LEU A 1 444 ? -10.056 -13.293 22.205 1.00 94.62 444 LEU A C 1
ATOM 3372 O O . LEU A 1 444 ? -11.153 -13.727 21.844 1.00 94.62 444 LEU A O 1
ATOM 3376 N N . PRO A 1 445 ? -9.438 -13.762 23.301 1.00 90.62 445 PRO A N 1
ATOM 3377 C CA . PRO A 1 445 ? -10.077 -14.714 24.203 1.00 90.62 445 PRO A CA 1
ATOM 3378 C C . PRO A 1 445 ? -11.373 -14.138 24.785 1.00 90.62 445 PRO A C 1
ATOM 3380 O O . PRO A 1 445 ? -11.391 -12.992 25.217 1.00 90.62 445 PRO A O 1
ATOM 3383 N N . GLY A 1 446 ? -12.451 -14.925 24.799 1.00 91.62 446 GLY A N 1
ATOM 3384 C CA . GLY A 1 446 ? -13.734 -14.514 25.387 1.00 91.62 446 GLY A CA 1
ATOM 3385 C C . GLY A 1 446 ? -14.560 -13.520 24.561 1.00 91.62 446 GLY A C 1
ATOM 3386 O O . GLY A 1 446 ? -15.683 -13.230 24.956 1.00 91.62 446 GLY A O 1
ATOM 3387 N N . VAL A 1 447 ? -14.051 -13.053 23.414 1.00 96.06 447 VAL A N 1
ATOM 3388 C CA . VAL A 1 447 ? -14.766 -12.138 22.514 1.00 96.06 447 VAL A CA 1
ATOM 3389 C C . VAL A 1 447 ? -15.025 -12.827 21.181 1.00 96.06 447 VAL A C 1
ATOM 3391 O O . VAL A 1 447 ? -14.102 -13.218 20.457 1.00 96.06 447 VAL A O 1
ATOM 3394 N N . GLU A 1 448 ? -16.295 -12.947 20.822 1.00 95.19 448 GLU A N 1
ATOM 3395 C CA . GLU A 1 448 ? -16.704 -13.400 19.504 1.00 95.19 448 GLU A CA 1
ATOM 3396 C C . GLU A 1 448 ? -16.347 -12.364 18.434 1.00 95.19 448 GLU A C 1
ATOM 3398 O O . GLU A 1 448 ? -16.555 -11.169 18.612 1.00 95.19 448 GLU A O 1
ATOM 3403 N N . GLN A 1 449 ? -15.795 -12.800 17.298 1.00 94.56 449 GLN A N 1
ATOM 3404 C CA . GLN A 1 449 ? -15.279 -11.877 16.284 1.00 94.56 449 GLN A CA 1
ATOM 3405 C C . GLN A 1 449 ? -15.814 -12.176 14.889 1.00 94.56 449 GLN A C 1
ATOM 3407 O O . GLN A 1 449 ? -15.959 -13.337 14.499 1.00 94.56 449 GLN A O 1
ATOM 3412 N N . LEU A 1 450 ? -16.044 -11.111 14.123 1.00 93.75 450 LEU A N 1
ATOM 3413 C CA . LEU A 1 450 ? -16.324 -11.152 12.692 1.00 93.75 450 LEU A CA 1
ATOM 3414 C C . LEU A 1 450 ? -15.619 -9.986 11.996 1.00 93.75 450 LEU A C 1
ATOM 3416 O O . LEU A 1 450 ? -15.736 -8.849 12.441 1.00 93.75 450 LEU A O 1
ATOM 3420 N N . ALA A 1 451 ? -14.957 -10.248 10.872 1.00 93.44 451 ALA A N 1
ATOM 3421 C CA . ALA A 1 451 ? -14.467 -9.211 9.969 1.00 93.44 451 ALA A CA 1
ATOM 3422 C C . ALA A 1 451 ? -15.199 -9.255 8.619 1.00 93.44 451 ALA A C 1
ATOM 3424 O O . ALA A 1 451 ? -15.236 -10.291 7.955 1.00 93.44 451 ALA A O 1
ATOM 3425 N N . LEU A 1 452 ? -15.750 -8.123 8.185 1.00 92.88 452 LEU A N 1
ATOM 3426 C CA . LEU A 1 452 ? -16.285 -7.933 6.839 1.00 92.88 452 LEU A CA 1
ATOM 3427 C C . LEU A 1 452 ? -15.299 -7.093 6.024 1.00 92.88 452 LEU A C 1
ATOM 3429 O O . LEU A 1 452 ? -15.139 -5.896 6.269 1.00 92.88 452 LEU A O 1
ATOM 3433 N N . PHE A 1 453 ? -14.639 -7.726 5.058 1.00 92.00 453 PHE A N 1
ATOM 3434 C CA . PHE A 1 453 ? -13.665 -7.088 4.178 1.00 92.00 453 PHE A CA 1
ATOM 3435 C C . PHE A 1 453 ? -14.329 -6.600 2.886 1.00 92.00 453 PHE A C 1
ATOM 3437 O O . PHE A 1 453 ? -14.920 -7.405 2.159 1.00 92.00 453 PHE A O 1
ATOM 3444 N N . PRO A 1 454 ? -14.211 -5.311 2.543 1.00 91.94 454 PRO A N 1
ATOM 3445 C CA . PRO A 1 454 ? -14.469 -4.840 1.195 1.00 91.94 454 PRO A CA 1
ATOM 3446 C C . PRO A 1 454 ? -13.551 -5.550 0.199 1.00 91.94 454 PRO A C 1
ATOM 3448 O O . PRO A 1 454 ? -12.345 -5.657 0.419 1.00 91.94 454 PRO A O 1
ATOM 3451 N N . LEU A 1 455 ? -14.099 -5.988 -0.932 1.00 91.06 455 LEU A N 1
ATOM 3452 C CA . LEU A 1 455 ? -13.321 -6.585 -2.018 1.00 91.06 455 LEU A CA 1
ATOM 3453 C C . LEU A 1 455 ? -12.192 -5.655 -2.490 1.00 91.06 455 LEU A C 1
ATOM 3455 O O . LEU A 1 455 ? -11.109 -6.126 -2.830 1.00 91.06 455 LEU A O 1
ATOM 3459 N N . ALA A 1 456 ? -12.431 -4.341 -2.478 1.00 90.50 456 ALA A N 1
ATOM 3460 C CA . ALA A 1 456 ? -11.428 -3.339 -2.817 1.00 90.50 456 ALA A CA 1
ATOM 3461 C C . ALA A 1 456 ? -10.170 -3.427 -1.936 1.00 90.50 456 ALA A C 1
ATOM 3463 O O . ALA A 1 456 ? -9.079 -3.168 -2.428 1.00 90.50 456 ALA A O 1
ATOM 3464 N N . ASP A 1 457 ? -10.279 -3.857 -0.675 1.00 91.81 457 ASP A N 1
ATOM 3465 C CA . ASP A 1 457 ? -9.146 -3.941 0.259 1.00 91.81 457 ASP A CA 1
ATOM 3466 C C . ASP A 1 457 ? -8.213 -5.127 0.001 1.00 91.81 457 ASP A C 1
ATOM 3468 O O . ASP A 1 457 ? -7.134 -5.218 0.596 1.00 91.81 457 ASP A O 1
ATOM 3472 N N . ALA A 1 458 ? -8.560 -5.997 -0.951 1.00 91.94 458 ALA A N 1
ATOM 3473 C CA . ALA A 1 458 ? -7.657 -7.023 -1.462 1.00 91.94 458 ALA A CA 1
ATOM 3474 C C . ALA A 1 458 ? -6.321 -6.428 -1.944 1.00 91.94 458 ALA A C 1
ATOM 3476 O O . ALA A 1 458 ? -5.281 -7.067 -1.803 1.00 91.94 458 ALA A O 1
ATOM 3477 N N . VAL A 1 459 ? -6.331 -5.189 -2.453 1.00 93.06 459 VAL A N 1
ATOM 3478 C CA . VAL A 1 459 ? -5.133 -4.493 -2.950 1.00 93.06 459 VAL A CA 1
ATOM 3479 C C . VAL A 1 459 ? -4.361 -3.733 -1.867 1.00 93.06 459 VAL A C 1
ATOM 3481 O O . VAL A 1 459 ? -3.376 -3.083 -2.188 1.00 93.06 459 VAL A O 1
ATOM 3484 N N . ALA A 1 460 ? -4.781 -3.743 -0.600 1.00 87.44 460 ALA A N 1
ATOM 3485 C CA . ALA A 1 460 ? -4.142 -2.924 0.440 1.00 87.44 460 ALA A CA 1
ATOM 3486 C C . ALA A 1 460 ? -2.931 -3.610 1.111 1.00 87.44 460 ALA A C 1
ATOM 3488 O O . ALA A 1 460 ? -2.088 -2.964 1.743 1.00 87.44 460 ALA A O 1
ATOM 3489 N N . SER A 1 461 ? -2.795 -4.931 0.952 1.00 81.94 461 SER A N 1
ATOM 3490 C CA . SER A 1 461 ? -1.661 -5.694 1.486 1.00 81.94 461 SER A CA 1
ATOM 3491 C C . SER A 1 461 ? -1.297 -6.909 0.624 1.00 81.94 461 SER A C 1
ATOM 3493 O O . SER A 1 461 ? -2.189 -7.617 0.146 1.00 81.94 461 SER A O 1
ATOM 3495 N N . PRO A 1 462 ? 0.011 -7.189 0.450 1.00 72.50 462 PRO A N 1
ATOM 3496 C CA . PRO A 1 462 ? 0.489 -8.349 -0.287 1.00 72.50 462 PRO A CA 1
ATOM 3497 C C . PRO A 1 462 ? 0.162 -9.647 0.458 1.00 72.50 462 PRO A C 1
ATOM 3499 O O . PRO A 1 462 ? -0.016 -9.667 1.675 1.00 72.50 462 PRO A O 1
ATOM 3502 N N . HIS A 1 463 ? 0.110 -10.744 -0.291 1.00 67.12 463 HIS A N 1
ATOM 3503 C CA . HIS A 1 463 ? -0.038 -12.091 0.254 1.00 67.12 463 HIS A CA 1
ATOM 3504 C C . HIS A 1 463 ? 1.302 -12.613 0.826 1.00 67.12 463 HIS A C 1
ATOM 3506 O O . HIS A 1 463 ? 2.349 -12.261 0.275 1.00 67.12 463 HIS A O 1
ATOM 3512 N N . PRO A 1 464 ? 1.296 -13.472 1.870 1.00 57.19 464 PRO A N 1
ATOM 3513 C CA . PRO A 1 464 ? 0.151 -13.902 2.677 1.00 57.19 464 PRO A CA 1
ATOM 3514 C C . PRO A 1 464 ? -0.180 -12.941 3.830 1.00 57.19 464 PRO A C 1
ATOM 3516 O O . PRO A 1 464 ? 0.697 -12.511 4.575 1.00 57.19 464 PRO A O 1
ATOM 3519 N N . THR A 1 465 ? -1.475 -12.668 4.020 1.00 63.62 465 THR A N 1
ATOM 3520 C CA . THR A 1 465 ? -2.010 -12.146 5.285 1.00 63.62 465 THR A CA 1
ATOM 3521 C C . THR A 1 465 ? -2.980 -13.187 5.824 1.00 63.62 465 THR A C 1
ATOM 3523 O O . THR A 1 465 ? -4.094 -13.315 5.320 1.00 63.62 465 THR A O 1
ATOM 3526 N N . ALA A 1 466 ? -2.545 -13.977 6.804 1.00 67.56 466 ALA A N 1
ATOM 3527 C CA . ALA A 1 466 ? -3.457 -14.847 7.533 1.00 67.56 466 ALA A CA 1
ATOM 3528 C C . ALA A 1 466 ? -4.398 -13.970 8.367 1.00 67.56 466 ALA A C 1
ATOM 3530 O O . ALA A 1 466 ? -3.941 -13.088 9.086 1.00 67.56 466 ALA A O 1
ATOM 3531 N N . VAL A 1 467 ? -5.704 -14.196 8.274 1.00 77.12 467 VAL A N 1
ATOM 3532 C CA . VAL A 1 467 ? -6.676 -13.580 9.181 1.00 77.12 467 VAL A CA 1
ATOM 3533 C C . VAL A 1 467 ? -7.037 -14.649 10.205 1.00 77.12 467 VAL A C 1
ATOM 3535 O O . VAL A 1 467 ? -7.555 -15.700 9.840 1.00 77.12 467 VAL A O 1
ATOM 3538 N N . GLY A 1 468 ? -6.710 -14.413 11.476 1.00 78.25 468 GLY A N 1
ATOM 3539 C CA . GLY A 1 468 ? -6.878 -15.401 12.554 1.00 78.25 468 GLY A CA 1
ATOM 3540 C C . GLY A 1 468 ? -8.295 -15.462 13.125 1.00 78.25 468 GLY A C 1
ATOM 3541 O O . GLY A 1 468 ? -8.500 -15.991 14.214 1.00 78.25 468 GLY A O 1
ATOM 3542 N N . ILE A 1 469 ? -9.263 -14.864 12.429 1.00 85.50 469 ILE A N 1
ATOM 3543 C CA . ILE A 1 469 ? -10.636 -14.654 12.888 1.00 85.50 469 ILE A CA 1
ATOM 3544 C C . ILE A 1 469 ? -11.629 -14.947 11.757 1.00 85.50 469 ILE A C 1
ATOM 3546 O O . ILE A 1 469 ? -11.259 -14.841 10.584 1.00 85.50 469 ILE A O 1
ATOM 3550 N N . PRO A 1 470 ? -12.893 -15.282 12.078 1.00 88.81 470 PRO A N 1
ATOM 3551 C CA . PRO A 1 470 ? -13.938 -15.425 11.073 1.00 88.81 470 PRO A CA 1
ATOM 3552 C C . PRO A 1 470 ? -14.053 -14.170 10.206 1.00 88.81 470 PRO A C 1
ATOM 3554 O O . PRO A 1 470 ? -14.183 -13.054 10.715 1.00 88.81 470 PRO A O 1
ATOM 3557 N N . ALA A 1 471 ? -14.006 -14.358 8.890 1.00 89.62 471 ALA A N 1
ATOM 3558 C CA . ALA A 1 471 ? -14.004 -13.273 7.925 1.00 89.62 471 ALA A CA 1
ATOM 3559 C C . ALA A 1 471 ? -14.936 -13.567 6.748 1.00 89.62 471 ALA A C 1
ATOM 3561 O O . ALA A 1 471 ? -15.138 -14.718 6.361 1.00 89.62 471 ALA A O 1
ATOM 3562 N N . SER A 1 472 ? -15.505 -12.521 6.161 1.00 89.50 472 SER A N 1
ATOM 3563 C CA . SER A 1 472 ? -16.287 -12.593 4.925 1.00 89.50 472 SER A CA 1
ATOM 3564 C C . SER A 1 472 ? -15.965 -11.405 4.035 1.00 89.50 472 SER A C 1
ATOM 3566 O O . SER A 1 472 ? -15.626 -10.330 4.525 1.00 89.50 472 SER A O 1
ATOM 3568 N N . VAL A 1 473 ? -16.072 -11.599 2.722 1.00 90.31 473 VAL A N 1
ATOM 3569 C CA . VAL A 1 473 ? -15.798 -10.551 1.738 1.00 90.31 473 VAL A CA 1
ATOM 3570 C C . VAL A 1 473 ? -17.105 -10.032 1.157 1.00 90.31 473 VAL A C 1
ATOM 3572 O O . VAL A 1 473 ? -17.975 -10.813 0.772 1.00 90.31 473 VAL A O 1
ATOM 3575 N N . VAL A 1 474 ? -17.221 -8.711 1.054 1.00 89.56 474 VAL A N 1
ATOM 3576 C CA . VAL A 1 474 ? -18.362 -8.022 0.445 1.00 89.56 474 VAL A CA 1
ATOM 3577 C C . VAL A 1 474 ? -17.907 -7.185 -0.758 1.00 89.56 474 VAL A C 1
ATOM 3579 O O . VAL A 1 474 ? -16.826 -6.595 -0.716 1.00 89.56 474 VAL A O 1
ATOM 3582 N N . PRO A 1 475 ? -18.695 -7.099 -1.846 1.00 89.56 475 PRO A N 1
ATOM 3583 C CA . PRO A 1 475 ? -18.338 -6.324 -3.035 1.00 89.56 475 PRO A CA 1
ATOM 3584 C C . PRO A 1 475 ? -18.511 -4.818 -2.783 1.00 89.56 475 PRO A C 1
ATOM 3586 O O . PRO A 1 475 ? -19.502 -4.210 -3.181 1.00 89.56 475 PRO A O 1
ATOM 3589 N N . ALA A 1 476 ? -17.552 -4.221 -2.081 1.00 86.88 476 ALA A N 1
ATOM 3590 C CA . ALA A 1 476 ? -17.572 -2.826 -1.661 1.00 86.88 476 ALA A CA 1
ATOM 3591 C C . ALA A 1 476 ? -16.176 -2.186 -1.729 1.00 86.88 476 ALA A C 1
ATOM 3593 O O . ALA A 1 476 ? -15.165 -2.885 -1.859 1.00 86.88 476 ALA A O 1
ATOM 3594 N N . PHE A 1 477 ? -16.151 -0.856 -1.617 1.00 86.38 477 PHE A N 1
ATOM 3595 C CA . PHE A 1 477 ? -14.946 -0.058 -1.390 1.00 86.38 477 PHE A CA 1
ATOM 3596 C C . PHE A 1 477 ? -14.640 0.085 0.104 1.00 86.38 477 PHE A C 1
ATOM 3598 O O . PHE A 1 477 ? -15.479 -0.239 0.944 1.00 86.38 477 PHE A O 1
ATOM 3605 N N . HIS A 1 478 ? -13.434 0.560 0.426 1.00 87.12 478 HIS A N 1
ATOM 3606 C CA . HIS A 1 478 ? -13.056 0.864 1.801 1.00 87.12 478 HIS A CA 1
ATOM 3607 C C . HIS A 1 478 ? -13.941 1.973 2.382 1.00 87.12 478 HIS A C 1
ATOM 3609 O O . HIS A 1 478 ? -13.994 3.070 1.818 1.00 87.12 478 HIS A O 1
ATOM 3615 N N . GLY A 1 479 ? -14.571 1.694 3.526 1.00 80.94 479 GLY A N 1
ATOM 3616 C CA . GLY A 1 479 ? -15.467 2.621 4.222 1.00 80.94 479 GLY A CA 1
ATOM 3617 C C . GLY A 1 479 ? -16.908 2.619 3.691 1.00 80.94 479 GLY A C 1
ATOM 3618 O O . GLY A 1 479 ? -17.186 2.207 2.564 1.00 80.94 479 GLY A O 1
ATOM 3619 N N . GLY A 1 480 ? -17.850 3.064 4.527 1.00 77.88 480 GLY A N 1
ATOM 3620 C CA . GLY A 1 480 ? -19.269 3.177 4.169 1.00 77.88 480 GLY A CA 1
ATOM 3621 C C . GLY A 1 480 ? -20.086 1.885 4.313 1.00 77.88 480 GLY A C 1
ATOM 3622 O O . GLY A 1 480 ? -21.288 1.892 4.035 1.00 77.88 480 GLY A O 1
ATOM 3623 N N . LEU A 1 481 ? -19.508 0.791 4.812 1.00 84.56 481 LEU A N 1
ATOM 3624 C CA . LEU A 1 481 ? -20.248 -0.427 5.159 1.00 84.56 481 LEU A CA 1
ATOM 3625 C C . LEU A 1 481 ? -21.262 -0.176 6.285 1.00 84.56 481 LEU A C 1
ATOM 3627 O O . LEU A 1 481 ? -22.352 -0.746 6.252 1.00 84.56 481 LEU A O 1
ATOM 3631 N N . LEU A 1 482 ? -20.969 0.743 7.215 1.00 84.12 482 LEU A N 1
ATOM 3632 C CA . LEU A 1 482 ? -21.920 1.205 8.240 1.00 84.12 482 LEU A CA 1
ATOM 3633 C C . LEU A 1 482 ? -23.152 1.929 7.682 1.00 84.12 482 LEU A C 1
ATOM 3635 O O . LEU A 1 482 ? -24.081 2.205 8.442 1.00 84.12 482 LEU A O 1
ATOM 3639 N N . SER A 1 483 ? -23.175 2.261 6.393 1.00 78.00 483 SER A N 1
ATOM 3640 C CA . SER A 1 483 ? -24.328 2.865 5.711 1.00 78.00 483 SER A CA 1
ATOM 3641 C C . SER A 1 483 ? -25.086 1.880 4.814 1.00 78.00 483 SER A C 1
ATOM 3643 O O . SER A 1 483 ? -26.128 2.218 4.254 1.00 78.00 483 SER A O 1
ATOM 3645 N N . SER A 1 484 ? -24.574 0.656 4.663 1.00 80.31 484 SER A N 1
ATOM 3646 C CA . SER A 1 484 ? -25.128 -0.336 3.748 1.00 80.31 484 SER A CA 1
ATOM 3647 C C . SER A 1 484 ? -26.218 -1.161 4.424 1.00 80.31 484 SER A C 1
ATOM 3649 O O . SER A 1 484 ? -25.936 -1.987 5.292 1.00 80.31 484 SER A O 1
ATOM 3651 N N . GLY A 1 485 ? -27.463 -1.025 3.956 1.00 78.25 485 GLY A N 1
ATOM 3652 C CA . GLY A 1 485 ? -28.591 -1.808 4.472 1.00 78.25 485 GLY A CA 1
ATOM 3653 C C . GLY A 1 485 ? -28.416 -3.328 4.324 1.00 78.25 485 GLY A C 1
ATOM 3654 O O . GLY A 1 485 ? -28.929 -4.095 5.137 1.00 78.25 485 GLY A O 1
ATOM 3655 N N . ALA A 1 486 ? -27.653 -3.791 3.324 1.00 79.94 486 ALA A N 1
ATOM 3656 C CA . ALA A 1 486 ? -27.306 -5.209 3.192 1.00 79.94 486 ALA A CA 1
ATOM 3657 C C . ALA A 1 486 ? -26.357 -5.669 4.312 1.00 79.94 486 ALA A C 1
ATOM 3659 O O . ALA A 1 486 ? -26.548 -6.744 4.875 1.00 79.94 486 ALA A O 1
ATOM 3660 N N . VAL A 1 487 ? -25.376 -4.834 4.670 1.00 85.56 487 VAL A N 1
ATOM 3661 C CA . VAL A 1 487 ? -24.424 -5.115 5.754 1.00 85.56 487 VAL A CA 1
ATOM 3662 C C . VAL A 1 487 ? -25.103 -5.021 7.118 1.00 85.56 487 VAL A C 1
ATOM 3664 O O . VAL A 1 487 ? -24.837 -5.857 7.976 1.00 85.56 487 VAL A O 1
ATOM 3667 N N . HIS A 1 488 ? -26.041 -4.089 7.310 1.00 87.25 488 HIS A N 1
ATOM 3668 C CA . HIS A 1 488 ? -26.835 -3.993 8.542 1.00 87.25 488 HIS A CA 1
ATOM 3669 C C . HIS A 1 488 ? -27.587 -5.280 8.868 1.00 87.25 488 HIS A C 1
ATOM 3671 O O . HIS A 1 488 ? -27.607 -5.689 10.024 1.00 87.25 488 HIS A O 1
ATOM 3677 N N . LYS A 1 489 ? -28.158 -5.954 7.861 1.00 84.88 489 LYS A N 1
ATOM 3678 C CA . LYS A 1 489 ? -28.808 -7.261 8.053 1.00 84.88 489 LYS A CA 1
ATOM 3679 C C . LYS A 1 489 ? -27.810 -8.328 8.498 1.00 84.88 489 LYS A C 1
ATOM 3681 O O . LYS A 1 489 ? -28.116 -9.096 9.401 1.00 84.88 489 LYS A O 1
ATOM 3686 N N . THR A 1 490 ? -26.622 -8.362 7.896 1.00 87.75 490 THR A N 1
ATOM 3687 C CA . THR A 1 490 ? -25.550 -9.290 8.286 1.00 87.75 490 THR A CA 1
ATOM 3688 C C . THR A 1 490 ? -25.071 -9.028 9.714 1.00 87.75 490 THR A C 1
ATOM 3690 O O . THR A 1 490 ? -24.886 -9.978 10.470 1.00 87.75 490 THR A O 1
ATOM 3693 N N . ILE A 1 491 ? -24.923 -7.757 10.104 1.00 89.44 491 ILE A N 1
ATOM 3694 C CA . ILE A 1 491 ? -24.577 -7.363 11.477 1.00 89.44 491 ILE A CA 1
ATOM 3695 C C . ILE A 1 491 ? -25.675 -7.811 12.446 1.00 89.44 491 ILE A C 1
ATOM 3697 O O . ILE A 1 491 ? -25.363 -8.478 13.422 1.00 89.44 491 ILE A O 1
ATOM 3701 N N . ALA A 1 492 ? -26.944 -7.506 12.165 1.00 88.62 492 ALA A N 1
ATOM 3702 C CA . ALA A 1 492 ? -28.061 -7.890 13.029 1.00 88.62 492 ALA A CA 1
ATOM 3703 C C . ALA A 1 492 ? -28.143 -9.414 13.217 1.00 88.62 492 ALA A C 1
ATOM 3705 O O . ALA A 1 492 ? -28.159 -9.888 14.347 1.00 88.62 492 ALA A O 1
ATOM 3706 N N . LEU A 1 493 ? -28.070 -10.185 12.123 1.00 88.69 493 LEU A N 1
ATOM 3707 C CA . LEU A 1 493 ? -28.029 -11.650 12.183 1.00 88.69 493 LEU A CA 1
ATOM 3708 C C . LEU A 1 493 ? -26.872 -12.154 13.049 1.00 88.69 493 LEU A C 1
ATOM 3710 O O . LEU A 1 493 ? -27.052 -13.085 13.830 1.00 88.69 493 LEU A O 1
ATOM 3714 N N . ARG A 1 494 ? -25.689 -11.544 12.914 1.00 90.31 494 ARG A N 1
ATOM 3715 C CA . ARG A 1 494 ? -24.517 -11.920 13.704 1.00 90.31 494 ARG A CA 1
ATOM 3716 C C . ARG A 1 494 ? -24.723 -11.637 15.193 1.00 90.31 494 ARG A C 1
ATOM 3718 O O . ARG A 1 494 ? -24.484 -12.535 15.997 1.00 90.31 494 ARG A O 1
ATOM 3725 N N . LEU A 1 495 ? -25.204 -10.436 15.523 1.00 90.62 495 LEU A N 1
ATOM 3726 C CA . LEU A 1 495 ? -25.467 -9.994 16.895 1.00 90.62 495 LEU A CA 1
ATOM 3727 C C . LEU A 1 495 ? -26.571 -10.815 17.581 1.00 90.62 495 LEU A C 1
ATOM 3729 O O . LEU A 1 495 ? -26.530 -10.971 18.802 1.00 90.62 495 LEU A O 1
ATOM 3733 N N . ASP A 1 496 ? -27.516 -11.357 16.810 1.00 89.00 496 ASP A N 1
ATOM 3734 C CA . ASP A 1 496 ? -28.566 -12.276 17.273 1.00 89.00 496 ASP A CA 1
ATOM 3735 C C . ASP A 1 496 ? -28.082 -13.743 17.381 1.00 89.00 496 ASP A C 1
ATOM 3737 O O . ASP A 1 496 ? -28.851 -14.636 17.738 1.00 89.00 496 ASP A O 1
ATOM 3741 N N . GLY A 1 497 ? -26.805 -14.022 17.085 1.00 84.25 497 GLY A N 1
ATOM 3742 C CA . GLY A 1 497 ? -26.206 -15.360 17.180 1.00 84.25 497 GLY A CA 1
ATOM 3743 C C . GLY A 1 497 ? -26.539 -16.291 16.008 1.00 84.25 497 GLY A C 1
ATOM 3744 O O . GLY A 1 497 ? -26.328 -17.505 16.089 1.00 84.25 497 GLY A O 1
ATOM 3745 N N . HIS A 1 498 ? -27.065 -15.759 14.903 1.00 85.69 498 HIS A N 1
ATOM 3746 C CA . HIS A 1 498 ? -27.366 -16.547 13.714 1.00 85.69 498 HIS A CA 1
ATOM 3747 C C . HIS A 1 498 ? -26.121 -16.813 12.861 1.00 85.69 498 HIS A C 1
ATOM 3749 O O . HIS A 1 498 ? -25.157 -16.046 12.823 1.00 85.69 498 HIS A O 1
ATOM 3755 N N . LYS A 1 499 ? -26.162 -17.920 12.109 1.00 77.81 499 LYS A N 1
ATOM 3756 C CA . LYS A 1 499 ? -25.136 -18.223 11.108 1.00 77.81 499 LYS A CA 1
ATOM 3757 C C . LYS A 1 499 ? -25.224 -17.227 9.958 1.00 77.81 499 LYS A C 1
ATOM 3759 O O . LYS A 1 499 ? -26.304 -16.966 9.432 1.00 77.81 499 LYS A O 1
ATOM 3764 N N . LEU A 1 500 ? -24.070 -16.722 9.542 1.00 79.88 500 LEU A N 1
ATOM 3765 C CA . LEU A 1 500 ? -23.972 -15.823 8.402 1.00 79.88 500 LEU A CA 1
ATOM 3766 C C . LEU A 1 500 ? -24.144 -16.593 7.083 1.00 79.88 500 LEU A C 1
ATOM 3768 O O . LEU A 1 500 ? -23.712 -17.747 6.992 1.00 79.88 500 LEU A O 1
ATOM 3772 N N . PRO A 1 501 ? -24.733 -15.971 6.050 1.00 69.25 501 PRO A N 1
ATOM 3773 C CA . PRO A 1 501 ? -24.709 -16.525 4.700 1.00 69.25 501 PRO A CA 1
ATOM 3774 C C . PRO A 1 501 ? -23.261 -16.660 4.199 1.00 69.25 501 PRO A C 1
ATOM 3776 O O . PRO A 1 501 ? -22.425 -15.800 4.483 1.00 69.25 501 PRO A O 1
ATOM 3779 N N . SER A 1 502 ? -22.950 -17.729 3.453 1.00 66.62 502 SER A N 1
ATOM 3780 C CA . SER A 1 502 ? -21.616 -17.887 2.863 1.00 66.62 502 SER A CA 1
ATOM 3781 C C . SER A 1 502 ? -21.451 -16.957 1.656 1.00 66.62 502 SER A C 1
ATOM 3783 O O . SER A 1 502 ? -22.301 -16.890 0.768 1.00 66.62 502 SER A O 1
ATOM 3785 N N . TYR A 1 503 ? -20.344 -16.213 1.622 1.00 67.00 503 TYR A N 1
ATOM 3786 C CA . TYR A 1 503 ? -19.978 -15.311 0.522 1.00 67.00 503 TYR A CA 1
ATOM 3787 C C . TYR A 1 503 ? -18.822 -15.897 -0.309 1.00 67.00 503 TYR A C 1
ATOM 3789 O O . TYR A 1 503 ? -17.846 -15.215 -0.623 1.00 67.00 503 TYR A O 1
ATOM 3797 N N . ASP A 1 504 ? -18.915 -17.182 -0.661 1.00 74.81 504 ASP A N 1
ATOM 3798 C CA . ASP A 1 504 ? -17.777 -17.972 -1.165 1.00 74.81 504 ASP A CA 1
ATOM 3799 C C . ASP A 1 504 ? -17.176 -17.444 -2.482 1.00 74.81 504 ASP A C 1
ATOM 3801 O O . ASP A 1 504 ? -15.959 -17.507 -2.692 1.00 74.81 504 ASP A O 1
ATOM 3805 N N . ILE A 1 505 ? -18.004 -16.861 -3.359 1.00 87.19 505 ILE A N 1
ATOM 3806 C CA . ILE A 1 505 ? -17.527 -16.301 -4.632 1.00 87.19 505 ILE A CA 1
ATOM 3807 C C . ILE A 1 505 ? -16.628 -15.079 -4.416 1.00 87.19 505 ILE A C 1
ATOM 3809 O O . ILE A 1 505 ? -15.575 -14.968 -5.043 1.00 87.19 505 ILE A O 1
ATOM 3813 N N . TRP A 1 506 ? -16.991 -14.190 -3.488 1.00 89.38 506 TRP A N 1
ATOM 3814 C CA . TRP A 1 506 ? -16.245 -12.958 -3.243 1.00 89.38 506 TRP A CA 1
ATOM 3815 C C . TRP A 1 506 ? -14.912 -13.233 -2.565 1.00 89.38 506 TRP A C 1
ATOM 3817 O O . TRP A 1 506 ? -13.924 -12.604 -2.925 1.00 89.38 506 TRP A O 1
ATOM 3827 N N . SER A 1 507 ? -14.850 -14.234 -1.687 1.00 87.00 507 SER A N 1
ATOM 3828 C CA . SER A 1 507 ? -13.592 -14.721 -1.109 1.00 87.00 507 SER A CA 1
ATOM 3829 C C . SER A 1 507 ? -12.624 -15.253 -2.174 1.00 87.00 507 SER A C 1
ATOM 3831 O O . SER A 1 507 ? -11.410 -15.094 -2.061 1.00 87.00 507 SER A O 1
ATOM 3833 N N . SER A 1 508 ? -13.145 -15.866 -3.241 1.00 88.88 508 SER A N 1
ATOM 3834 C CA . SER A 1 508 ? -12.318 -16.349 -4.354 1.00 88.88 508 SER A CA 1
ATOM 3835 C C . SER A 1 508 ? -11.792 -15.196 -5.215 1.00 88.88 508 SER A C 1
ATOM 3837 O O . SER A 1 508 ? -10.606 -15.171 -5.550 1.00 88.88 508 SER A O 1
ATOM 3839 N N . VAL A 1 509 ? -12.648 -14.218 -5.538 1.00 91.75 509 VAL A N 1
ATOM 3840 C CA . VAL A 1 509 ? -12.249 -13.011 -6.285 1.00 91.75 509 VAL A CA 1
ATOM 3841 C C . VAL A 1 509 ? -11.235 -12.193 -5.485 1.00 91.75 509 VAL A C 1
ATOM 3843 O O . VAL A 1 509 ? -10.228 -11.761 -6.038 1.00 91.75 509 VAL A O 1
ATOM 3846 N N . GLU A 1 510 ? -11.457 -12.036 -4.182 1.00 91.31 510 GLU A N 1
ATOM 3847 C CA . GLU A 1 510 ? -10.545 -11.360 -3.257 1.00 91.31 510 GLU A CA 1
ATOM 3848 C C . GLU A 1 510 ? -9.147 -11.966 -3.303 1.00 91.31 510 GLU A C 1
ATOM 3850 O O . GLU A 1 510 ? -8.175 -11.232 -3.486 1.00 91.31 510 GLU A O 1
ATOM 3855 N N . ARG A 1 511 ? -9.046 -13.300 -3.248 1.00 89.75 511 ARG A N 1
ATOM 3856 C CA . ARG A 1 511 ? -7.757 -13.990 -3.307 1.00 89.75 511 ARG A CA 1
ATOM 3857 C C . ARG A 1 511 ? -7.020 -13.677 -4.600 1.00 89.75 511 ARG A C 1
ATOM 3859 O O . ARG A 1 511 ? -5.833 -13.376 -4.542 1.00 89.75 511 ARG A O 1
ATOM 3866 N N . VAL A 1 512 ? -7.717 -13.731 -5.739 1.00 91.06 512 VAL A N 1
ATOM 3867 C CA . VAL A 1 512 ? -7.146 -13.419 -7.061 1.00 91.06 512 VAL A CA 1
ATOM 3868 C C . VAL A 1 512 ? -6.668 -11.969 -7.112 1.00 91.06 512 VAL A C 1
ATOM 3870 O O . VAL A 1 512 ? -5.514 -11.723 -7.453 1.00 91.06 512 VAL A O 1
ATOM 3873 N N . VAL A 1 513 ? -7.514 -11.012 -6.717 1.00 92.62 513 VAL A N 1
ATOM 3874 C CA . VAL A 1 513 ? -7.159 -9.584 -6.716 1.00 92.62 513 VAL A CA 1
ATOM 3875 C C . VAL A 1 513 ? -5.953 -9.326 -5.812 1.00 92.62 513 VAL A C 1
ATOM 3877 O O . VAL A 1 513 ? -5.014 -8.646 -6.226 1.00 92.62 513 VAL A O 1
ATOM 3880 N N . ARG A 1 514 ? -5.927 -9.915 -4.612 1.00 92.12 514 ARG A N 1
ATOM 3881 C CA . ARG A 1 514 ? -4.829 -9.754 -3.654 1.00 92.12 514 ARG A CA 1
ATOM 3882 C C . ARG A 1 514 ? -3.505 -10.236 -4.223 1.00 92.12 514 ARG A C 1
ATOM 3884 O O . ARG A 1 514 ? -2.532 -9.483 -4.208 1.00 92.12 514 ARG A O 1
ATOM 3891 N N . VAL A 1 515 ? -3.459 -11.462 -4.745 1.00 91.81 515 VAL A N 1
ATOM 3892 C CA . VAL A 1 515 ? -2.206 -12.025 -5.271 1.00 91.81 515 VAL A CA 1
ATOM 3893 C C . VAL A 1 515 ? -1.759 -11.288 -6.531 1.00 91.81 515 VAL A C 1
ATOM 3895 O O . VAL A 1 515 ? -0.582 -10.979 -6.649 1.00 91.81 515 VAL A O 1
ATOM 3898 N N . SER A 1 516 ? -2.675 -10.895 -7.420 1.00 91.88 516 SER A N 1
ATOM 3899 C CA . SER A 1 516 ? -2.335 -10.105 -8.613 1.00 91.88 516 SER A CA 1
ATOM 3900 C C . SER A 1 516 ? -1.878 -8.683 -8.286 1.00 91.88 516 SER A C 1
ATOM 3902 O O . SER A 1 516 ? -1.099 -8.096 -9.035 1.00 91.88 516 SER A O 1
ATOM 3904 N N . SER A 1 517 ? -2.321 -8.123 -7.157 1.00 93.81 517 SER A N 1
ATOM 3905 C CA . SER A 1 517 ? -1.876 -6.806 -6.700 1.00 93.81 517 SER A CA 1
ATOM 3906 C C . SER A 1 517 ? -0.470 -6.806 -6.085 1.00 93.81 517 SER A C 1
ATOM 3908 O O . SER A 1 517 ? 0.107 -5.730 -5.924 1.00 93.81 517 SER A O 1
ATOM 3910 N N . SER A 1 518 ? 0.101 -7.973 -5.748 1.00 92.50 518 SER A N 1
ATOM 3911 C CA . SER A 1 518 ? 1.381 -8.065 -5.023 1.00 92.50 518 SER A CA 1
ATOM 3912 C C . SER A 1 518 ? 2.538 -7.416 -5.788 1.00 92.50 518 SER A C 1
ATOM 3914 O O . SER A 1 518 ? 3.380 -6.749 -5.186 1.00 92.50 518 SER A O 1
ATOM 3916 N N . ALA A 1 519 ? 2.515 -7.509 -7.121 1.00 95.19 519 ALA A N 1
ATOM 3917 C CA . ALA A 1 519 ? 3.468 -6.864 -8.018 1.00 95.19 519 ALA A CA 1
ATOM 3918 C C . ALA A 1 519 ? 3.486 -5.333 -7.888 1.00 95.19 519 ALA A C 1
ATOM 3920 O O . ALA A 1 519 ? 4.477 -4.688 -8.228 1.00 95.19 519 ALA A O 1
ATOM 3921 N N . TRP A 1 520 ? 2.417 -4.726 -7.383 1.00 96.25 520 TRP A N 1
ATOM 3922 C CA . TRP A 1 520 ? 2.222 -3.275 -7.363 1.00 96.25 520 TRP A CA 1
ATOM 3923 C C . TRP A 1 520 ? 2.341 -2.676 -5.961 1.00 96.25 520 TRP A C 1
ATOM 3925 O O . TRP A 1 520 ? 2.103 -1.489 -5.782 1.00 96.25 520 TRP A O 1
ATOM 3935 N N . GLN A 1 521 ? 2.733 -3.475 -4.968 1.00 94.00 521 GLN A N 1
ATOM 3936 C CA . GLN A 1 521 ? 2.958 -3.019 -3.597 1.00 94.00 521 GLN A CA 1
ATOM 3937 C C . GLN A 1 521 ? 4.359 -2.434 -3.419 1.00 94.00 521 GLN A C 1
ATOM 3939 O O . GLN A 1 521 ? 5.284 -2.775 -4.156 1.00 94.00 521 GLN A O 1
ATOM 3944 N N . VAL A 1 522 ? 4.544 -1.589 -2.406 1.00 95.69 522 VAL A N 1
ATOM 3945 C CA . VAL A 1 522 ? 5.888 -1.315 -1.872 1.00 95.69 522 VAL A CA 1
ATOM 3946 C C . VAL A 1 522 ? 6.387 -2.518 -1.056 1.00 95.69 522 VAL A C 1
ATOM 3948 O O . VAL A 1 522 ? 5.565 -3.198 -0.421 1.00 95.69 522 VAL A O 1
ATOM 3951 N N . PRO A 1 523 ? 7.706 -2.792 -1.045 1.00 94.69 523 PRO A N 1
ATOM 3952 C CA . PRO A 1 523 ? 8.272 -3.797 -0.152 1.00 94.69 523 PRO A CA 1
ATOM 3953 C C . PRO A 1 523 ? 8.051 -3.371 1.312 1.00 94.69 523 PRO A C 1
ATOM 3955 O O . PRO A 1 523 ? 8.158 -2.183 1.624 1.00 94.69 523 PRO A O 1
ATOM 3958 N N . PRO A 1 524 ? 7.702 -4.290 2.229 1.00 92.81 524 PRO A N 1
ATOM 3959 C CA . PRO A 1 524 ? 7.553 -3.934 3.634 1.00 92.81 524 PRO A CA 1
ATOM 3960 C C . PRO A 1 524 ? 8.918 -3.767 4.295 1.00 92.81 524 PRO A C 1
ATOM 3962 O O . PRO A 1 524 ? 9.840 -4.511 3.984 1.00 92.81 524 PRO A O 1
ATOM 3965 N N . LEU A 1 525 ? 9.012 -2.865 5.270 1.00 93.50 525 LEU A N 1
ATOM 3966 C CA . LEU A 1 525 ? 10.162 -2.726 6.155 1.00 93.50 525 LEU A CA 1
ATOM 3967 C C . LEU A 1 525 ? 10.081 -3.789 7.274 1.00 93.50 525 LEU A C 1
ATOM 3969 O O . LEU A 1 525 ? 9.155 -3.729 8.101 1.00 93.50 525 LEU A O 1
ATOM 3973 N N . PRO A 1 526 ? 11.018 -4.758 7.333 1.00 91.44 526 PRO A N 1
ATOM 3974 C CA . PRO A 1 526 ? 11.102 -5.730 8.420 1.00 91.44 526 PRO A CA 1
ATOM 3975 C C . PRO A 1 526 ? 11.149 -5.045 9.785 1.00 91.44 526 PRO A C 1
ATOM 3977 O O . PRO A 1 526 ? 11.842 -4.038 9.955 1.00 91.44 526 PRO A O 1
ATOM 3980 N N . LEU A 1 527 ? 10.426 -5.595 10.766 1.00 90.75 527 LEU A N 1
ATOM 3981 C CA . LEU A 1 527 ? 10.347 -4.990 12.100 1.00 90.75 527 LEU A CA 1
ATOM 3982 C C . LEU A 1 527 ? 11.722 -4.910 12.782 1.00 90.75 527 LEU A C 1
ATOM 3984 O O . LEU A 1 527 ? 12.017 -3.949 13.487 1.00 90.75 527 LEU A O 1
ATOM 3988 N N . SER A 1 528 ? 12.589 -5.884 12.506 1.00 88.56 528 SER A N 1
ATOM 3989 C CA . SER A 1 528 ? 13.954 -5.972 13.028 1.00 88.56 528 SER A CA 1
ATOM 3990 C C . SER A 1 528 ? 14.886 -4.853 12.544 1.00 88.56 528 SER A C 1
ATOM 3992 O O . SER A 1 528 ? 15.868 -4.550 13.223 1.00 88.56 528 SER A O 1
ATOM 3994 N N . LEU A 1 529 ? 14.593 -4.208 11.406 1.00 90.56 529 LEU A N 1
ATOM 3995 C CA . LEU A 1 529 ? 15.471 -3.195 10.808 1.00 90.56 529 LEU A CA 1
ATOM 3996 C C . LEU A 1 529 ? 15.260 -1.780 11.352 1.00 90.56 529 LEU A C 1
ATOM 3998 O O . LEU A 1 529 ? 16.171 -0.952 11.248 1.00 90.56 529 LEU A O 1
ATOM 4002 N N . ASN A 1 530 ? 14.085 -1.468 11.900 1.00 92.06 530 ASN A N 1
ATOM 4003 C CA . ASN A 1 530 ? 13.797 -0.117 12.364 1.00 92.06 530 ASN A CA 1
ATOM 4004 C C . ASN A 1 530 ? 14.105 0.036 13.863 1.00 92.06 530 ASN A C 1
ATOM 4006 O O . ASN A 1 530 ? 13.383 -0.521 14.691 1.00 92.06 530 ASN A O 1
ATOM 4010 N N . PRO A 1 531 ? 15.119 0.831 14.245 1.00 90.00 531 PRO A N 1
ATOM 4011 C CA . PRO A 1 531 ? 15.444 1.040 15.653 1.00 90.00 531 PRO A CA 1
ATOM 4012 C C . PRO A 1 531 ? 14.319 1.735 16.432 1.00 90.00 531 PRO A C 1
ATOM 4014 O O . PRO A 1 531 ? 14.191 1.504 17.630 1.00 90.00 531 PRO A O 1
ATOM 4017 N N . ALA A 1 532 ? 13.457 2.516 15.764 1.00 89.31 532 ALA A N 1
ATOM 4018 C CA . ALA A 1 532 ? 12.296 3.148 16.401 1.00 89.31 532 ALA A CA 1
ATOM 4019 C C . ALA A 1 532 ? 11.294 2.131 16.984 1.00 89.31 532 ALA A C 1
ATOM 4021 O O . ALA A 1 532 ? 10.488 2.480 17.836 1.00 89.31 532 ALA A O 1
ATOM 4022 N N . TRP A 1 533 ? 11.363 0.870 16.549 1.00 91.00 533 TRP A N 1
ATOM 4023 C CA . TRP A 1 533 ? 10.491 -0.212 16.999 1.00 91.00 533 TRP A CA 1
ATOM 4024 C C . TRP A 1 533 ? 11.117 -1.106 18.078 1.00 91.00 533 TRP A C 1
ATOM 4026 O O . TRP A 1 533 ? 10.507 -2.097 18.470 1.00 91.00 533 TRP A O 1
ATOM 4036 N N . GLY A 1 534 ? 12.328 -0.792 18.555 1.00 81.31 534 GLY A N 1
ATOM 4037 C CA . GLY A 1 534 ? 12.970 -1.529 19.650 1.00 81.31 534 GLY A CA 1
ATOM 4038 C C . GLY A 1 534 ? 13.497 -2.923 19.285 1.00 81.31 534 GLY A C 1
ATOM 4039 O O . GLY A 1 534 ? 13.729 -3.724 20.183 1.00 81.31 534 GLY A O 1
ATOM 4040 N N . HIS A 1 535 ? 13.698 -3.214 17.992 1.00 74.50 535 HIS A N 1
ATOM 4041 C CA . HIS A 1 535 ? 14.247 -4.482 17.477 1.00 74.50 535 HIS A CA 1
ATOM 4042 C C . HIS A 1 535 ? 13.554 -5.749 18.026 1.00 74.50 535 HIS A C 1
ATOM 4044 O O . HIS A 1 535 ? 14.209 -6.588 18.654 1.00 74.50 535 HIS A O 1
ATOM 4050 N N . PRO A 1 536 ? 12.240 -5.932 17.792 1.00 72.50 536 PRO A N 1
ATOM 4051 C CA . PRO A 1 536 ? 11.556 -7.146 18.218 1.00 72.50 536 PRO A CA 1
ATOM 4052 C C . PRO A 1 536 ? 12.213 -8.381 17.583 1.00 72.50 536 PRO A C 1
ATOM 4054 O O . PRO A 1 536 ? 12.653 -8.353 16.432 1.00 72.50 536 PRO A O 1
ATOM 4057 N N . SER A 1 537 ? 12.308 -9.469 18.351 1.00 60.41 537 SER A N 1
ATOM 4058 C CA . SER A 1 537 ? 12.861 -10.733 17.858 1.00 60.41 537 SER A CA 1
ATOM 4059 C C . SER A 1 537 ? 11.893 -11.391 16.868 1.00 60.41 537 SER A C 1
ATOM 4061 O O . SER A 1 537 ? 10.744 -11.654 17.217 1.00 60.41 537 SER A O 1
ATOM 4063 N N . GLY A 1 538 ? 12.373 -11.697 15.660 1.00 62.56 538 GLY A N 1
ATOM 4064 C CA . GLY A 1 538 ? 11.579 -12.314 14.590 1.00 62.56 538 GLY A CA 1
ATOM 4065 C C . GLY A 1 538 ? 10.790 -11.317 13.730 1.00 62.56 538 GLY A C 1
ATOM 4066 O O . GLY A 1 538 ? 10.746 -10.120 14.007 1.00 62.56 538 GLY A O 1
ATOM 4067 N N . ASP A 1 539 ? 10.173 -11.822 12.659 1.00 65.38 539 ASP A N 1
ATOM 4068 C CA . ASP A 1 539 ? 9.482 -10.987 11.663 1.00 65.38 539 ASP A CA 1
ATOM 4069 C C . ASP A 1 539 ? 8.051 -10.599 12.068 1.00 65.38 539 ASP A C 1
ATOM 4071 O O . ASP A 1 539 ? 7.523 -9.598 11.579 1.00 65.38 539 ASP A O 1
ATOM 4075 N N . THR A 1 540 ? 7.439 -11.366 12.977 1.00 74.00 540 THR A N 1
ATOM 4076 C CA . THR A 1 540 ? 6.078 -11.157 13.495 1.00 74.00 540 THR A CA 1
ATOM 4077 C C . THR A 1 540 ? 6.039 -11.422 15.007 1.00 74.00 540 THR A C 1
ATOM 4079 O O . THR A 1 540 ? 6.275 -12.563 15.420 1.00 74.00 540 THR A O 1
ATOM 4082 N N . PRO A 1 541 ? 5.739 -10.418 15.851 1.00 83.50 541 PRO A N 1
ATOM 4083 C CA . PRO A 1 541 ? 5.568 -10.614 17.287 1.00 83.50 541 PRO A CA 1
ATOM 4084 C C . PRO A 1 541 ? 4.438 -11.603 17.599 1.00 83.50 541 PRO A C 1
ATOM 4086 O O . PRO A 1 541 ? 3.473 -11.722 16.846 1.00 83.50 541 PRO A O 1
ATOM 4089 N N . SER A 1 542 ? 4.533 -12.319 18.722 1.00 89.75 542 SER A N 1
ATOM 4090 C CA . SER A 1 542 ? 3.447 -13.205 19.159 1.00 89.75 542 SER A CA 1
ATOM 4091 C C . SER A 1 542 ? 2.231 -12.398 19.627 1.00 89.75 542 SER A C 1
ATOM 4093 O O . SER A 1 542 ? 2.370 -11.272 20.103 1.00 89.75 542 SER A O 1
ATOM 4095 N N . CYS A 1 543 ? 1.035 -12.991 19.577 1.00 91.69 543 CYS A N 1
ATOM 4096 C CA . CYS A 1 543 ? -0.180 -12.338 20.077 1.00 91.69 543 CYS A CA 1
ATOM 4097 C C . CYS A 1 543 ? -0.078 -11.918 21.546 1.00 91.69 543 CYS A C 1
ATOM 4099 O O . CYS A 1 543 ? -0.526 -10.832 21.901 1.00 91.69 543 CYS A O 1
ATOM 4101 N N . ALA A 1 544 ? 0.567 -12.737 22.382 1.00 91.56 544 ALA A N 1
ATOM 4102 C CA . ALA A 1 544 ? 0.822 -12.399 23.779 1.00 91.56 544 ALA A CA 1
ATOM 4103 C C . ALA A 1 544 ? 1.785 -11.208 23.918 1.00 91.56 544 ALA A C 1
ATOM 4105 O O . ALA A 1 544 ? 1.555 -10.332 24.745 1.00 91.56 544 ALA A O 1
ATOM 4106 N N . SER A 1 545 ? 2.831 -11.144 23.085 1.00 90.88 545 SER A N 1
ATOM 4107 C CA . SER A 1 545 ? 3.761 -10.011 23.075 1.00 90.88 545 SER A CA 1
ATOM 4108 C C . SER A 1 545 ? 3.074 -8.721 22.632 1.00 90.88 545 SER A C 1
ATOM 4110 O O . SER A 1 545 ? 3.282 -7.691 23.264 1.00 90.88 545 SER A O 1
ATOM 4112 N N . MET A 1 546 ? 2.247 -8.770 21.580 1.00 92.50 546 MET A N 1
ATOM 4113 C CA . MET A 1 546 ? 1.481 -7.602 21.131 1.00 92.50 546 MET A CA 1
ATOM 4114 C C . MET A 1 546 ? 0.516 -7.136 22.221 1.00 92.50 546 MET A C 1
ATOM 4116 O O . MET A 1 546 ? 0.539 -5.964 22.580 1.00 92.50 546 MET A O 1
ATOM 4120 N N . ALA A 1 547 ? -0.267 -8.047 22.808 1.00 93.19 547 ALA A N 1
ATOM 4121 C CA . ALA A 1 547 ? -1.182 -7.721 23.902 1.00 93.19 547 ALA A CA 1
ATOM 4122 C C . ALA A 1 547 ? -0.456 -7.095 25.106 1.00 93.19 547 ALA A C 1
ATOM 4124 O O . ALA A 1 547 ? -0.929 -6.102 25.646 1.00 93.19 547 ALA A O 1
ATOM 4125 N N . ALA A 1 548 ? 0.722 -7.608 25.483 1.00 91.75 548 ALA A N 1
ATOM 4126 C CA . ALA A 1 548 ? 1.519 -7.045 26.574 1.00 91.75 548 ALA A CA 1
ATOM 4127 C C . ALA A 1 548 ? 1.999 -5.613 26.280 1.00 91.75 548 ALA A C 1
ATOM 4129 O O . ALA A 1 548 ? 1.911 -4.747 27.148 1.00 91.75 548 ALA A O 1
ATOM 4130 N N . THR A 1 549 ? 2.466 -5.338 25.056 1.00 91.38 549 THR A N 1
ATOM 4131 C CA . THR A 1 549 ? 2.820 -3.973 24.634 1.00 91.38 549 THR A CA 1
ATOM 4132 C C . THR A 1 549 ? 1.603 -3.049 24.650 1.00 91.38 549 THR A C 1
ATOM 4134 O O . THR A 1 549 ? 1.700 -1.919 25.117 1.00 91.38 549 THR A O 1
ATOM 4137 N N . LEU A 1 550 ? 0.450 -3.529 24.181 1.00 93.75 550 LEU A N 1
ATOM 4138 C CA . LEU A 1 550 ? -0.785 -2.748 24.152 1.00 93.75 550 LEU A CA 1
ATOM 4139 C C . LEU A 1 550 ? -1.339 -2.464 25.557 1.00 93.75 550 LEU A C 1
ATOM 4141 O O . LEU A 1 550 ? -1.804 -1.357 25.814 1.00 93.75 550 LEU A O 1
ATOM 4145 N N . GLN A 1 551 ? -1.241 -3.419 26.484 1.00 92.62 551 GLN A N 1
ATOM 4146 C CA . GLN A 1 551 ? -1.638 -3.237 27.884 1.00 92.62 551 GLN A CA 1
ATOM 4147 C C . GLN A 1 551 ? -0.856 -2.087 28.538 1.00 92.62 551 GLN A C 1
ATOM 4149 O O . GLN A 1 551 ? -1.443 -1.245 29.214 1.00 92.62 551 GLN A O 1
ATOM 4154 N N . GLN A 1 552 ? 0.448 -1.974 28.256 1.00 90.38 552 GLN A N 1
ATOM 4155 C CA . GLN A 1 552 ? 1.273 -0.870 28.764 1.00 90.38 552 GLN A CA 1
ATOM 4156 C C . GLN A 1 552 ? 0.761 0.508 28.318 1.00 90.38 552 GLN A C 1
ATOM 4158 O O . GLN A 1 552 ? 0.949 1.483 29.040 1.00 90.38 552 GLN A O 1
ATOM 4163 N N . TRP A 1 553 ? 0.099 0.617 27.161 1.00 86.94 553 TRP A N 1
ATOM 4164 C CA . TRP A 1 553 ? -0.484 1.886 26.710 1.00 86.94 553 TRP A CA 1
ATOM 4165 C C . TRP A 1 553 ? -1.663 2.318 27.576 1.00 86.94 553 TRP A C 1
ATOM 4167 O O . TRP A 1 553 ? -1.829 3.507 27.857 1.00 86.94 553 TRP A O 1
ATOM 4177 N N . VAL A 1 554 ? -2.486 1.354 27.985 1.00 83.62 554 VAL A N 1
ATOM 4178 C CA . VAL A 1 554 ? -3.664 1.599 28.822 1.00 83.62 554 VAL A CA 1
ATOM 4179 C C . VAL A 1 554 ? -3.242 1.903 30.256 1.00 83.62 554 VAL A C 1
ATOM 4181 O O . VAL A 1 554 ? -3.790 2.826 30.854 1.00 83.62 554 VAL A O 1
ATOM 4184 N N . ASP A 1 555 ? -2.232 1.195 30.763 1.00 84.88 555 ASP A N 1
ATOM 4185 C CA . ASP A 1 555 ? -1.758 1.324 32.145 1.00 84.88 555 ASP A CA 1
ATOM 4186 C C . ASP A 1 555 ? -0.854 2.549 32.365 1.00 84.88 555 ASP A C 1
ATOM 4188 O O . ASP A 1 555 ? -0.724 3.036 33.491 1.00 84.88 555 ASP A O 1
ATOM 4192 N N . ALA A 1 556 ? -0.206 3.055 31.310 1.00 80.31 556 ALA A N 1
ATOM 4193 C CA . ALA A 1 556 ? 0.655 4.225 31.414 1.00 80.31 556 ALA A CA 1
ATOM 4194 C C . ALA A 1 556 ? -0.155 5.470 31.829 1.00 80.31 556 ALA A C 1
ATOM 4196 O O . ALA A 1 556 ? -1.196 5.745 31.220 1.00 80.31 556 ALA A O 1
ATOM 4197 N N . PRO A 1 557 ? 0.339 6.274 32.794 1.00 66.69 557 PRO A N 1
ATOM 4198 C CA . PRO A 1 557 ? -0.278 7.548 33.139 1.00 66.69 557 PRO A CA 1
ATOM 4199 C C . PRO A 1 557 ? -0.406 8.428 31.895 1.00 66.69 557 PRO A C 1
ATOM 4201 O O . PRO A 1 557 ? 0.501 8.470 31.059 1.00 66.69 557 PRO A O 1
ATOM 4204 N N . THR A 1 558 ? -1.516 9.152 31.767 1.00 56.72 558 THR A N 1
ATOM 4205 C CA . THR A 1 558 ? -1.646 10.183 30.736 1.00 56.72 558 THR A CA 1
ATOM 4206 C C . THR A 1 558 ? -0.513 11.196 30.938 1.00 56.72 558 THR A C 1
ATOM 4208 O O . THR A 1 558 ? -0.349 11.667 32.068 1.00 56.72 558 THR A O 1
ATOM 4211 N N . PRO A 1 559 ? 0.288 11.531 29.909 1.00 46.75 559 PRO A N 1
ATOM 4212 C CA . PRO A 1 559 ? 1.181 12.678 30.009 1.00 46.75 559 PRO A CA 1
ATOM 4213 C C . PRO A 1 559 ? 0.320 13.900 30.349 1.00 46.75 559 PRO A C 1
ATOM 4215 O O . PRO A 1 559 ? -0.674 14.149 29.663 1.00 46.75 559 PRO A O 1
ATOM 4218 N N . GLY A 1 560 ? 0.640 14.554 31.468 1.00 32.00 560 GLY A N 1
ATOM 4219 C CA . GLY A 1 560 ? -0.096 15.708 31.988 1.00 32.00 560 GLY A CA 1
ATOM 4220 C C . GLY A 1 560 ? 0.125 16.985 31.198 1.00 32.00 560 GLY A C 1
ATOM 4221 O O . GLY A 1 560 ? 1.139 17.063 30.466 1.00 32.00 560 GLY A O 1
#

Solvent-accessible surface area (backbone atoms only — not comparable to full-atom values): 28800 Å² total; per-residue (Å²): 135,86,80,72,71,61,80,68,79,72,36,55,70,29,37,51,55,14,19,46,42,6,28,51,44,39,50,51,32,55,76,73,66,41,54,60,41,36,11,37,24,48,26,65,36,27,50,58,45,49,27,52,55,44,50,48,30,50,51,42,48,72,24,45,41,74,68,50,38,54,53,51,52,50,50,49,48,52,53,50,20,51,52,51,33,50,45,53,62,49,26,50,52,88,93,56,89,76,74,57,67,71,56,38,40,53,37,16,36,54,32,50,55,51,51,41,65,72,37,44,66,30,46,30,33,33,45,50,18,28,36,56,18,46,25,68,36,44,71,40,17,52,59,44,40,49,52,51,36,50,59,48,39,56,28,55,78,41,85,68,34,56,49,26,52,59,57,69,70,45,40,50,47,47,54,50,48,54,53,49,45,21,50,50,5,21,48,42,44,73,51,61,76,88,49,42,53,59,50,20,35,54,41,6,47,51,22,29,51,48,38,32,54,40,40,50,68,54,58,95,55,90,66,67,80,53,70,44,38,67,61,54,52,51,49,46,51,52,52,40,54,50,48,47,51,52,53,52,48,54,50,53,51,48,25,52,52,40,41,67,76,52,46,56,92,63,82,81,52,96,78,34,58,42,32,39,39,29,61,41,69,64,43,67,45,89,64,78,89,65,50,72,59,71,71,64,52,35,75,43,64,60,29,66,68,24,64,47,99,86,56,44,56,38,54,31,48,37,74,40,52,37,47,31,51,60,60,49,22,50,39,46,52,54,52,52,50,40,50,24,69,76,65,75,45,58,32,30,38,40,17,23,27,54,26,20,49,37,55,51,49,33,46,49,32,35,72,81,53,66,43,49,35,41,40,25,32,33,50,52,49,46,23,21,30,36,51,51,44,61,91,98,48,72,25,45,5,34,67,33,42,52,50,39,39,55,52,39,61,62,42,55,81,80,41,93,66,83,76,43,64,80,35,44,24,54,39,42,45,42,58,37,22,76,49,53,23,63,43,69,42,43,69,54,76,83,37,48,62,38,37,40,36,23,41,46,43,24,59,24,44,46,38,85,73,74,66,50,54,55,68,46,37,42,98,39,58,76,61,55,57,94,35,33,70,73,49,28,52,55,49,35,40,48,79,73,70,45,85,76,84,84,47,67,68,44,48,52,52,25,51,52,47,13,27,34,35,19,34,74,54,50,57,65,56,60,47,55,75,39,72,83,56,71,46,50,78,62,85,66,66,51,62,68,56,23,25,54,58,40,27,51,56,68,72,46,78,76,86,128

pLDDT: mean 87.36, std 12.93, range [32.0, 98.56]